Protein AF-0000000083399043 (afdb_homodimer)

Foldseek 3Di:
DPPVCLQLVLLVLQLVVLVVLVVVLVVVVVCCVPPVVCVVPDPLVVVLLVLLVVLSVLLNVLSVVQSCCQVVVCVVPVVSNLQRDLSVLVLLLSLLVLLLSLLLVLLVVLLVLLPPVCVCSNPVLSVVLNVLSVQLNVLSNVLSVVSVVCNVVVPSVCVVVSLVSVLSNLVSSLVSLVSSLVSVLVSLVVVLVVDDDPVVNVVSVVVNVLSCVLSVVLNVLSVVLNCCCVPPVVGNNSVSSSSRNSSSSSRSD/DPPVCLLLVLLVLQLVVLVVLVVVLVVVVVCCVPPVVCVPPDPLVVVLLVLLVVLSVLLNVLSVVQSCCQVVVCVVPVVSNLQRDLSVLVLLLSLLVLLLSLLLVLLVVLLVLLPPVCVCSNPVLSVVLNVLSVQLNVLSNVLSVVSVVCNVVVPSVCVVVNLVSVLSNLVSSLVSLVSSLVSVLVSLVVVLVVDDDPVVNVVSVVVNVLSCVLSVVLNVLSVVLNCCCVPPVVGNNSVSSSSRNSSSSSRSD

pLDDT: mean 84.91, std 11.23, range [43.19, 97.5]

Sequence (506 aa):
MTNFAVLLGPILIGVLMAYLLIGVYMVQLYHYAADDCILAARTRLHILVGFVTVAEVTNIVFITRSSWRILIGGVERPDLILIPPATSVGTPILNGVTACFVQCFFAWRITRLSGTRFKWVRHTIPALVVAIALLQLSAACVTAAKVCFVQLQRQFVLVYRLKLPVTLYLSASLACDSLITISMIYILLNFKAATELSTTKRLLNWLIFHAVENGAITTVCAALNLAFYIGRPQDAIQFTFQFLIGRLYAMTGMTNFAVLLGPILIGVLMAYLLIGVYMVQLYHYAADDCILAARTRLHILVGFVTVAEVTNIVFITRSSWRILIGGVERPDLILIPPATSVGTPILNGVTACFVQCFFAWRITRLSGTRFKWVRHTIPALVVAIALLQLSAACVTAAKVCFVQLQRQFVLVYRLKLPVTLYLSASLACDSLITISMIYILLNFKAATELSTTKRLLNWLIFHAVENGAITTVCAALNLAFYIGRPQDAIQFTFQFLIGRLYAMTG

Structure (mmCIF, N/CA/C/O backbone):
data_AF-0000000083399043-model_v1
#
loop_
_entity.id
_entity.type
_entity.pdbx_description
1 polymer 'DUF6534 domain-containing protein'
#
loop_
_atom_site.group_PDB
_atom_site.id
_atom_site.type_symbol
_atom_site.label_atom_id
_atom_site.label_alt_id
_atom_site.label_comp_id
_atom_site.label_asym_id
_atom_site.label_entity_id
_atom_site.label_seq_id
_atom_site.pdbx_PDB_ins_code
_atom_site.Cartn_x
_atom_site.Cartn_y
_atom_site.Cartn_z
_atom_site.occupancy
_atom_site.B_iso_or_equiv
_atom_site.auth_seq_id
_atom_site.auth_comp_id
_atom_site.auth_asym_id
_atom_site.auth_atom_id
_atom_site.pdbx_PDB_model_num
ATOM 1 N N . MET A 1 1 ? 9.766 32.906 3.203 1 43.25 1 MET A N 1
ATOM 2 C CA . MET A 1 1 ? 8.734 32.125 3.873 1 43.25 1 MET A CA 1
ATOM 3 C C . MET A 1 1 ? 8.906 30.641 3.596 1 43.25 1 MET A C 1
ATOM 5 O O . MET A 1 1 ? 9.156 30.25 2.455 1 43.25 1 MET A O 1
ATOM 9 N N . THR A 1 2 ? 9.406 29.938 4.555 1 57.5 2 THR A N 1
ATOM 10 C CA . THR A 1 2 ? 9.719 28.516 4.406 1 57.5 2 THR A CA 1
ATOM 11 C C . THR A 1 2 ? 8.523 27.766 3.82 1 57.5 2 THR A C 1
ATOM 13 O O . THR A 1 2 ? 7.406 27.875 4.32 1 57.5 2 THR A O 1
ATOM 16 N N . ASN A 1 3 ? 8.562 27.516 2.471 1 74.06 3 ASN A N 1
ATOM 17 C CA . ASN A 1 3 ? 7.52 26.766 1.792 1 74.06 3 ASN A CA 1
ATOM 18 C C . ASN A 1 3 ? 7.414 25.344 2.348 1 74.06 3 ASN A C 1
ATOM 20 O O . ASN A 1 3 ? 8.203 24.469 1.991 1 74.06 3 ASN A O 1
ATOM 24 N N . PHE A 1 4 ? 6.586 25.172 3.322 1 81.44 4 PHE A N 1
ATOM 25 C CA . PHE A 1 4 ? 6.41 23.906 4.02 1 81.44 4 PHE A CA 1
ATOM 26 C C . PHE A 1 4 ? 5.988 22.797 3.047 1 81.44 4 PHE A C 1
ATOM 28 O O . PHE A 1 4 ? 6.227 21.625 3.297 1 81.44 4 PHE A O 1
ATOM 35 N N . ALA A 1 5 ? 5.461 23.25 1.91 1 82.62 5 ALA A N 1
ATOM 36 C CA . ALA A 1 5 ? 5.035 22.25 0.925 1 82.62 5 ALA A CA 1
ATOM 37 C C . ALA A 1 5 ? 6.234 21.531 0.315 1 82.62 5 ALA A C 1
ATOM 39 O O . ALA A 1 5 ? 6.156 20.344 -0.01 1 82.62 5 ALA A O 1
ATOM 40 N N . VAL A 1 6 ? 7.316 22.25 0.272 1 83.25 6 VAL A N 1
ATOM 41 C CA . VAL A 1 6 ? 8.516 21.672 -0.334 1 83.25 6 VAL A CA 1
ATOM 42 C C . VAL A 1 6 ? 9.18 20.703 0.646 1 83.25 6 VAL A C 1
ATOM 44 O O . VAL A 1 6 ? 9.828 19.734 0.234 1 83.25 6 VAL A O 1
ATOM 47 N N . LEU A 1 7 ? 8.93 20.859 1.888 1 83.31 7 LEU A N 1
ATOM 48 C CA . LEU A 1 7 ? 9.539 20.016 2.91 1 83.31 7 LEU A CA 1
ATOM 49 C C . LEU A 1 7 ? 8.609 18.859 3.279 1 83.31 7 LEU A C 1
ATOM 51 O O . LEU A 1 7 ? 9.047 17.703 3.375 1 83.31 7 LEU A O 1
ATOM 55 N N . LEU A 1 8 ? 7.387 19.141 3.332 1 89.88 8 LEU A N 1
ATOM 56 C CA . LEU A 1 8 ? 6.438 18.156 3.848 1 89.88 8 LEU A CA 1
ATOM 57 C C . LEU A 1 8 ? 5.84 17.328 2.713 1 89.88 8 LEU A C 1
ATOM 59 O O . LEU A 1 8 ? 5.477 16.172 2.912 1 89.88 8 LEU A O 1
ATOM 63 N N . GLY A 1 9 ? 5.766 17.906 1.557 1 90.56 9 GLY A N 1
ATOM 64 C CA . GLY A 1 9 ? 5.176 17.219 0.417 1 90.56 9 GLY A CA 1
ATOM 65 C C . GLY A 1 9 ? 5.895 15.93 0.058 1 90.56 9 GLY A C 1
ATOM 66 O O . GLY A 1 9 ? 5.281 14.859 0.03 1 90.56 9 GLY A O 1
ATOM 67 N N . PRO A 1 10 ? 7.133 16.031 -0.157 1 91.81 10 PRO A N 1
ATOM 68 C CA . PRO A 1 10 ? 7.891 14.828 -0.495 1 91.81 10 PRO A CA 1
ATOM 69 C C . PRO A 1 10 ? 7.84 13.773 0.607 1 91.81 10 PRO A C 1
ATOM 71 O O . PRO A 1 10 ? 7.844 12.57 0.32 1 91.81 10 PRO A O 1
ATOM 74 N N . ILE A 1 11 ? 7.77 14.156 1.798 1 91.5 11 ILE A N 1
ATOM 75 C CA . ILE A 1 11 ? 7.691 13.227 2.916 1 91.5 11 ILE A CA 1
ATOM 76 C C . ILE A 1 11 ? 6.359 12.477 2.875 1 91.5 11 ILE A C 1
ATOM 78 O O . ILE A 1 11 ? 6.32 11.258 3.043 1 91.5 11 ILE A O 1
ATOM 82 N N . LEU A 1 12 ? 5.332 13.188 2.613 1 94.06 12 LEU A N 1
ATOM 83 C CA . LEU A 1 12 ? 4.02 12.555 2.529 1 94.06 12 LEU A CA 1
ATOM 84 C C . LEU A 1 12 ? 3.959 11.586 1.352 1 94.06 12 LEU A C 1
ATOM 86 O O . LEU A 1 12 ? 3.535 10.445 1.508 1 94.06 12 LEU A O 1
ATOM 90 N N . ILE A 1 13 ? 4.41 12.031 0.21 1 94.62 13 ILE A N 1
ATOM 91 C CA . ILE A 1 13 ? 4.398 11.172 -0.97 1 94.62 13 ILE A CA 1
ATOM 92 C C . ILE A 1 13 ? 5.258 9.938 -0.72 1 94.62 13 ILE A C 1
ATOM 94 O O . ILE A 1 13 ? 4.891 8.828 -1.107 1 94.62 13 ILE A O 1
ATOM 98 N N . GLY A 1 14 ? 6.344 10.148 -0.095 1 95.25 14 GLY A N 1
ATOM 99 C CA . GLY A 1 14 ? 7.234 9.039 0.21 1 95.25 14 GLY A CA 1
ATOM 100 C C . GLY A 1 14 ? 6.59 7.984 1.096 1 95.25 14 GLY A C 1
ATOM 101 O O . GLY A 1 14 ? 6.691 6.789 0.818 1 95.25 14 GLY A O 1
ATOM 102 N N . VAL A 1 15 ? 5.973 8.422 2.105 1 95.69 15 VAL A N 1
ATOM 103 C CA . VAL A 1 15 ? 5.379 7.465 3.035 1 95.69 15 VAL A CA 1
ATOM 104 C C . VAL A 1 15 ? 4.199 6.762 2.369 1 95.69 15 VAL A C 1
ATOM 106 O O . VAL A 1 15 ? 3.982 5.566 2.582 1 95.69 15 VAL A O 1
ATOM 109 N N . LEU A 1 16 ? 3.461 7.453 1.562 1 96.94 16 LEU A N 1
ATOM 110 C CA . LEU A 1 16 ? 2.357 6.828 0.84 1 96.94 16 LEU A CA 1
ATOM 111 C C . LEU A 1 16 ? 2.869 5.734 -0.09 1 96.94 16 LEU A C 1
ATOM 113 O O . LEU A 1 16 ? 2.336 4.621 -0.096 1 96.94 16 LEU A O 1
ATOM 117 N N . MET A 1 17 ? 3.875 6.039 -0.773 1 95.94 17 MET A N 1
ATOM 118 C CA . MET A 1 17 ? 4.438 5.059 -1.7 1 95.94 17 MET A CA 1
ATOM 119 C C . MET A 1 17 ? 5.062 3.891 -0.946 1 95.94 17 MET A C 1
AT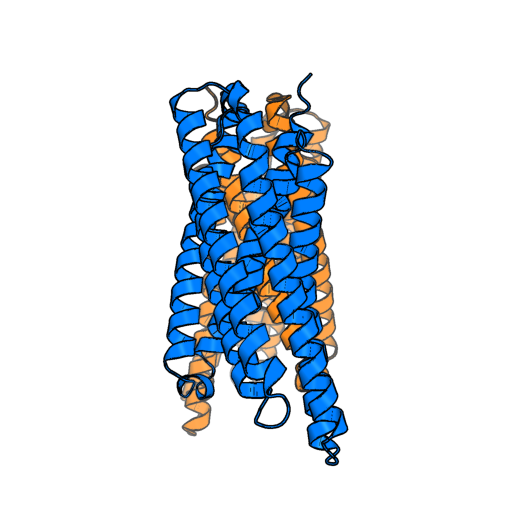OM 121 O O . MET A 1 17 ? 5.027 2.752 -1.418 1 95.94 17 MET A O 1
ATOM 125 N N . ALA A 1 18 ? 5.641 4.207 0.139 1 96.88 18 ALA A N 1
ATOM 126 C CA . ALA A 1 18 ? 6.207 3.143 0.961 1 96.88 18 ALA A CA 1
ATOM 127 C C . ALA A 1 18 ? 5.133 2.139 1.373 1 96.88 18 ALA A C 1
ATOM 129 O O . ALA A 1 18 ? 5.359 0.927 1.328 1 96.88 18 ALA A O 1
ATOM 130 N N . TYR A 1 19 ? 4.035 2.617 1.76 1 96.75 19 TYR A N 1
ATOM 131 C CA . TYR A 1 19 ? 2.945 1.734 2.16 1 96.75 19 TYR A CA 1
ATOM 132 C C . TYR A 1 19 ? 2.402 0.963 0.963 1 96.75 19 TYR A C 1
ATOM 134 O O . TYR A 1 19 ? 2.037 -0.209 1.085 1 96.75 19 TYR A O 1
ATOM 142 N N . LEU A 1 20 ? 2.33 1.598 -0.169 1 96.12 20 LEU A N 1
ATOM 143 C CA . LEU A 1 20 ? 1.941 0.901 -1.391 1 96.12 20 LEU A CA 1
ATOM 144 C C . LEU A 1 20 ? 2.861 -0.287 -1.655 1 96.12 20 LEU A C 1
ATOM 146 O O . LEU A 1 20 ? 2.391 -1.398 -1.906 1 96.12 20 LEU A O 1
ATOM 150 N N . LEU A 1 21 ? 4.098 -0.051 -1.524 1 95.44 21 LEU A N 1
ATOM 151 C CA . LEU A 1 21 ? 5.086 -1.08 -1.826 1 95.44 21 LEU A CA 1
ATOM 152 C C . LEU A 1 21 ? 5.062 -2.182 -0.771 1 95.44 21 LEU A C 1
ATOM 154 O O . LEU A 1 21 ? 5.301 -3.35 -1.083 1 95.44 21 LEU A O 1
ATOM 158 N N . ILE A 1 22 ? 4.812 -1.815 0.451 1 95.06 22 ILE A N 1
ATOM 159 C CA . ILE A 1 22 ? 4.699 -2.826 1.497 1 95.06 22 ILE A CA 1
ATOM 160 C C . ILE A 1 22 ? 3.506 -3.734 1.212 1 95.06 22 ILE A C 1
ATOM 162 O O . ILE A 1 22 ? 3.551 -4.934 1.492 1 95.06 22 ILE A O 1
ATOM 166 N N . GLY A 1 23 ? 2.436 -3.168 0.719 1 93.25 23 GLY A N 1
ATOM 167 C CA . GLY A 1 23 ? 1.309 -3.988 0.3 1 93.25 23 GLY A CA 1
ATOM 168 C C . GLY A 1 23 ? 1.674 -5.008 -0.762 1 93.25 23 GLY A C 1
ATOM 169 O O . GLY A 1 23 ? 1.338 -6.188 -0.639 1 93.25 23 GLY A O 1
ATOM 170 N N . VAL A 1 24 ? 2.383 -4.57 -1.716 1 91.69 24 VAL A N 1
ATOM 171 C CA . VAL A 1 24 ? 2.844 -5.453 -2.781 1 91.69 24 VAL A CA 1
ATOM 172 C C . VAL A 1 24 ? 3.752 -6.535 -2.201 1 91.69 24 VAL A C 1
ATOM 174 O O . VAL A 1 24 ? 3.604 -7.719 -2.521 1 91.69 24 VAL A O 1
ATOM 177 N N . TYR A 1 25 ? 4.582 -6.141 -1.336 1 91.69 25 TYR A N 1
ATOM 178 C CA . TYR A 1 25 ? 5.551 -7.047 -0.728 1 91.69 25 TYR A CA 1
ATOM 179 C C . TYR A 1 25 ? 4.848 -8.125 0.096 1 91.69 25 TYR A C 1
ATOM 181 O O . TYR A 1 25 ? 5.246 -9.289 0.073 1 91.69 25 TYR A O 1
ATOM 189 N N . MET A 1 26 ? 3.834 -7.742 0.732 1 89.69 26 MET A N 1
ATOM 190 C CA . MET A 1 26 ? 3.115 -8.688 1.581 1 89.69 26 MET A CA 1
ATOM 191 C C . MET A 1 26 ? 2.451 -9.773 0.742 1 89.69 26 MET A C 1
ATOM 193 O O . MET A 1 26 ? 2.426 -10.938 1.138 1 89.69 26 MET A O 1
ATOM 197 N N . VAL A 1 27 ? 1.923 -9.422 -0.339 1 87.56 27 VAL A N 1
ATOM 198 C CA . VAL A 1 27 ? 1.309 -10.406 -1.22 1 87.56 27 VAL A CA 1
ATOM 199 C C . VAL A 1 27 ? 2.381 -11.344 -1.777 1 87.56 27 VAL A C 1
ATOM 201 O O . VAL A 1 27 ? 2.174 -12.555 -1.86 1 87.56 27 VAL A O 1
ATOM 204 N N . GLN A 1 28 ? 3.508 -10.766 -2.105 1 84.75 28 GLN A N 1
ATOM 205 C CA . GLN A 1 28 ? 4.617 -11.578 -2.594 1 84.75 28 GLN A CA 1
ATOM 206 C C . GLN A 1 28 ? 5.09 -12.562 -1.526 1 84.75 28 GLN A C 1
ATOM 208 O O . GLN A 1 28 ? 5.391 -13.719 -1.829 1 84.75 28 GLN A O 1
ATOM 213 N N . LEU A 1 29 ? 5.145 -12.055 -0.35 1 84 29 LEU A N 1
ATOM 214 C CA . LEU A 1 29 ? 5.555 -12.898 0.763 1 84 29 LEU A CA 1
ATOM 215 C C . LEU A 1 29 ? 4.559 -14.039 0.977 1 84 29 LEU A C 1
ATOM 217 O O . LEU A 1 29 ? 4.953 -15.172 1.255 1 84 29 LEU A O 1
ATOM 221 N N . TYR A 1 30 ? 3.312 -13.766 0.79 1 81.88 30 TYR A N 1
ATOM 222 C CA . TYR A 1 30 ? 2.26 -14.766 0.935 1 81.88 30 TYR A CA 1
ATOM 223 C C . TYR A 1 30 ? 2.395 -15.859 -0.123 1 81.88 30 TYR A C 1
ATOM 225 O O . TYR A 1 30 ? 2.299 -17.047 0.186 1 81.88 30 TYR A O 1
ATOM 233 N N . HIS A 1 31 ? 2.605 -15.484 -1.342 1 78.56 31 HIS A N 1
ATOM 234 C CA . HIS A 1 31 ? 2.777 -16.453 -2.416 1 78.56 31 HIS A CA 1
ATOM 235 C C . HIS A 1 31 ? 4.051 -17.266 -2.219 1 78.56 31 HIS A C 1
ATOM 237 O O . HIS A 1 31 ? 4.078 -18.469 -2.525 1 78.56 31 HIS A O 1
ATOM 243 N N . TYR A 1 32 ? 5.012 -16.547 -1.741 1 75.75 32 TYR A N 1
ATOM 244 C CA . TYR A 1 32 ? 6.254 -17.25 -1.445 1 75.75 32 TYR A CA 1
ATOM 245 C C . TYR A 1 32 ? 6.043 -18.297 -0.362 1 75.75 32 TYR A C 1
ATOM 247 O O . TYR A 1 32 ? 6.527 -19.422 -0.481 1 75.75 32 TYR A O 1
ATOM 255 N N . ALA A 1 33 ? 5.332 -18.016 0.588 1 73.94 33 ALA A N 1
ATOM 256 C CA . ALA A 1 33 ? 5.082 -18.922 1.701 1 73.94 33 ALA A CA 1
ATOM 257 C C . ALA A 1 33 ? 4.148 -20.062 1.284 1 73.94 33 ALA A C 1
ATOM 259 O O . ALA A 1 33 ? 4.242 -21.172 1.807 1 73.94 33 ALA A O 1
ATOM 260 N N . ALA A 1 34 ? 3.232 -19.828 0.356 1 69.38 34 ALA A N 1
ATOM 261 C CA . ALA A 1 34 ? 2.25 -20.812 -0.091 1 69.38 34 ALA A CA 1
ATOM 262 C C . ALA A 1 34 ? 2.863 -21.781 -1.092 1 69.38 34 ALA A C 1
ATOM 264 O O . ALA A 1 34 ? 2.381 -22.906 -1.248 1 69.38 34 ALA A O 1
ATOM 265 N N . ASP A 1 35 ? 3.727 -21.219 -1.761 1 60.75 35 ASP A N 1
ATOM 266 C CA . ASP A 1 35 ? 4.344 -22.078 -2.771 1 60.75 35 ASP A CA 1
ATOM 267 C C . ASP A 1 35 ? 5.25 -23.125 -2.127 1 60.75 35 ASP A C 1
ATOM 269 O O . ASP A 1 35 ? 6.184 -22.781 -1.401 1 60.75 35 ASP A O 1
ATOM 273 N N . ASP A 1 36 ? 4.734 -24.312 -1.887 1 54.94 36 ASP A N 1
ATOM 274 C CA . ASP A 1 36 ? 5.324 -25.531 -1.336 1 54.94 36 ASP A CA 1
ATOM 275 C C . ASP A 1 36 ? 6.707 -25.781 -1.932 1 54.94 36 ASP A C 1
ATOM 277 O O . ASP A 1 36 ? 7.578 -26.359 -1.27 1 54.94 36 ASP A O 1
ATOM 281 N N . CYS A 1 37 ? 6.832 -25.547 -3.186 1 47.19 37 CYS A N 1
ATOM 282 C CA . CYS A 1 37 ? 8.078 -25.891 -3.861 1 47.19 37 CYS A CA 1
ATOM 283 C C . CYS A 1 37 ? 9.258 -25.125 -3.25 1 47.19 37 CYS A C 1
ATOM 285 O O . CYS A 1 37 ? 10.367 -25.656 -3.195 1 47.19 37 CYS A O 1
ATOM 287 N N . ILE A 1 38 ? 8.992 -23.984 -2.805 1 51 38 ILE A N 1
ATOM 288 C CA . ILE A 1 38 ? 10.023 -23.125 -2.232 1 51 38 ILE A CA 1
ATOM 289 C C . ILE A 1 38 ? 10.391 -23.625 -0.833 1 51 38 ILE A C 1
ATOM 291 O O . ILE A 1 38 ? 11.445 -23.281 -0.304 1 51 38 ILE A O 1
ATOM 295 N N . LEU A 1 39 ? 9.414 -24.281 -0.174 1 50.06 39 LEU A N 1
ATOM 296 C CA . LEU A 1 39 ? 9.797 -24.984 1.042 1 50.06 39 LEU A CA 1
ATOM 297 C C . LEU A 1 39 ? 11.008 -25.891 0.787 1 50.06 39 LEU A C 1
ATOM 299 O O . LEU A 1 39 ? 11.812 -26.125 1.69 1 50.06 39 LEU A O 1
ATOM 303 N N . ALA A 1 40 ? 11.008 -26.266 -0.396 1 47.47 40 ALA A N 1
ATOM 304 C CA . ALA A 1 40 ? 12.195 -27.047 -0.746 1 47.47 40 ALA A CA 1
ATOM 305 C C . ALA A 1 40 ? 13.398 -26.125 -0.99 1 47.47 40 ALA A C 1
ATOM 307 O O . ALA A 1 40 ? 14.516 -26.609 -1.18 1 47.47 40 ALA A O 1
ATOM 308 N N . ALA A 1 41 ? 13.055 -24.922 -1.169 1 52.84 41 ALA A N 1
ATOM 309 C CA . ALA A 1 41 ? 14.188 -24.031 -1.416 1 52.84 41 ALA A CA 1
ATOM 310 C C . ALA A 1 41 ? 15.141 -24.016 -0.221 1 52.84 41 ALA A C 1
ATOM 312 O O . ALA A 1 41 ? 14.758 -24.391 0.891 1 52.84 41 ALA A O 1
ATOM 313 N N . ARG A 1 42 ? 16.422 -23.703 -0.485 1 61.81 42 ARG A N 1
ATOM 314 C CA . ARG A 1 42 ? 17.594 -23.719 0.383 1 61.81 42 ARG A CA 1
ATOM 315 C C . ARG A 1 42 ? 17.391 -22.828 1.597 1 61.81 42 ARG A C 1
ATOM 317 O O . ARG A 1 42 ? 16.75 -21.766 1.499 1 61.81 42 ARG A O 1
ATOM 324 N N . THR A 1 43 ? 17.562 -23.344 2.797 1 61.25 43 THR A N 1
ATOM 325 C CA . THR A 1 43 ? 17.562 -22.734 4.117 1 61.25 43 THR A CA 1
ATOM 326 C C . THR A 1 43 ? 18.031 -21.281 4.039 1 61.25 43 THR A C 1
ATOM 328 O O . THR A 1 43 ? 17.5 -20.422 4.738 1 61.25 43 THR A O 1
ATOM 331 N N . ARG A 1 44 ? 18.891 -20.984 3.057 1 66.56 44 ARG A N 1
ATOM 332 C CA . ARG A 1 44 ? 19.484 -19.656 2.945 1 66.56 44 ARG A CA 1
ATOM 333 C C . ARG A 1 44 ? 18.469 -18.641 2.428 1 66.56 44 ARG A C 1
ATOM 335 O O . ARG A 1 44 ? 18.438 -17.5 2.898 1 66.56 44 ARG A O 1
ATOM 342 N N . LEU A 1 45 ? 17.562 -19.109 1.615 1 74.06 45 LEU A N 1
ATOM 343 C CA . LEU A 1 45 ? 16.562 -18.219 1.051 1 74.06 45 LEU A CA 1
ATOM 344 C C . LEU A 1 45 ? 15.516 -17.828 2.1 1 74.06 45 LEU A C 1
ATOM 346 O O . LEU A 1 45 ? 15.055 -16.688 2.139 1 74.06 45 LEU A O 1
ATOM 350 N N . HIS A 1 46 ? 15.32 -18.75 3.02 1 77.5 46 HIS A N 1
ATOM 351 C CA . HIS A 1 46 ? 14.352 -18.469 4.078 1 77.5 46 HIS A CA 1
ATOM 352 C C . HIS A 1 46 ? 14.898 -17.453 5.078 1 77.5 46 HIS A C 1
ATOM 354 O O . HIS A 1 46 ? 14.164 -16.609 5.57 1 77.5 46 HIS A O 1
ATOM 360 N N . ILE A 1 47 ? 16.141 -17.641 5.258 1 77.19 47 ILE A N 1
ATOM 361 C CA . ILE A 1 47 ? 16.766 -16.734 6.203 1 77.19 47 ILE A CA 1
ATOM 362 C C . ILE A 1 47 ? 16.797 -15.32 5.617 1 77.19 47 ILE A C 1
ATOM 364 O O . ILE A 1 47 ? 16.516 -14.344 6.316 1 77.19 47 ILE A O 1
ATOM 368 N N . LEU A 1 48 ? 17.109 -15.188 4.398 1 82.19 48 LEU A N 1
ATOM 369 C CA . LEU A 1 48 ? 17.141 -13.883 3.742 1 82.19 48 LEU A CA 1
ATOM 370 C C . LEU A 1 48 ? 15.773 -13.219 3.76 1 82.19 48 LEU A C 1
ATOM 372 O O . LEU A 1 48 ? 15.648 -12.055 4.152 1 82.19 48 LEU A O 1
ATOM 376 N N . VAL A 1 49 ? 14.766 -14.039 3.445 1 84.56 49 VAL A N 1
ATOM 377 C CA . VAL A 1 49 ? 13.414 -13.5 3.375 1 84.56 49 VAL A CA 1
ATOM 378 C C . VAL A 1 49 ? 12.945 -13.094 4.77 1 84.56 49 VAL A C 1
ATOM 380 O O . VAL A 1 49 ? 12.328 -12.047 4.945 1 84.56 49 VAL A O 1
ATOM 383 N N . GLY A 1 50 ? 13.281 -13.961 5.727 1 86.38 50 GLY A N 1
ATOM 384 C CA . GLY A 1 50 ? 12.914 -13.641 7.094 1 86.38 50 GLY A CA 1
ATOM 385 C C . GLY A 1 50 ? 13.562 -12.367 7.609 1 86.38 50 GLY A C 1
ATOM 386 O O . GLY A 1 50 ? 12.891 -11.516 8.195 1 86.38 50 GLY A O 1
ATOM 387 N N . PHE A 1 51 ? 14.805 -12.203 7.398 1 88.81 51 PHE A N 1
ATOM 388 C CA . PHE A 1 51 ? 15.547 -11.039 7.855 1 88.81 51 PHE A CA 1
ATOM 389 C C . PHE A 1 51 ? 15.062 -9.773 7.152 1 88.81 51 PHE A C 1
ATOM 391 O O . PHE A 1 51 ? 14.828 -8.75 7.797 1 88.81 51 PHE A O 1
ATOM 398 N N . VAL A 1 52 ? 14.922 -9.836 5.871 1 90.44 52 VAL A N 1
ATOM 399 C CA . VAL A 1 52 ? 14.492 -8.68 5.082 1 90.44 52 VAL A CA 1
ATOM 400 C C . VAL A 1 52 ? 13.086 -8.258 5.52 1 90.44 52 VAL A C 1
ATOM 402 O O . VAL A 1 52 ? 12.797 -7.059 5.609 1 90.44 52 VAL A O 1
ATOM 405 N N . THR A 1 53 ? 12.234 -9.219 5.895 1 91.94 53 THR A N 1
ATOM 406 C CA . THR A 1 53 ? 10.875 -8.914 6.324 1 91.94 53 THR A CA 1
ATOM 407 C C . THR A 1 53 ? 10.883 -8.156 7.648 1 91.94 53 THR A C 1
ATOM 409 O O . THR A 1 53 ? 10.18 -7.156 7.801 1 91.94 53 THR A O 1
ATOM 412 N N . VAL A 1 54 ? 11.695 -8.617 8.531 1 92.81 54 VAL A N 1
ATOM 413 C CA . VAL A 1 54 ? 11.773 -7.965 9.836 1 92.81 54 VAL A CA 1
ATOM 414 C C . VAL A 1 54 ? 12.328 -6.555 9.68 1 92.81 54 VAL A C 1
ATOM 416 O O . VAL A 1 54 ?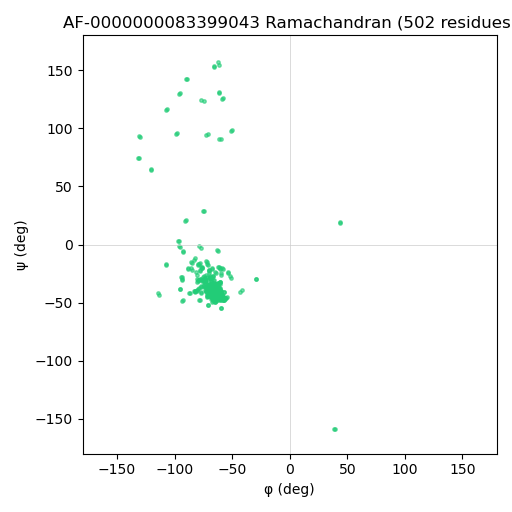 11.828 -5.609 10.289 1 92.81 54 VAL A O 1
ATOM 419 N N . ALA A 1 55 ? 13.32 -6.43 8.906 1 93.62 55 ALA A N 1
ATOM 420 C CA . ALA A 1 55 ? 13.93 -5.125 8.664 1 93.62 55 ALA A CA 1
ATOM 421 C C . ALA A 1 55 ? 12.938 -4.164 8.016 1 93.62 55 ALA A C 1
ATOM 423 O O . ALA A 1 55 ? 12.852 -2.996 8.398 1 93.62 55 ALA A O 1
ATOM 424 N N . GLU A 1 56 ? 12.156 -4.695 7.137 1 93.56 56 GLU A N 1
ATOM 425 C CA . GLU A 1 56 ? 11.219 -3.84 6.414 1 93.56 56 GLU A CA 1
ATOM 426 C C . GLU A 1 56 ? 10.039 -3.436 7.301 1 93.56 56 GLU A C 1
ATOM 428 O O . GLU A 1 56 ? 9.562 -2.303 7.223 1 93.56 56 GLU A O 1
ATOM 433 N N . VAL A 1 57 ? 9.641 -4.316 8.133 1 93 57 VAL A N 1
ATOM 434 C CA . VAL A 1 57 ? 8.555 -3.994 9.055 1 93 57 VAL A CA 1
ATOM 435 C C . VAL A 1 57 ? 9.023 -2.943 10.055 1 93 57 VAL A C 1
ATOM 437 O O . VAL A 1 57 ? 8.305 -1.979 10.336 1 93 57 VAL A O 1
ATOM 440 N N . THR A 1 58 ? 10.172 -3.137 10.516 1 94.94 58 THR A N 1
ATOM 441 C CA . THR A 1 58 ? 10.734 -2.156 11.438 1 94.94 58 THR A CA 1
ATOM 442 C C . THR A 1 58 ? 10.914 -0.806 10.75 1 94.94 58 THR A C 1
ATOM 444 O O . THR A 1 58 ? 10.594 0.237 11.32 1 94.94 58 THR A O 1
ATOM 447 N N . ASN A 1 59 ? 11.359 -0.87 9.57 1 95.69 59 ASN A N 1
ATOM 448 C CA . ASN A 1 59 ? 11.609 0.348 8.805 1 95.69 59 ASN A CA 1
ATOM 449 C C . ASN A 1 59 ? 10.32 1.134 8.57 1 95.69 59 ASN A C 1
ATOM 451 O O . ASN A 1 59 ? 10.305 2.359 8.703 1 95.69 59 ASN A O 1
ATOM 455 N N . ILE A 1 60 ? 9.25 0.415 8.25 1 95.62 60 ILE A N 1
ATOM 456 C CA . ILE A 1 60 ? 7.984 1.093 7.984 1 95.62 60 ILE A CA 1
ATOM 457 C C . ILE A 1 60 ? 7.453 1.721 9.266 1 95.62 60 ILE A C 1
ATOM 459 O O . ILE A 1 60 ? 6.836 2.789 9.234 1 95.62 60 ILE A O 1
ATOM 463 N N . VAL A 1 61 ? 7.676 1.119 10.375 1 95.06 61 VAL A N 1
ATOM 464 C CA . VAL A 1 61 ? 7.27 1.68 11.656 1 95.06 61 VAL A CA 1
ATOM 465 C C . VAL A 1 61 ? 8.055 2.963 11.93 1 95.06 61 VAL A C 1
ATOM 467 O O . VAL A 1 61 ? 7.48 3.963 12.367 1 95.06 61 VAL A O 1
ATOM 470 N N . PHE A 1 62 ? 9.305 2.947 11.648 1 94.88 62 PHE A N 1
ATOM 471 C CA . PHE A 1 62 ? 10.148 4.125 11.852 1 94.88 62 PHE A CA 1
ATOM 472 C C . PHE A 1 62 ? 9.711 5.262 10.938 1 94.88 62 PHE A C 1
ATOM 474 O O . PHE A 1 62 ? 9.602 6.41 11.383 1 94.88 62 PHE A O 1
ATOM 481 N N . ILE A 1 63 ? 9.43 4.941 9.703 1 95.06 63 ILE A N 1
ATOM 482 C CA . ILE A 1 63 ? 9.016 5.941 8.727 1 95.06 63 ILE A CA 1
ATOM 483 C C . ILE A 1 63 ? 7.68 6.551 9.148 1 95.06 63 ILE A C 1
ATOM 485 O O . ILE A 1 63 ? 7.488 7.766 9.055 1 95.06 63 ILE A O 1
ATOM 489 N N . THR A 1 64 ? 6.832 5.691 9.656 1 94.69 64 THR A N 1
ATOM 490 C CA . THR A 1 64 ? 5.52 6.164 10.086 1 94.69 64 THR A CA 1
ATOM 491 C C . THR A 1 64 ? 5.637 7.074 11.305 1 94.69 64 THR A C 1
ATOM 493 O O . THR A 1 64 ? 5.016 8.141 11.352 1 94.69 64 THR A O 1
ATOM 496 N N . ARG A 1 65 ? 6.438 6.68 12.25 1 93.31 65 ARG A N 1
ATOM 497 C CA . ARG A 1 65 ? 6.625 7.484 13.453 1 93.31 65 ARG A CA 1
ATOM 498 C C . ARG A 1 65 ? 7.266 8.828 13.117 1 93.31 65 ARG A C 1
ATOM 500 O O . ARG A 1 65 ? 6.867 9.859 13.656 1 93.31 65 ARG A O 1
ATOM 507 N N . SER A 1 66 ? 8.234 8.836 12.281 1 91.25 66 SER A N 1
ATOM 508 C CA . SER A 1 66 ? 8.898 10.07 11.867 1 91.25 66 SER A CA 1
ATOM 509 C C . SER A 1 66 ? 7.938 10.992 11.125 1 91.25 66 SER A C 1
ATOM 511 O O . SER A 1 66 ? 7.91 12.195 11.367 1 91.25 66 SER A O 1
ATOM 513 N N . SER A 1 67 ? 7.145 10.383 10.227 1 91.88 67 SER A N 1
ATOM 514 C CA . SER A 1 67 ? 6.184 11.172 9.461 1 91.88 67 SER A CA 1
ATOM 515 C C . SER A 1 67 ? 5.082 11.719 10.359 1 91.88 67 SER A C 1
ATOM 517 O O . SER A 1 67 ? 4.629 12.852 10.172 1 91.88 67 SER A O 1
ATOM 519 N N . TRP A 1 68 ? 4.715 10.906 11.344 1 92.06 68 TRP A N 1
ATOM 520 C CA . TRP A 1 68 ? 3.709 11.344 12.305 1 92.06 68 TRP A CA 1
ATOM 521 C C . TRP A 1 68 ? 4.176 12.586 13.055 1 92.06 68 TRP A C 1
ATOM 523 O O . TRP A 1 68 ? 3.434 13.562 13.172 1 92.06 68 TRP A O 1
ATOM 533 N N . ARG A 1 69 ? 5.371 12.586 13.492 1 89.12 69 ARG A N 1
ATOM 534 C CA . ARG A 1 69 ? 5.918 13.703 14.25 1 89.12 69 ARG A CA 1
ATOM 535 C C . ARG A 1 69 ? 5.984 14.969 13.398 1 89.12 69 ARG A C 1
ATOM 537 O O . ARG A 1 69 ? 5.695 16.062 13.875 1 89.12 69 ARG A O 1
ATOM 544 N N . ILE A 1 70 ? 6.266 14.797 12.164 1 88.44 70 ILE A N 1
ATOM 545 C CA . ILE A 1 70 ? 6.496 15.953 11.305 1 88.44 70 ILE A CA 1
ATOM 546 C C . ILE A 1 70 ? 5.168 16.453 10.75 1 88.44 70 ILE A C 1
ATOM 548 O O . ILE A 1 70 ? 4.895 17.656 10.781 1 88.44 70 ILE A O 1
ATOM 552 N N . LEU A 1 71 ? 4.301 15.602 10.352 1 88.81 71 LEU A N 1
ATOM 553 C CA . LEU A 1 71 ? 3.076 16 9.664 1 88.81 71 LEU A CA 1
ATOM 554 C C . LEU A 1 71 ? 2.002 16.406 10.672 1 88.81 71 LEU A C 1
ATOM 556 O O . LEU A 1 71 ? 1.246 17.359 10.43 1 88.81 71 LEU A O 1
ATOM 560 N N . ILE A 1 72 ? 1.917 15.695 11.742 1 89.25 72 ILE A N 1
ATOM 561 C CA . ILE A 1 72 ? 0.886 15.977 12.734 1 89.25 72 ILE A CA 1
ATOM 562 C C . ILE A 1 72 ? 1.444 16.922 13.805 1 89.25 72 ILE A C 1
ATOM 564 O O . ILE A 1 72 ? 0.823 17.922 14.141 1 89.25 72 ILE A O 1
ATOM 568 N N . GLY A 1 73 ? 2.604 16.625 14.336 1 85.69 73 GLY A N 1
ATOM 569 C CA . GLY A 1 73 ? 3.225 17.469 15.344 1 85.69 73 GLY A CA 1
ATOM 570 C C . GLY A 1 73 ? 3.643 18.828 14.812 1 85.69 73 GLY A C 1
ATOM 571 O O . GLY A 1 73 ? 3.701 19.812 15.562 1 85.69 73 GLY A O 1
ATOM 572 N N . GLY A 1 74 ? 3.934 18.938 13.516 1 83.19 74 GLY A N 1
ATOM 573 C CA . GLY A 1 74 ? 4.379 20.172 12.898 1 83.19 74 GLY A CA 1
ATOM 574 C C . GLY A 1 74 ? 3.291 21.219 12.82 1 83.19 74 GLY A C 1
ATOM 575 O O . GLY A 1 74 ? 3.58 22.422 12.742 1 83.19 74 GLY A O 1
ATOM 576 N N . VAL A 1 75 ? 2.057 20.781 12.883 1 81.31 75 VAL A N 1
ATOM 577 C CA . VAL A 1 75 ? 0.94 21.719 12.836 1 81.31 75 VAL A CA 1
ATOM 578 C C . VAL A 1 75 ? 0.874 22.5 14.141 1 81.31 75 VAL A C 1
ATOM 580 O O . VAL A 1 75 ? 0.647 23.719 14.125 1 81.31 75 VAL A O 1
ATOM 583 N N . GLU A 1 76 ? 1.122 21.859 15.188 1 79.44 76 GLU A N 1
ATOM 584 C CA . GLU A 1 76 ? 1.095 22.531 16.484 1 79.44 76 GLU A CA 1
ATOM 585 C C . GLU A 1 76 ? 2.406 23.266 16.75 1 79.44 76 GLU A C 1
ATOM 587 O O . GLU A 1 76 ? 2.404 24.359 17.297 1 79.44 76 GLU A O 1
ATOM 592 N N . ARG A 1 77 ? 3.502 22.688 16.422 1 84.5 77 ARG A N 1
ATOM 593 C CA . ARG A 1 77 ? 4.84 23.234 16.641 1 84.5 77 ARG A CA 1
ATOM 594 C C . ARG A 1 77 ? 5.676 23.172 15.359 1 84.5 77 ARG A C 1
ATOM 596 O O . ARG A 1 77 ? 6.387 22.188 15.133 1 84.5 77 ARG A O 1
ATOM 603 N N . PRO A 1 78 ? 5.605 24.266 14.633 1 80.75 78 PRO A N 1
ATOM 604 C CA . PRO A 1 78 ? 6.324 24.266 13.359 1 80.75 78 PRO A CA 1
ATOM 605 C C . PRO A 1 78 ? 7.828 24.078 13.523 1 80.75 78 PRO A C 1
ATOM 607 O O . PRO A 1 78 ? 8.516 23.672 12.578 1 80.75 78 PRO A O 1
ATOM 610 N N . ASP A 1 79 ? 8.398 24.312 14.695 1 78.69 79 ASP A N 1
ATOM 611 C CA . ASP A 1 79 ? 9.82 24.125 14.953 1 78.69 79 ASP A CA 1
ATOM 612 C C . ASP A 1 79 ? 10.211 22.656 14.82 1 78.69 79 ASP A C 1
ATOM 614 O O . ASP A 1 79 ? 11.367 22.328 14.523 1 78.69 79 ASP A O 1
ATOM 618 N N . LEU A 1 80 ? 9.188 21.75 15.008 1 79.12 80 LEU A N 1
ATOM 619 C CA . LEU A 1 80 ? 9.438 20.312 14.953 1 79.12 80 LEU A CA 1
ATOM 620 C C . LEU A 1 80 ? 9.727 19.859 13.531 1 79.12 80 LEU A C 1
ATOM 622 O O . LEU A 1 80 ? 10.32 18.797 13.32 1 79.12 80 LEU A O 1
ATOM 626 N N . ILE A 1 81 ? 9.352 20.719 12.617 1 80.88 81 ILE A N 1
ATOM 627 C CA . ILE A 1 81 ? 9.547 20.375 11.219 1 80.88 81 ILE A CA 1
ATOM 628 C C . ILE A 1 81 ? 11.031 20.469 10.859 1 80.88 81 ILE A C 1
ATOM 630 O O . ILE A 1 81 ? 11.523 19.703 10.023 1 80.88 81 ILE A O 1
ATOM 634 N N . LEU A 1 82 ? 11.711 21.312 11.547 1 76.25 82 LEU A N 1
ATOM 635 C CA . LEU A 1 82 ? 13.102 21.594 11.195 1 76.25 82 LEU A CA 1
ATOM 636 C C . LEU A 1 82 ? 14.047 20.688 11.977 1 76.25 82 LEU A C 1
ATOM 638 O O . LEU A 1 82 ? 15.242 20.625 11.672 1 76.25 82 LEU A O 1
ATOM 642 N N . ILE A 1 83 ? 13.508 19.922 12.906 1 75.31 83 ILE A N 1
ATOM 643 C CA . ILE A 1 83 ? 14.312 19 13.711 1 75.31 83 ILE A CA 1
ATOM 644 C C . ILE A 1 83 ? 14.047 17.562 13.266 1 75.31 83 ILE A C 1
ATOM 646 O O . ILE A 1 83 ? 12.914 17.078 13.352 1 75.31 83 ILE A O 1
ATOM 650 N N . PRO A 1 84 ? 15.086 16.953 12.773 1 76.25 84 PRO A N 1
ATOM 651 C CA . PRO A 1 84 ? 14.875 15.562 12.375 1 76.25 84 PRO A CA 1
ATOM 652 C C . PRO A 1 84 ? 14.469 14.672 13.539 1 76.25 84 PRO A C 1
ATOM 654 O O . PRO A 1 84 ? 15.07 14.734 14.617 1 76.25 84 PRO A O 1
ATOM 657 N N . PRO A 1 85 ? 13.414 13.906 13.305 1 82.44 85 PRO A N 1
ATOM 658 C CA . PRO A 1 85 ? 12.992 12.992 14.375 1 82.44 85 PRO A CA 1
ATOM 659 C C . PRO A 1 85 ? 14.023 11.898 14.656 1 82.44 85 PRO A C 1
ATOM 661 O O . PRO A 1 85 ? 14.773 11.508 13.758 1 82.44 85 PRO A O 1
ATOM 664 N N . ALA A 1 86 ? 14.078 11.344 15.859 1 79.31 86 ALA A N 1
ATOM 665 C CA . ALA A 1 86 ? 15.023 10.312 16.281 1 79.31 86 ALA A CA 1
ATOM 666 C C . ALA A 1 86 ? 14.859 9.039 15.453 1 79.31 86 ALA A C 1
ATOM 668 O O . ALA A 1 86 ? 15.844 8.375 15.117 1 79.31 86 ALA A O 1
ATOM 669 N N . THR A 1 87 ? 13.664 8.758 15.055 1 84.06 87 THR A N 1
ATOM 670 C CA . THR A 1 87 ? 13.391 7.523 14.32 1 84.06 87 THR A CA 1
ATOM 671 C C . THR A 1 87 ? 13.852 7.645 12.875 1 84.06 87 THR A C 1
ATOM 673 O O . THR A 1 87 ? 14.008 6.637 12.18 1 84.06 87 THR A O 1
ATOM 676 N N . SER A 1 88 ? 14.008 8.852 12.43 1 83.62 88 SER A N 1
ATOM 677 C CA . SER A 1 88 ? 14.477 9.039 11.062 1 83.62 88 SER A CA 1
ATOM 678 C C . SER A 1 88 ? 15.922 8.57 10.906 1 83.62 88 SER A C 1
ATOM 680 O O . SER A 1 88 ? 16.359 8.25 9.797 1 83.62 88 SER A O 1
ATOM 682 N N . VAL A 1 89 ? 16.672 8.469 12.008 1 81.44 89 VAL A N 1
ATOM 683 C CA . VAL A 1 89 ? 18.062 8.047 12.008 1 81.44 89 VAL A CA 1
ATOM 684 C C . VAL A 1 89 ? 18.156 6.551 11.719 1 81.44 89 VAL A C 1
ATOM 686 O O . VAL A 1 89 ? 19.125 6.082 11.117 1 81.44 89 VAL A O 1
ATOM 689 N N . GLY A 1 90 ? 17.109 5.832 12.078 1 87.31 90 GLY A N 1
ATOM 690 C CA . GLY A 1 90 ? 17.125 4.387 11.914 1 87.31 90 GLY A CA 1
ATOM 691 C C . GLY A 1 90 ? 16.828 3.941 10.492 1 87.31 90 GLY A C 1
ATOM 692 O O . GLY A 1 90 ? 17.234 2.854 10.078 1 87.31 90 GLY A O 1
ATOM 693 N N . THR A 1 91 ? 16.281 4.809 9.703 1 89.5 91 THR A N 1
ATOM 694 C CA . THR A 1 91 ? 15.82 4.418 8.375 1 89.5 91 THR A CA 1
ATOM 695 C C . THR A 1 91 ? 17 4.145 7.453 1 89.5 91 THR A C 1
ATOM 697 O O . THR A 1 91 ? 17.047 3.117 6.773 1 89.5 91 THR A O 1
ATOM 700 N N . PRO A 1 92 ? 18.031 5.004 7.457 1 88.06 92 PRO A N 1
ATOM 701 C CA . PRO A 1 92 ? 19.172 4.707 6.586 1 88.06 92 PRO A CA 1
ATOM 702 C C . PRO A 1 92 ? 19.906 3.424 6.977 1 88.06 92 PRO A C 1
ATOM 704 O O . PRO A 1 92 ? 20.391 2.697 6.109 1 88.06 92 PRO A O 1
ATOM 707 N N . ILE A 1 93 ? 19.969 3.121 8.203 1 91.81 93 ILE A N 1
ATOM 708 C CA . ILE A 1 93 ? 20.641 1.91 8.672 1 91.81 93 ILE A CA 1
ATOM 709 C C . ILE A 1 93 ? 19.859 0.68 8.195 1 91.81 93 ILE A C 1
ATOM 711 O O . ILE A 1 93 ? 20.453 -0.261 7.664 1 91.81 93 ILE A O 1
ATOM 715 N N . LEU A 1 94 ? 18.625 0.745 8.359 1 94.06 94 LEU A N 1
ATOM 716 C CA . LEU A 1 94 ? 17.797 -0.396 7.973 1 94.06 94 LEU A CA 1
ATOM 717 C C . LEU A 1 94 ? 17.812 -0.583 6.461 1 94.06 94 LEU A C 1
ATOM 719 O O . LEU A 1 94 ? 17.844 -1.714 5.969 1 94.06 94 LEU A O 1
ATOM 723 N N . ASN A 1 95 ? 17.75 0.503 5.734 1 93.81 95 ASN A N 1
ATOM 724 C CA . ASN A 1 95 ? 17.891 0.42 4.285 1 93.81 95 ASN A CA 1
ATOM 725 C C . ASN A 1 95 ? 19.234 -0.179 3.883 1 93.81 95 ASN A C 1
ATOM 727 O O . ASN A 1 95 ? 19.312 -1.006 2.971 1 93.81 95 ASN A O 1
ATOM 731 N N . GLY A 1 96 ? 20.281 0.309 4.57 1 93.06 96 GLY A N 1
ATOM 732 C CA . GLY A 1 96 ? 21.609 -0.212 4.277 1 93.06 96 GLY A CA 1
ATOM 733 C C . GLY A 1 96 ? 21.734 -1.7 4.543 1 93.06 96 GLY A C 1
ATOM 734 O O . GLY A 1 96 ? 22.359 -2.422 3.766 1 93.06 96 GLY A O 1
ATOM 735 N N . VAL A 1 97 ? 21.141 -2.129 5.59 1 93.19 97 VAL A N 1
ATOM 736 C CA . VAL A 1 97 ? 21.203 -3.537 5.961 1 93.19 97 VAL A CA 1
ATOM 737 C C . VAL A 1 97 ? 20.453 -4.375 4.93 1 93.19 97 VAL A C 1
ATOM 739 O O . VAL A 1 97 ? 20.969 -5.383 4.445 1 93.19 97 VAL A O 1
ATOM 742 N N . THR A 1 98 ? 19.281 -3.941 4.621 1 93.62 98 THR A N 1
ATOM 743 C CA . THR A 1 98 ? 18.484 -4.668 3.643 1 93.62 98 THR A CA 1
ATOM 744 C C . THR A 1 98 ? 19.188 -4.711 2.291 1 93.62 98 THR A C 1
ATOM 746 O O . THR A 1 98 ? 19.281 -5.766 1.663 1 93.62 98 THR A O 1
ATOM 749 N N . ALA A 1 99 ? 19.688 -3.594 1.907 1 94.12 99 ALA A N 1
ATOM 750 C CA . ALA A 1 99 ? 20.391 -3.527 0.63 1 94.12 99 ALA A CA 1
ATOM 751 C C . ALA A 1 99 ? 21.609 -4.453 0.628 1 94.12 99 ALA A C 1
ATOM 753 O O . ALA A 1 99 ? 21.828 -5.199 -0.329 1 94.12 99 ALA A O 1
ATOM 754 N N . CYS A 1 100 ? 22.344 -4.398 1.668 1 94.06 100 CYS A N 1
ATOM 755 C CA . CYS A 1 100 ? 23.531 -5.219 1.769 1 94.06 100 CYS A CA 1
ATOM 756 C C . CYS A 1 100 ? 23.203 -6.699 1.661 1 94.06 100 CYS A C 1
ATOM 758 O O . CYS A 1 100 ? 23.844 -7.441 0.919 1 94.06 100 CYS A O 1
ATOM 760 N N . PHE A 1 101 ? 22.219 -7.105 2.312 1 92.5 101 PHE A N 1
ATOM 761 C CA . PHE A 1 101 ? 21.812 -8.508 2.305 1 92.5 101 PHE A CA 1
ATOM 762 C C . PHE A 1 101 ? 21.375 -8.938 0.912 1 92.5 101 PHE A C 1
ATOM 764 O O . PHE A 1 101 ? 21.766 -9.992 0.423 1 92.5 101 PHE A O 1
ATOM 771 N N . VAL A 1 102 ? 20.578 -8.141 0.308 1 90.94 102 VAL A N 1
ATOM 772 C CA . VAL A 1 102 ? 20.062 -8.461 -1.019 1 90.94 102 VAL A CA 1
ATOM 773 C C . VAL A 1 102 ? 21.219 -8.484 -2.025 1 90.94 102 VAL A C 1
ATOM 775 O O . VAL A 1 102 ? 21.281 -9.367 -2.877 1 90.94 102 VAL A O 1
ATOM 778 N N . GLN A 1 103 ? 22.094 -7.543 -1.908 1 92.88 103 GLN A N 1
ATOM 779 C CA . GLN A 1 103 ? 23.219 -7.465 -2.828 1 92.88 103 GLN A CA 1
ATOM 780 C C . GLN A 1 103 ? 24.156 -8.656 -2.652 1 92.88 103 GLN A C 1
ATOM 782 O O . GLN A 1 103 ? 24.672 -9.188 -3.633 1 92.88 103 GLN A O 1
ATOM 787 N N . CYS A 1 104 ? 24.328 -9.07 -1.437 1 90.88 104 CYS A N 1
ATOM 788 C CA . CYS A 1 104 ? 25.125 -10.266 -1.189 1 90.88 104 CYS A CA 1
ATOM 789 C C . CYS A 1 104 ? 24.469 -11.5 -1.778 1 90.88 104 CYS A C 1
ATOM 791 O O . CYS A 1 104 ? 25.141 -12.391 -2.287 1 90.88 104 CYS A O 1
ATOM 793 N N . PHE A 1 105 ? 23.25 -11.586 -1.736 1 87.75 105 PHE A N 1
ATOM 794 C CA . PHE A 1 105 ? 22.516 -12.688 -2.354 1 87.75 105 PHE A CA 1
ATOM 795 C C . PHE A 1 105 ? 22.75 -12.711 -3.861 1 87.75 105 PHE A C 1
ATOM 797 O O . PHE A 1 105 ? 22.953 -13.773 -4.449 1 87.75 105 PHE A O 1
ATOM 804 N N . PHE A 1 106 ? 22.672 -11.531 -4.383 1 88.88 106 PHE A N 1
ATOM 805 C CA . PHE A 1 106 ? 22.875 -11.469 -5.828 1 88.88 106 PHE A CA 1
ATOM 806 C C . PHE A 1 106 ? 24.312 -11.805 -6.184 1 88.88 106 PHE A C 1
ATOM 808 O O . PHE A 1 106 ? 24.578 -12.391 -7.238 1 88.88 106 PHE A O 1
ATOM 815 N N . ALA A 1 107 ? 25.219 -11.414 -5.309 1 90.75 107 ALA A N 1
ATOM 816 C CA . ALA A 1 107 ? 26.594 -11.828 -5.52 1 90.75 107 ALA A CA 1
ATOM 817 C C . ALA A 1 107 ? 26.719 -13.352 -5.535 1 90.75 107 ALA A C 1
ATOM 819 O O . ALA A 1 107 ? 27.406 -13.914 -6.383 1 90.75 107 ALA A O 1
ATOM 820 N N . TRP A 1 108 ? 26.078 -13.914 -4.637 1 87.62 108 TRP A N 1
ATOM 821 C CA . TRP A 1 108 ? 26.047 -15.375 -4.582 1 87.62 108 TRP A CA 1
ATOM 822 C C . TRP A 1 108 ? 25.422 -15.953 -5.844 1 87.62 108 TRP A C 1
ATOM 824 O O . TRP A 1 108 ? 25.922 -16.922 -6.406 1 87.62 108 TRP A O 1
ATOM 834 N N . ARG A 1 109 ? 24.375 -15.43 -6.285 1 83.5 109 ARG A N 1
ATOM 835 C CA . ARG A 1 109 ? 23.703 -15.875 -7.5 1 83.5 109 ARG A CA 1
ATOM 836 C C . ARG A 1 109 ? 24.625 -15.758 -8.711 1 83.5 109 ARG A C 1
ATOM 838 O O . ARG A 1 109 ? 24.625 -16.641 -9.578 1 83.5 109 ARG A O 1
ATOM 845 N N . ILE A 1 110 ? 25.328 -14.75 -8.758 1 86.44 110 ILE A N 1
ATOM 846 C CA . ILE A 1 110 ? 26.25 -14.531 -9.852 1 86.44 110 ILE A CA 1
ATOM 847 C C . ILE A 1 110 ? 27.328 -15.617 -9.844 1 86.44 110 ILE A C 1
ATOM 849 O O . ILE A 1 110 ? 27.703 -16.141 -10.898 1 86.44 110 ILE A O 1
ATOM 853 N N . THR A 1 111 ? 27.812 -15.945 -8.664 1 86.88 111 THR A N 1
ATOM 854 C CA . THR A 1 111 ? 28.844 -16.984 -8.547 1 86.88 111 THR A CA 1
ATOM 855 C C . THR A 1 111 ? 28.297 -18.328 -9.016 1 86.88 111 THR A C 1
ATOM 857 O O . THR A 1 111 ? 29 -19.078 -9.688 1 86.88 111 THR A O 1
ATOM 860 N N . ARG A 1 112 ? 27.078 -18.562 -8.789 1 82.81 112 ARG A N 1
ATOM 861 C CA . ARG A 1 112 ? 26.469 -19.844 -9.133 1 82.81 112 ARG A CA 1
ATOM 862 C C . ARG A 1 112 ? 26.141 -19.922 -10.617 1 82.81 112 ARG A C 1
ATOM 864 O O . ARG A 1 112 ? 26.266 -20.984 -11.234 1 82.81 112 ARG A O 1
ATOM 871 N N . LEU A 1 113 ? 25.719 -18.875 -11.164 1 80.69 113 LEU A N 1
ATOM 872 C CA . LEU A 1 113 ? 25.297 -18.844 -12.562 1 80.69 113 LEU A CA 1
ATOM 873 C C . LEU A 1 113 ? 26.5 -18.812 -13.492 1 80.69 113 LEU A C 1
ATOM 875 O O . LEU A 1 113 ? 26.422 -19.266 -14.641 1 80.69 113 LEU A O 1
ATOM 879 N N . SER A 1 114 ? 27.594 -18.141 -13.172 1 82.06 114 SER A N 1
ATOM 880 C CA . SER A 1 114 ? 28.766 -17.969 -14.031 1 82.06 114 SER A CA 1
ATOM 881 C C . SER A 1 114 ? 29.422 -19.312 -14.32 1 82.06 114 SER A C 1
ATOM 883 O O . SER A 1 114 ? 30.094 -19.469 -15.344 1 82.06 114 SER A O 1
ATOM 885 N N . GLY A 1 115 ? 28.938 -20.312 -13.727 1 70.56 115 GLY A N 1
ATOM 886 C CA . GLY A 1 115 ? 29.5 -21.609 -14.016 1 70.56 115 GLY A CA 1
ATOM 887 C C . GLY A 1 115 ? 31.016 -21.594 -14.188 1 70.56 115 GLY A C 1
ATOM 888 O O . GLY A 1 115 ? 31.672 -20.656 -13.75 1 70.56 115 GLY A O 1
ATOM 889 N N . THR A 1 116 ? 31.578 -22.641 -14.891 1 66.94 116 THR A N 1
ATOM 890 C CA . THR A 1 116 ? 33 -22.859 -15.086 1 66.94 116 THR A CA 1
ATOM 891 C C . THR A 1 116 ? 33.5 -22.016 -16.25 1 66.94 116 THR A C 1
ATOM 893 O O . THR A 1 116 ? 34.719 -21.844 -16.422 1 66.94 116 THR A O 1
ATOM 896 N N . ARG A 1 117 ? 32.656 -21.453 -17.047 1 66.19 117 ARG A N 1
ATOM 897 C CA . ARG A 1 117 ? 33.094 -20.781 -18.266 1 66.19 117 ARG A CA 1
ATOM 898 C C . ARG A 1 117 ? 33.594 -19.375 -17.984 1 66.19 117 ARG A C 1
ATOM 900 O O . ARG A 1 117 ? 34.469 -18.859 -18.688 1 66.19 117 ARG A O 1
ATOM 907 N N . PHE A 1 118 ? 33.188 -18.703 -16.891 1 74.25 118 PHE A N 1
ATOM 908 C CA . PHE A 1 118 ? 33.531 -17.312 -16.625 1 74.25 118 PHE A CA 1
ATOM 909 C C . PHE A 1 118 ? 34.281 -17.172 -15.312 1 74.25 118 PHE A C 1
ATOM 911 O O . PHE A 1 118 ? 33.812 -16.469 -14.398 1 74.25 118 PHE A O 1
ATOM 918 N N . LYS A 1 119 ? 35.5 -17.781 -15.273 1 73.19 119 LYS A N 1
ATOM 919 C CA . LYS A 1 119 ? 36.25 -17.828 -14.023 1 73.19 119 LYS A CA 1
ATOM 920 C C . LYS A 1 119 ? 36.438 -16.438 -13.438 1 73.19 119 LYS A C 1
ATOM 922 O O . LYS A 1 119 ? 36.281 -16.234 -12.227 1 73.19 119 LYS A O 1
ATOM 927 N N . TRP A 1 120 ? 36.812 -15.43 -14.273 1 75.81 120 TRP A N 1
ATOM 928 C CA . TRP A 1 120 ? 37.062 -14.07 -13.797 1 75.81 120 TRP A CA 1
ATOM 929 C C . TRP A 1 120 ? 35.75 -13.461 -13.25 1 75.81 120 TRP A C 1
ATOM 931 O O . TRP A 1 120 ? 35.75 -12.883 -12.156 1 75.81 120 TRP A O 1
ATOM 941 N N . VAL A 1 121 ? 34.719 -13.609 -13.875 1 77.38 121 VAL A N 1
ATOM 942 C CA . VAL A 1 121 ? 33.438 -13.047 -13.477 1 77.38 121 VAL A CA 1
ATOM 943 C C . VAL A 1 121 ? 32.938 -13.766 -12.227 1 77.38 121 VAL A C 1
ATOM 945 O O . VAL A 1 121 ? 32.281 -13.148 -11.367 1 77.38 121 VAL A O 1
ATOM 948 N N . ARG A 1 122 ? 33.406 -14.984 -12.062 1 82.81 122 ARG A N 1
ATOM 949 C CA . ARG A 1 122 ? 32.906 -15.844 -10.984 1 82.81 122 ARG A CA 1
ATOM 950 C C . ARG A 1 122 ? 33.438 -15.391 -9.633 1 82.81 122 ARG A C 1
ATOM 952 O O . ARG A 1 122 ? 32.781 -15.531 -8.609 1 82.81 122 ARG A O 1
ATOM 959 N N . HIS A 1 123 ? 34.594 -14.852 -9.688 1 87.12 123 HIS A N 1
ATOM 960 C CA . HIS A 1 123 ? 35.188 -14.539 -8.391 1 87.12 123 HIS A CA 1
ATOM 961 C C . HIS A 1 123 ? 35.344 -13.031 -8.211 1 87.12 123 HIS A C 1
ATOM 963 O O . HIS A 1 123 ? 35.062 -12.492 -7.145 1 87.12 123 HIS A O 1
ATOM 969 N N . THR A 1 124 ? 35.75 -12.336 -9.188 1 90.44 124 THR A N 1
ATOM 970 C CA . THR A 1 124 ? 36.094 -10.93 -9.055 1 90.44 124 THR A CA 1
ATOM 971 C C . THR A 1 124 ? 34.844 -10.078 -8.867 1 90.44 124 THR A C 1
ATOM 973 O O . THR A 1 124 ? 34.812 -9.203 -7.996 1 90.44 124 THR A O 1
ATOM 976 N N . ILE A 1 125 ? 33.812 -10.305 -9.625 1 92.38 125 ILE A N 1
ATOM 977 C CA . ILE A 1 125 ? 32.625 -9.461 -9.594 1 92.38 125 ILE A CA 1
ATOM 978 C C . ILE A 1 125 ? 31.891 -9.633 -8.266 1 92.38 125 ILE A C 1
ATOM 980 O O . ILE A 1 125 ? 31.562 -8.648 -7.598 1 92.38 125 ILE A O 1
ATOM 984 N N . PRO A 1 126 ? 31.688 -10.859 -7.836 1 93.38 126 PRO A N 1
ATOM 985 C CA . PRO A 1 126 ? 31.031 -11.016 -6.539 1 93.38 126 PRO A CA 1
ATOM 986 C C . PRO A 1 126 ? 31.844 -10.406 -5.391 1 93.38 126 PRO A C 1
ATOM 988 O O . PRO A 1 126 ? 31.266 -9.836 -4.465 1 93.38 126 PRO A O 1
ATOM 991 N N . ALA A 1 127 ? 33.125 -10.555 -5.492 1 94.25 127 ALA A N 1
ATOM 992 C CA . ALA A 1 127 ? 33.969 -9.961 -4.457 1 94.25 127 ALA A CA 1
ATOM 993 C C . ALA A 1 127 ? 33.812 -8.445 -4.438 1 94.25 127 ALA A C 1
ATOM 995 O O . ALA A 1 127 ? 33.75 -7.832 -3.369 1 94.25 127 ALA A O 1
ATOM 996 N N . LEU A 1 128 ? 33.812 -7.879 -5.559 1 95.44 128 LEU A N 1
ATOM 997 C CA . LEU A 1 128 ? 33.656 -6.434 -5.68 1 95.44 128 LEU A CA 1
ATOM 998 C C . LEU A 1 128 ? 32.281 -6.012 -5.176 1 95.44 128 LEU A C 1
ATOM 1000 O O . LEU A 1 128 ? 32.156 -5.004 -4.477 1 95.44 128 LEU A O 1
ATOM 1004 N N . VAL A 1 129 ? 31.234 -6.762 -5.477 1 95.69 129 VAL A N 1
ATOM 1005 C CA . VAL A 1 129 ? 29.875 -6.477 -5.043 1 95.69 129 VAL A CA 1
ATOM 1006 C C . VAL A 1 129 ? 29.797 -6.496 -3.518 1 95.69 129 VAL A C 1
ATOM 1008 O O . VAL A 1 129 ? 29.266 -5.57 -2.904 1 95.69 129 VAL A O 1
ATOM 1011 N N . VAL A 1 130 ? 30.391 -7.461 -2.945 1 95.94 130 VAL A N 1
ATOM 1012 C CA . VAL A 1 130 ? 30.344 -7.598 -1.493 1 95.94 130 VAL A CA 1
ATOM 1013 C C . VAL A 1 130 ? 31.109 -6.449 -0.841 1 95.94 130 VAL A C 1
ATOM 1015 O O . VAL A 1 130 ? 30.656 -5.871 0.149 1 95.94 130 VAL A O 1
ATOM 1018 N N . ALA A 1 131 ? 32.188 -6.113 -1.422 1 97 131 ALA A N 1
ATOM 1019 C CA . ALA A 1 131 ? 33 -5.023 -0.886 1 97 131 ALA A CA 1
ATOM 1020 C C . ALA A 1 131 ? 32.25 -3.699 -0.945 1 97 131 ALA A C 1
ATOM 1022 O O . ALA A 1 131 ? 32.219 -2.947 0.033 1 97 131 ALA A O 1
ATOM 1023 N N . ILE A 1 132 ? 31.641 -3.418 -2.01 1 97.5 132 ILE A N 1
ATOM 1024 C CA . ILE A 1 132 ? 30.906 -2.174 -2.182 1 97.5 132 ILE A CA 1
ATOM 1025 C C . ILE A 1 132 ? 29.672 -2.182 -1.279 1 97.5 132 ILE A C 1
ATOM 1027 O O . ILE A 1 132 ? 29.297 -1.146 -0.722 1 97.5 132 ILE A O 1
ATOM 1031 N N . ALA A 1 133 ? 29.047 -3.336 -1.161 1 96.69 133 ALA A N 1
ATOM 1032 C CA . ALA A 1 133 ? 27.891 -3.459 -0.289 1 96.69 133 ALA A CA 1
ATOM 1033 C C . ALA A 1 133 ? 28.25 -3.168 1.163 1 96.69 133 ALA A C 1
ATOM 1035 O O . ALA A 1 133 ? 27.5 -2.496 1.877 1 96.69 133 ALA A O 1
ATOM 1036 N N . LEU A 1 134 ? 29.391 -3.635 1.556 1 96.69 134 LEU A N 1
ATOM 1037 C CA . LEU A 1 134 ? 29.844 -3.385 2.916 1 96.69 134 LEU A CA 1
ATOM 1038 C C . LEU A 1 134 ? 30.219 -1.915 3.104 1 96.69 134 LEU A C 1
ATOM 1040 O O . LEU A 1 134 ? 29.984 -1.343 4.168 1 96.69 134 LEU A O 1
ATOM 1044 N N . LEU A 1 135 ? 30.812 -1.365 2.125 1 95.69 135 LEU A N 1
ATOM 1045 C CA . LEU A 1 135 ? 31.109 0.063 2.152 1 95.69 135 LEU A CA 1
ATOM 1046 C C . LEU A 1 135 ? 29.828 0.881 2.297 1 95.69 135 LEU A C 1
ATOM 1048 O O . LEU A 1 135 ? 29.781 1.829 3.084 1 95.69 135 LEU A O 1
ATOM 1052 N N . GLN A 1 136 ? 28.875 0.512 1.58 1 95.94 136 GLN A N 1
ATOM 1053 C CA . GLN A 1 136 ? 27.578 1.187 1.634 1 95.94 136 GLN A CA 1
ATOM 1054 C C . GLN A 1 136 ? 26.953 1.088 3.027 1 95.94 136 GLN A C 1
ATOM 1056 O O . GLN A 1 136 ? 26.422 2.068 3.543 1 95.94 136 GLN A O 1
ATOM 1061 N N . LEU A 1 137 ? 27.031 -0.064 3.58 1 95.88 137 LEU A N 1
ATOM 1062 C CA . LEU A 1 137 ? 26.484 -0.271 4.918 1 95.88 137 LEU A CA 1
ATOM 1063 C C . LEU A 1 137 ? 27.25 0.547 5.949 1 95.88 137 LEU A C 1
ATOM 1065 O O . LEU A 1 137 ? 26.656 1.172 6.824 1 95.88 137 LEU A O 1
ATOM 1069 N N . SER A 1 138 ? 28.5 0.575 5.848 1 95.56 138 SER A N 1
ATOM 1070 C CA . SER A 1 138 ? 29.328 1.362 6.754 1 95.56 138 SER A CA 1
ATOM 1071 C C . SER A 1 138 ? 29.016 2.852 6.633 1 95.56 138 SER A C 1
ATOM 1073 O O . SER A 1 138 ? 28.891 3.549 7.645 1 95.56 138 SER A O 1
ATOM 1075 N N . ALA A 1 139 ? 28.906 3.283 5.453 1 94.38 139 ALA A N 1
ATOM 1076 C CA . ALA A 1 139 ? 28.594 4.688 5.215 1 94.38 139 ALA A CA 1
ATOM 1077 C C . ALA A 1 139 ? 27.203 5.035 5.766 1 94.38 139 ALA A C 1
ATOM 1079 O O . ALA A 1 139 ? 27 6.137 6.273 1 94.38 139 ALA A O 1
ATOM 1080 N N . ALA A 1 140 ? 26.297 4.121 5.633 1 93.31 140 ALA A N 1
ATOM 1081 C CA . ALA A 1 140 ? 24.969 4.32 6.199 1 93.31 140 ALA A CA 1
ATOM 1082 C C . ALA A 1 140 ? 25.031 4.441 7.719 1 93.31 140 ALA A C 1
ATOM 1084 O O . ALA A 1 140 ? 24.344 5.285 8.305 1 93.31 140 ALA A O 1
ATOM 1085 N N . CYS A 1 141 ? 25.828 3.682 8.352 1 93 141 CYS A N 1
ATOM 1086 C CA . CYS A 1 141 ? 26 3.723 9.797 1 93 141 CYS A CA 1
ATOM 1087 C C . CYS A 1 141 ? 26.641 5.031 10.242 1 93 141 CYS A C 1
ATOM 1089 O O . CYS A 1 141 ? 26.219 5.629 11.234 1 93 141 CYS A O 1
ATOM 1091 N N . VAL A 1 142 ? 27.578 5.418 9.523 1 89.94 142 VAL A N 1
ATOM 1092 C CA . VAL A 1 142 ? 28.234 6.68 9.836 1 89.94 142 VAL A CA 1
ATOM 1093 C C . VAL A 1 142 ? 27.25 7.832 9.688 1 89.94 142 VAL A C 1
ATOM 1095 O O . VAL A 1 142 ? 27.219 8.75 10.508 1 89.94 142 VAL A O 1
ATOM 1098 N N . THR A 1 143 ? 26.484 7.781 8.633 1 86.25 143 THR A N 1
ATOM 1099 C CA . THR A 1 143 ? 25.469 8.797 8.414 1 86.25 143 THR A CA 1
ATOM 1100 C C . THR A 1 143 ? 24.5 8.844 9.594 1 86.25 143 THR A C 1
ATOM 1102 O O . THR A 1 143 ? 24.188 9.914 10.109 1 86.25 143 THR A O 1
ATOM 1105 N N . ALA A 1 144 ? 24 7.719 10.039 1 86.19 144 ALA A N 1
ATOM 1106 C CA . ALA A 1 144 ? 23.078 7.645 11.164 1 86.19 144 ALA A CA 1
ATOM 1107 C C . ALA A 1 144 ? 23.703 8.203 12.43 1 86.19 144 ALA A C 1
ATOM 1109 O O . ALA A 1 144 ? 23.062 8.938 13.188 1 86.19 144 ALA A O 1
ATOM 1110 N N . ALA A 1 145 ? 24.969 7.91 12.695 1 84.88 145 ALA A N 1
ATOM 1111 C CA . ALA A 1 145 ? 25.672 8.398 13.867 1 84.88 145 ALA A CA 1
ATOM 1112 C C . ALA A 1 145 ? 25.797 9.914 13.852 1 84.88 145 ALA A C 1
ATOM 1114 O O . ALA A 1 145 ? 25.609 10.578 14.875 1 84.88 145 ALA A O 1
ATOM 1115 N N . LYS A 1 146 ? 26.062 10.438 12.773 1 82.06 146 LYS A N 1
ATOM 1116 C CA . LYS A 1 146 ? 26.219 11.891 12.656 1 82.06 146 LYS A CA 1
ATOM 1117 C C . LYS A 1 146 ? 24.875 12.602 12.836 1 82.06 146 LYS A C 1
ATOM 1119 O O . LYS A 1 146 ? 24.812 13.664 13.453 1 82.06 146 LYS A O 1
ATOM 1124 N N . VAL A 1 147 ? 23.844 12.008 12.289 1 78.5 147 VAL A N 1
ATOM 1125 C CA . VAL A 1 147 ? 22.516 12.586 12.477 1 78.5 147 VAL A CA 1
ATOM 1126 C C . VAL A 1 147 ? 22.141 12.562 13.953 1 78.5 147 VAL A C 1
ATOM 1128 O O . VAL A 1 147 ? 21.578 13.531 14.477 1 78.5 147 VAL A O 1
ATOM 1131 N N . CYS A 1 148 ? 22.438 11.523 14.633 1 80.62 148 CYS A N 1
ATOM 1132 C CA . CYS A 1 148 ? 22.172 11.43 16.062 1 80.62 148 CYS A CA 1
ATOM 1133 C C . CYS A 1 148 ? 22.938 12.508 16.828 1 80.62 148 CYS A C 1
ATOM 1135 O O . CYS A 1 148 ? 22.391 13.117 17.75 1 80.62 148 CYS A O 1
ATOM 1137 N N . PHE A 1 149 ?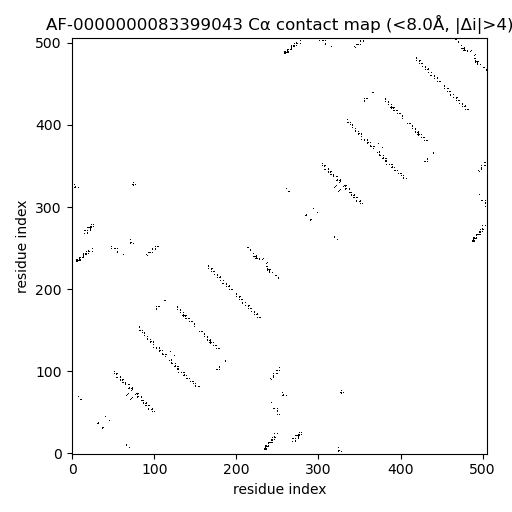 24.094 12.758 16.391 1 77 149 PHE A N 1
ATOM 1138 C CA . PHE A 1 149 ? 24.922 13.766 17.047 1 77 149 PHE A CA 1
ATOM 1139 C C . PHE A 1 149 ? 24.344 15.156 16.828 1 77 149 PHE A C 1
ATOM 1141 O O . PHE A 1 149 ? 24.328 15.977 17.75 1 77 149 PHE A O 1
ATOM 1148 N N . VAL A 1 150 ? 23.828 15.406 15.68 1 72.25 150 VAL A N 1
ATOM 1149 C CA . VAL A 1 150 ? 23.25 16.703 15.359 1 72.25 150 VAL A CA 1
ATOM 1150 C C . VAL A 1 150 ? 21.969 16.906 16.172 1 72.25 150 VAL A C 1
ATOM 1152 O O . VAL A 1 150 ? 21.688 18.016 16.641 1 72.25 150 VAL A O 1
ATOM 1155 N N . GLN A 1 151 ? 21.234 15.914 16.359 1 74.81 151 GLN A N 1
ATOM 1156 C CA . GLN A 1 151 ? 20.016 15.984 17.156 1 74.81 151 GLN A CA 1
ATOM 1157 C C . GLN A 1 151 ? 20.328 16.297 18.609 1 74.81 151 GLN A C 1
ATOM 1159 O O . GLN A 1 151 ? 19.594 17.062 19.25 1 74.81 151 GLN A O 1
ATOM 1164 N N . LEU A 1 152 ? 21.281 15.68 19.031 1 71.56 152 LEU A N 1
ATOM 1165 C CA . LEU A 1 152 ? 21.641 15.859 20.438 1 71.56 152 LEU A CA 1
ATOM 1166 C C . LEU A 1 152 ? 22.172 17.266 20.688 1 71.56 152 LEU A C 1
ATOM 1168 O O . LEU A 1 152 ? 21.922 17.859 21.734 1 71.56 152 LEU A O 1
ATOM 1172 N N . GLN A 1 153 ? 22.828 17.859 19.703 1 64.31 153 GLN A N 1
ATOM 1173 C CA . GLN A 1 153 ? 23.422 19.172 19.922 1 64.31 153 GLN A CA 1
ATOM 1174 C C . GLN A 1 153 ? 22.516 20.281 19.422 1 64.31 153 GLN A C 1
ATOM 1176 O O . GLN A 1 153 ? 22.797 21.469 19.625 1 64.31 153 GLN A O 1
ATOM 1181 N N . ARG A 1 154 ? 21.312 19.891 18.938 1 60.34 154 ARG A N 1
ATOM 1182 C CA . ARG A 1 154 ? 20.328 20.828 18.406 1 60.34 154 ARG A CA 1
ATOM 1183 C C . ARG A 1 154 ? 20.984 21.859 17.516 1 60.34 154 ARG A C 1
ATOM 1185 O O . ARG A 1 154 ? 20.625 23.047 17.547 1 60.34 154 ARG A O 1
ATOM 1192 N N . GLN A 1 155 ? 22.172 21.641 17.016 1 55.53 155 GLN A N 1
ATOM 1193 C CA . GLN A 1 155 ? 22.859 22.578 16.141 1 55.53 155 GLN A CA 1
ATOM 1194 C C . GLN A 1 155 ? 22.688 22.188 14.68 1 55.53 155 GLN A C 1
ATOM 1196 O O . GLN A 1 155 ? 23.297 21.219 14.211 1 55.53 155 GLN A O 1
ATOM 1201 N N . PHE A 1 156 ? 21.766 22.734 13.984 1 53.03 156 PHE A N 1
ATOM 1202 C CA . PHE A 1 156 ? 21.375 22.562 12.594 1 53.03 156 PHE A CA 1
ATOM 1203 C C . PHE A 1 156 ? 22.562 22.75 11.664 1 53.03 156 PHE A C 1
ATOM 1205 O O . PHE A 1 156 ? 22.562 22.266 10.531 1 53.03 156 PHE A O 1
ATOM 1212 N N . VAL A 1 157 ? 23.594 23.547 12.195 1 47.75 157 VAL A N 1
ATOM 1213 C CA . VAL A 1 157 ? 24.719 23.969 11.367 1 47.75 157 VAL A CA 1
ATOM 1214 C C . VAL A 1 157 ? 25.469 22.75 10.844 1 47.75 157 VAL A C 1
ATOM 1216 O O . VAL A 1 157 ? 26.094 22.797 9.781 1 47.75 157 VAL A O 1
ATOM 1219 N N . LEU A 1 158 ? 25.297 21.656 11.516 1 52.19 158 LEU A N 1
ATOM 1220 C CA . LEU A 1 158 ? 26.203 20.562 11.18 1 52.19 158 LEU A CA 1
ATOM 1221 C C . LEU A 1 158 ? 25.625 19.688 10.07 1 52.19 158 LEU A C 1
ATOM 1223 O O . LEU A 1 158 ? 26.141 18.609 9.781 1 52.19 158 LEU A O 1
ATOM 1227 N N . VAL A 1 159 ? 24.703 20.25 9.32 1 57 159 VAL A N 1
ATOM 1228 C CA . VAL A 1 159 ? 24.078 19.594 8.172 1 57 159 VAL A CA 1
ATOM 1229 C C . VAL A 1 159 ? 25.109 19.422 7.059 1 57 159 VAL A C 1
ATOM 1231 O O . VAL A 1 159 ? 25.078 18.422 6.336 1 57 159 VAL A O 1
ATOM 1234 N N . TYR A 1 160 ? 26.094 20.406 7.094 1 55.81 160 TYR A N 1
ATOM 1235 C CA . TYR A 1 160 ? 27.141 20.328 6.074 1 55.81 160 TYR A CA 1
ATOM 1236 C C . TYR A 1 160 ? 28 19.094 6.258 1 55.81 160 TYR A C 1
ATOM 1238 O O . TYR A 1 160 ? 28.516 18.531 5.285 1 55.81 160 TYR A O 1
ATOM 1246 N N . ARG A 1 161 ? 28.156 18.656 7.484 1 62.56 161 ARG A N 1
ATOM 1247 C CA . ARG A 1 161 ? 29 17.5 7.75 1 62.56 161 ARG A CA 1
ATOM 1248 C C . ARG A 1 161 ? 28.297 16.203 7.391 1 62.56 161 ARG A C 1
ATOM 1250 O O . ARG A 1 161 ? 28.938 15.156 7.262 1 62.56 161 ARG A O 1
ATOM 1257 N N . LEU A 1 162 ? 27.078 16.312 6.969 1 77.81 162 LEU A N 1
ATOM 1258 C CA . LEU A 1 162 ? 26.297 15.125 6.629 1 77.81 162 LEU A CA 1
ATOM 1259 C C . LEU A 1 162 ? 26.375 14.836 5.133 1 77.81 162 LEU A C 1
ATOM 1261 O O . LEU A 1 162 ? 26.078 13.727 4.695 1 77.81 162 LEU A O 1
ATOM 1265 N N . LYS A 1 163 ? 27.094 15.742 4.453 1 83.25 163 LYS A N 1
ATOM 1266 C CA . LYS A 1 163 ? 27.031 15.625 3.002 1 83.25 163 LYS A CA 1
ATOM 1267 C C . LYS A 1 163 ? 27.906 14.477 2.502 1 83.25 163 LYS A C 1
ATOM 1269 O O . LYS A 1 163 ? 27.484 13.695 1.648 1 83.25 163 LYS A O 1
ATOM 1274 N N . LEU A 1 164 ? 29.047 14.344 3.059 1 84.56 164 LEU A N 1
ATOM 1275 C CA . LEU A 1 164 ? 29.984 13.359 2.545 1 84.56 164 LEU A CA 1
ATOM 1276 C C . LEU A 1 164 ? 29.516 11.945 2.85 1 84.56 164 LEU A C 1
ATOM 1278 O O . LEU A 1 164 ? 29.406 11.109 1.946 1 84.56 164 LEU A O 1
ATOM 1282 N N . PRO A 1 165 ? 29.203 11.641 4.062 1 87.19 165 PRO A N 1
ATOM 1283 C CA . PRO A 1 165 ? 28.766 10.266 4.336 1 87.19 165 PRO A CA 1
ATOM 1284 C C . PRO A 1 165 ? 27.5 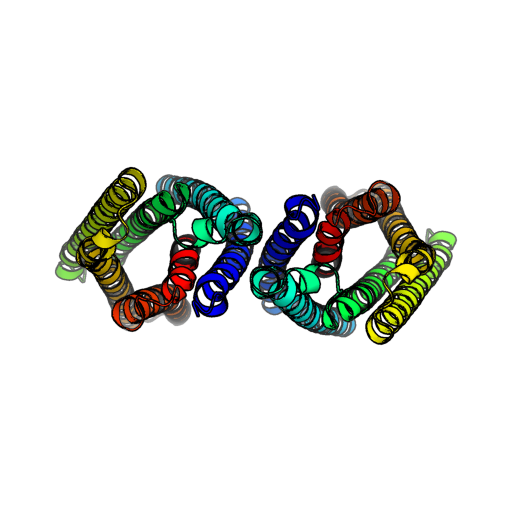9.883 3.594 1 87.19 165 PRO A C 1
ATOM 1286 O O . PRO A 1 165 ? 27.344 8.742 3.152 1 87.19 165 PRO A O 1
ATOM 1289 N N . VAL A 1 166 ? 26.688 10.773 3.414 1 88.5 166 VAL A N 1
ATOM 1290 C CA . VAL A 1 166 ? 25.438 10.484 2.713 1 88.5 166 VAL A CA 1
ATOM 1291 C C . VAL A 1 166 ? 25.719 10.258 1.229 1 88.5 166 VAL A C 1
ATOM 1293 O O . VAL A 1 166 ? 25.188 9.32 0.626 1 88.5 166 VAL A O 1
ATOM 1296 N N . THR A 1 167 ? 26.531 11.07 0.697 1 91.81 167 THR A N 1
ATOM 1297 C CA . THR A 1 167 ? 26.875 10.93 -0.715 1 91.81 167 THR A CA 1
ATOM 1298 C C . THR A 1 167 ? 27.578 9.602 -0.974 1 91.81 167 THR A C 1
ATOM 1300 O O . THR A 1 167 ? 27.328 8.945 -1.984 1 91.81 167 THR A O 1
ATOM 1303 N N . LEU A 1 168 ? 28.359 9.234 -0.102 1 92.06 168 LEU A N 1
ATOM 1304 C CA . LEU A 1 168 ? 29.078 7.961 -0.23 1 92.06 168 LEU A CA 1
ATOM 1305 C C . LEU A 1 168 ? 28.094 6.789 -0.142 1 92.06 168 LEU A C 1
ATOM 1307 O O . LEU A 1 168 ? 28.203 5.836 -0.917 1 92.06 168 LEU A O 1
ATOM 1311 N N . TYR A 1 169 ? 27.25 6.828 0.767 1 93.19 169 TYR A N 1
ATOM 1312 C CA . TYR A 1 169 ? 26.234 5.805 0.953 1 93.19 169 TYR A CA 1
ATOM 1313 C C . TYR A 1 169 ? 25.391 5.645 -0.305 1 93.19 169 TYR A C 1
ATOM 1315 O O . TYR A 1 169 ? 25.25 4.539 -0.832 1 93.19 169 TYR A O 1
ATOM 1323 N N . LEU A 1 170 ? 24.922 6.75 -0.864 1 93.62 170 LEU A N 1
ATOM 1324 C CA . LEU A 1 170 ? 24.031 6.727 -2.016 1 93.62 170 LEU A CA 1
ATOM 1325 C C . LEU A 1 170 ? 24.781 6.328 -3.281 1 93.62 170 LEU A C 1
ATOM 1327 O O . LEU A 1 170 ? 24.266 5.566 -4.102 1 93.62 170 LEU A O 1
ATOM 1331 N N . SER A 1 171 ? 25.969 6.812 -3.436 1 95.19 171 SER A N 1
ATOM 1332 C CA . SER A 1 171 ? 26.766 6.492 -4.621 1 95.19 171 SER A CA 1
ATOM 1333 C C . SER A 1 171 ? 27.172 5.023 -4.637 1 95.19 171 SER A C 1
ATOM 1335 O O . SER A 1 171 ? 27.156 4.379 -5.688 1 95.19 171 SER A O 1
ATOM 1337 N N . ALA A 1 172 ? 27.578 4.562 -3.508 1 96.06 172 ALA A N 1
ATOM 1338 C CA . ALA A 1 172 ? 27.953 3.152 -3.404 1 96.06 172 ALA A CA 1
ATOM 1339 C C . ALA A 1 172 ? 26.75 2.25 -3.713 1 96.06 172 ALA A C 1
ATOM 1341 O O . ALA A 1 172 ? 26.906 1.218 -4.371 1 96.06 172 ALA A O 1
ATOM 1342 N N . SER A 1 173 ? 25.641 2.592 -3.211 1 94.44 173 SER A N 1
ATOM 1343 C CA . SER A 1 173 ? 24.422 1.832 -3.496 1 94.44 173 SER A CA 1
ATOM 1344 C C . SER A 1 173 ? 24.125 1.791 -4.992 1 94.44 173 SER A C 1
ATOM 1346 O O . SER A 1 173 ? 23.859 0.727 -5.547 1 94.44 173 SER A O 1
ATOM 1348 N N . LEU A 1 174 ? 24.234 2.914 -5.59 1 95.44 174 LEU A N 1
ATOM 1349 C CA . LEU A 1 174 ? 24 3.004 -7.027 1 95.44 174 LEU A CA 1
ATOM 1350 C C . LEU A 1 174 ? 25 2.166 -7.801 1 95.44 174 LEU A C 1
ATOM 1352 O O . LEU A 1 174 ? 24.641 1.43 -8.719 1 95.44 174 LEU A O 1
ATOM 1356 N N . ALA A 1 175 ? 26.203 2.291 -7.449 1 96.06 175 ALA A N 1
ATOM 1357 C CA . ALA A 1 175 ? 27.266 1.552 -8.125 1 96.06 175 ALA A CA 1
ATOM 1358 C C . ALA A 1 175 ? 27.062 0.046 -7.988 1 96.06 175 ALA A C 1
ATOM 1360 O O . ALA A 1 175 ? 27.203 -0.699 -8.961 1 96.06 175 ALA A O 1
ATOM 1361 N N . CYS A 1 176 ? 26.75 -0.365 -6.832 1 95.31 176 CYS A N 1
ATOM 1362 C CA . CYS A 1 176 ? 26.547 -1.785 -6.559 1 95.31 176 CYS A CA 1
ATOM 1363 C C . CYS A 1 176 ? 25.375 -2.342 -7.359 1 95.31 176 CYS A C 1
ATOM 1365 O O . CYS A 1 176 ? 25.5 -3.385 -8.008 1 95.31 176 CYS A O 1
ATOM 1367 N N . ASP A 1 177 ? 24.328 -1.636 -7.359 1 93.88 177 ASP A N 1
ATOM 1368 C CA . ASP A 1 177 ? 23.141 -2.072 -8.094 1 93.88 177 ASP A CA 1
ATOM 1369 C C . ASP A 1 177 ? 23.422 -2.137 -9.594 1 93.88 177 ASP A C 1
ATOM 1371 O O . ASP A 1 177 ? 22.969 -3.057 -10.273 1 93.88 177 ASP A O 1
ATOM 1375 N N . SER A 1 178 ? 24.094 -1.206 -10.078 1 93.88 178 SER A N 1
ATOM 1376 C CA . SER A 1 178 ? 24.453 -1.197 -11.492 1 93.88 178 SER A CA 1
ATOM 1377 C C . SER A 1 178 ? 25.344 -2.379 -11.844 1 93.88 178 SER A C 1
ATOM 1379 O O . SER A 1 178 ? 25.125 -3.055 -12.852 1 93.88 178 SER A O 1
ATOM 1381 N N . LEU A 1 179 ? 26.281 -2.594 -11.023 1 93.5 179 LEU A N 1
ATOM 1382 C CA . LEU A 1 179 ? 27.203 -3.701 -11.242 1 93.5 179 LEU A CA 1
ATOM 1383 C C . LEU A 1 179 ? 26.453 -5.031 -11.258 1 93.5 179 LEU A C 1
ATOM 1385 O O . LEU A 1 179 ? 26.688 -5.867 -12.141 1 93.5 179 LEU A O 1
ATOM 1389 N N . ILE A 1 180 ? 25.578 -5.219 -10.359 1 91.94 180 ILE A N 1
ATOM 1390 C CA . ILE A 1 180 ? 24.812 -6.453 -10.258 1 91.94 180 ILE A CA 1
ATOM 1391 C C . ILE A 1 180 ? 23.922 -6.613 -11.492 1 91.94 180 ILE A C 1
ATOM 1393 O O . ILE A 1 180 ? 23.906 -7.68 -12.109 1 91.94 180 ILE A O 1
ATOM 1397 N N . THR A 1 181 ? 23.234 -5.539 -11.844 1 89.81 181 THR A N 1
ATOM 1398 C CA . THR A 1 181 ? 22.312 -5.586 -12.969 1 89.81 181 THR A CA 1
ATOM 1399 C C . THR A 1 181 ? 23.047 -5.887 -14.266 1 89.81 181 THR A C 1
ATOM 1401 O O . THR A 1 181 ? 22.656 -6.789 -15.016 1 89.81 181 THR A O 1
ATOM 1404 N N . ILE A 1 182 ? 24.109 -5.203 -14.5 1 90.31 182 ILE A N 1
ATOM 1405 C CA . ILE A 1 182 ? 24.891 -5.379 -15.727 1 90.31 182 ILE A CA 1
ATOM 1406 C C . ILE A 1 182 ? 25.484 -6.785 -15.758 1 90.31 182 ILE A C 1
ATOM 1408 O O . ILE A 1 182 ? 25.453 -7.453 -16.797 1 90.31 182 ILE A O 1
ATOM 1412 N N . SER A 1 183 ? 26 -7.273 -14.688 1 89.75 183 SER A N 1
ATOM 1413 C CA . SER A 1 183 ? 26.594 -8.602 -14.609 1 89.75 183 SER A CA 1
ATOM 1414 C C . SER A 1 183 ? 25.562 -9.688 -14.859 1 89.75 183 SER A C 1
ATOM 1416 O O . SER A 1 183 ? 25.828 -10.648 -15.594 1 89.75 183 SER A O 1
ATOM 1418 N N . MET A 1 184 ? 24.422 -9.539 -14.281 1 87.5 184 MET A N 1
ATOM 1419 C CA . MET A 1 184 ? 23.375 -10.539 -14.445 1 87.5 184 MET A CA 1
ATOM 1420 C C . MET A 1 184 ? 22.922 -10.609 -15.906 1 87.5 184 MET A C 1
ATOM 1422 O O . MET A 1 184 ? 22.75 -11.703 -16.453 1 87.5 184 MET A O 1
ATOM 1426 N N . ILE A 1 185 ? 22.734 -9.477 -16.5 1 86.81 185 ILE A N 1
ATOM 1427 C CA . ILE A 1 185 ? 22.328 -9.43 -17.906 1 86.81 185 ILE A CA 1
ATOM 1428 C C . ILE A 1 185 ? 23.391 -10.086 -18.766 1 86.81 185 ILE A C 1
ATOM 1430 O O . ILE A 1 185 ? 23.094 -10.867 -19.672 1 86.81 185 ILE A O 1
ATOM 1434 N N . TYR A 1 186 ? 24.609 -9.758 -18.5 1 87.31 186 TYR A N 1
ATOM 1435 C CA . TYR A 1 186 ? 25.734 -10.297 -19.266 1 87.31 186 TYR A CA 1
ATOM 1436 C C . TYR A 1 186 ? 25.781 -11.812 -19.172 1 87.31 186 TYR A C 1
ATOM 1438 O O . TYR A 1 186 ? 25.906 -12.508 -20.188 1 87.31 186 TYR A O 1
ATOM 1446 N N . ILE A 1 187 ? 25.672 -12.359 -18.031 1 86.75 187 ILE A N 1
ATOM 1447 C CA . ILE A 1 187 ? 25.75 -13.805 -17.812 1 86.75 187 ILE A CA 1
ATOM 1448 C C . ILE A 1 187 ? 24.578 -14.5 -18.516 1 86.75 187 ILE A C 1
ATOM 1450 O O . ILE A 1 187 ? 24.781 -15.5 -19.188 1 86.75 187 ILE A O 1
ATOM 1454 N N . LEU A 1 188 ? 23.422 -13.945 -18.375 1 85.06 188 LEU A N 1
ATOM 1455 C CA . LEU A 1 188 ? 22.234 -14.578 -18.938 1 85.06 188 LEU A CA 1
ATOM 1456 C C . LEU A 1 188 ? 22.266 -14.516 -20.469 1 85.06 188 LEU A C 1
ATOM 1458 O O . LEU A 1 188 ? 21.844 -15.469 -21.125 1 85.06 188 LEU A O 1
ATOM 1462 N N . LEU A 1 189 ? 22.781 -13.445 -20.969 1 86.94 189 LEU A N 1
ATOM 1463 C CA . LEU A 1 189 ? 22.906 -13.328 -22.422 1 86.94 189 LEU A CA 1
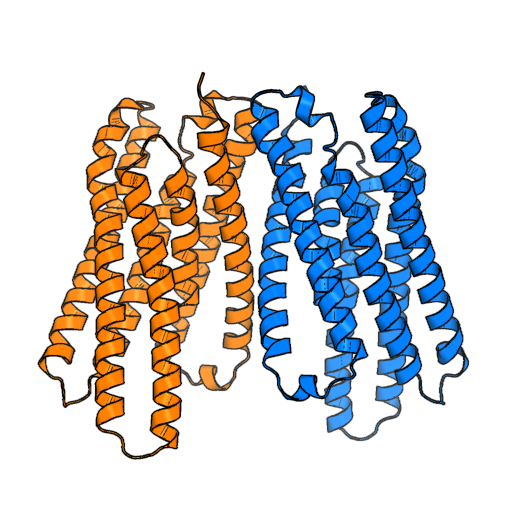ATOM 1464 C C . LEU A 1 189 ? 23.906 -14.352 -22.969 1 86.94 189 LEU A C 1
ATOM 1466 O O . LEU A 1 189 ? 23.703 -14.922 -24.031 1 86.94 189 LEU A O 1
ATOM 1470 N N . ASN A 1 190 ? 24.938 -14.594 -22.297 1 86.69 190 ASN A N 1
ATOM 1471 C CA . ASN A 1 190 ? 25.938 -15.578 -22.719 1 86.69 190 ASN A CA 1
ATOM 1472 C C . ASN A 1 190 ? 25.391 -17 -22.625 1 86.69 190 ASN A C 1
ATOM 1474 O O . ASN A 1 190 ? 25.672 -17.828 -23.484 1 86.69 190 ASN A O 1
ATOM 1478 N N . PHE A 1 191 ? 24.625 -17.234 -21.609 1 85.19 191 PHE A N 1
ATOM 1479 C CA . PHE A 1 191 ? 23.984 -18.531 -21.5 1 85.19 191 PHE A CA 1
ATOM 1480 C C . PHE A 1 191 ? 23.016 -18.75 -22.656 1 85.19 191 PHE A C 1
ATOM 1482 O O . PHE A 1 191 ? 22.906 -19.859 -23.188 1 85.19 191 PHE A O 1
ATOM 1489 N N . LYS A 1 192 ? 22.359 -17.719 -22.922 1 87.5 192 LYS A N 1
ATOM 1490 C CA . LYS A 1 192 ? 21.406 -17.781 -24.016 1 87.5 192 LYS A CA 1
ATOM 1491 C C . LYS A 1 192 ? 22.109 -18.062 -25.344 1 87.5 192 LYS A C 1
ATOM 1493 O O . LYS A 1 192 ? 21.625 -18.844 -26.156 1 87.5 192 LYS A O 1
ATOM 1498 N N . ALA A 1 193 ? 23.188 -17.531 -25.531 1 87.5 193 ALA A N 1
ATOM 1499 C CA . ALA A 1 193 ? 23.969 -17.734 -26.75 1 87.5 193 ALA A CA 1
ATOM 1500 C C . ALA A 1 193 ? 24.5 -19.156 -26.844 1 87.5 193 ALA A C 1
ATOM 1502 O O . ALA A 1 193 ? 24.641 -19.703 -27.938 1 87.5 193 ALA A O 1
ATOM 1503 N N . ALA A 1 194 ? 24.703 -19.734 -25.781 1 85.44 194 ALA A N 1
ATOM 1504 C CA . ALA A 1 194 ? 25.312 -21.062 -25.734 1 85.44 194 ALA A CA 1
ATOM 1505 C C . ALA A 1 194 ? 24.25 -22.156 -25.844 1 85.44 194 ALA A C 1
ATOM 1507 O O . ALA A 1 194 ? 24.562 -23.297 -26.172 1 85.44 194 ALA A O 1
ATOM 1508 N N . THR A 1 195 ? 23.047 -21.797 -25.531 1 85.69 195 THR A N 1
ATOM 1509 C CA . THR A 1 195 ? 21.984 -22.797 -25.516 1 85.69 195 THR A CA 1
ATOM 1510 C C . THR A 1 195 ? 21.328 -22.922 -26.875 1 85.69 195 THR A C 1
ATOM 1512 O O . THR A 1 195 ? 21.141 -21.922 -27.578 1 85.69 195 THR A O 1
ATOM 1515 N N . GLU A 1 196 ? 20.938 -24.172 -27.312 1 86.31 196 GLU A N 1
ATOM 1516 C CA . GLU A 1 196 ? 20.312 -24.406 -28.594 1 86.31 196 GLU A CA 1
ATOM 1517 C C . GLU A 1 196 ? 18.828 -24.734 -28.438 1 86.31 196 GLU A C 1
ATOM 1519 O O . GLU A 1 196 ? 18.047 -24.578 -29.375 1 86.31 196 GLU A O 1
ATOM 1524 N N . LEU A 1 197 ? 18.359 -25.094 -27.312 1 87.69 197 LEU A N 1
ATOM 1525 C CA . LEU A 1 197 ? 16.984 -25.484 -27.078 1 87.69 197 LEU A CA 1
ATOM 1526 C C . LEU A 1 197 ? 16.078 -24.25 -27.016 1 87.69 197 LEU A C 1
ATOM 1528 O O . LEU A 1 197 ? 16.312 -23.328 -26.234 1 87.69 197 LEU A O 1
ATOM 1532 N N . SER A 1 198 ? 15.117 -24.281 -27.844 1 87.5 198 SER A N 1
ATOM 1533 C CA . SER A 1 198 ? 14.219 -23.141 -27.969 1 87.5 198 SER A CA 1
ATOM 1534 C C . SER A 1 198 ? 13.461 -22.891 -26.672 1 87.5 198 SER A C 1
ATOM 1536 O O . SER A 1 198 ? 13.242 -21.734 -26.297 1 87.5 198 SER A O 1
ATOM 1538 N N . THR A 1 199 ? 13.102 -23.875 -26 1 85.12 199 THR A N 1
ATOM 1539 C CA . THR A 1 199 ? 12.391 -23.734 -24.734 1 85.12 199 THR A CA 1
ATOM 1540 C C . THR A 1 199 ? 13.273 -23.047 -23.703 1 85.12 199 THR A C 1
ATOM 1542 O O . THR A 1 199 ? 12.812 -22.156 -22.969 1 85.12 199 THR A O 1
ATOM 1545 N N . THR A 1 200 ? 14.555 -23.453 -23.703 1 84.19 200 THR A N 1
ATOM 1546 C CA . THR A 1 200 ? 15.508 -22.844 -22.781 1 84.19 200 THR A CA 1
ATOM 1547 C C . THR A 1 200 ? 15.773 -21.391 -23.156 1 84.19 200 THR A C 1
ATOM 1549 O O . THR A 1 200 ? 15.914 -20.531 -22.281 1 84.19 200 THR A O 1
ATOM 1552 N N . LYS A 1 201 ? 15.766 -21.109 -24.438 1 86.38 201 LYS A N 1
ATOM 1553 C CA . LYS A 1 201 ? 15.961 -19.734 -24.875 1 86.38 201 LYS A CA 1
ATOM 1554 C C . LYS A 1 201 ? 14.805 -18.844 -24.438 1 86.38 201 LYS A C 1
ATOM 1556 O O . LYS A 1 201 ? 15.016 -17.703 -24.047 1 86.38 201 LYS A O 1
ATOM 1561 N N . ARG A 1 202 ? 13.641 -19.406 -24.469 1 84.56 202 ARG A N 1
ATOM 1562 C CA . ARG A 1 202 ? 12.469 -18.656 -24.047 1 84.56 202 ARG A CA 1
ATOM 1563 C C . ARG A 1 202 ? 12.508 -18.375 -22.547 1 84.56 202 ARG A C 1
ATOM 1565 O O . ARG A 1 202 ? 12.211 -17.266 -22.109 1 84.56 202 ARG A O 1
ATOM 1572 N N . LEU A 1 203 ? 12.859 -19.344 -21.828 1 83.12 203 LEU A N 1
ATOM 1573 C CA . LEU A 1 203 ? 12.984 -19.188 -20.375 1 83.12 203 LEU A CA 1
ATOM 1574 C C . LEU A 1 203 ? 14.055 -18.156 -20.031 1 83.12 203 LEU A C 1
ATOM 1576 O O . LEU A 1 203 ? 13.859 -17.312 -19.156 1 83.12 203 LEU A O 1
ATOM 1580 N N . LEU A 1 204 ? 15.094 -18.188 -20.781 1 84.81 204 LEU A N 1
ATOM 1581 C CA . LEU A 1 204 ? 16.188 -17.25 -20.531 1 84.81 204 LEU A CA 1
ATOM 1582 C C . LEU A 1 204 ? 15.797 -15.828 -20.906 1 84.81 204 LEU A C 1
ATOM 1584 O O . LEU A 1 204 ? 16.172 -14.875 -20.219 1 84.81 204 LEU A O 1
ATOM 1588 N N . ASN A 1 205 ? 15.055 -15.648 -21.906 1 82.56 205 ASN A N 1
ATOM 1589 C CA . ASN A 1 205 ? 14.531 -14.336 -22.25 1 82.56 205 ASN A CA 1
ATOM 1590 C C . ASN A 1 205 ? 13.648 -13.773 -21.141 1 82.56 205 ASN A C 1
ATOM 1592 O O . ASN A 1 205 ? 13.742 -12.586 -20.797 1 82.56 205 ASN A O 1
ATOM 1596 N N . TRP A 1 206 ? 12.93 -14.656 -20.609 1 80.44 206 TRP A N 1
ATOM 1597 C CA . TRP A 1 206 ? 12.062 -14.258 -19.5 1 80.44 206 TRP A CA 1
ATOM 1598 C C . TRP A 1 206 ? 12.883 -13.875 -18.281 1 80.44 206 TRP A C 1
ATOM 1600 O O . TRP A 1 206 ? 12.602 -12.859 -17.641 1 80.44 206 TRP A O 1
ATOM 1610 N N . LEU A 1 207 ? 13.891 -14.539 -18.094 1 76.5 207 LEU A N 1
ATOM 1611 C CA . LEU A 1 207 ? 14.75 -14.273 -16.938 1 76.5 207 LEU A CA 1
ATOM 1612 C C . LEU A 1 207 ? 15.523 -12.977 -17.125 1 76.5 207 LEU A C 1
ATOM 1614 O O . LEU A 1 207 ? 15.711 -12.219 -16.172 1 76.5 207 LEU A O 1
ATOM 1618 N N . ILE A 1 208 ? 15.945 -12.781 -18.219 1 83.31 208 ILE A N 1
ATOM 1619 C CA . ILE A 1 208 ? 16.656 -11.539 -18.531 1 83.31 208 ILE A CA 1
ATOM 1620 C C . ILE A 1 208 ? 15.727 -10.352 -18.344 1 83.31 208 ILE A C 1
ATOM 1622 O O . ILE A 1 208 ? 16.094 -9.359 -17.703 1 83.31 208 ILE A O 1
ATOM 1626 N N . PHE A 1 209 ? 14.594 -10.484 -18.844 1 79.06 209 PHE A N 1
ATOM 1627 C CA . PHE A 1 209 ? 13.625 -9.406 -18.703 1 79.06 209 PHE A CA 1
ATOM 1628 C C . PHE A 1 209 ? 13.312 -9.141 -17.234 1 79.06 209 PHE A C 1
ATOM 1630 O O . PHE A 1 209 ? 13.273 -7.98 -16.812 1 79.06 209 PHE A O 1
ATOM 1637 N N . HIS A 1 210 ? 13.156 -10.117 -16.5 1 76.94 210 HIS A N 1
ATOM 1638 C CA . HIS A 1 210 ? 12.867 -9.984 -15.07 1 76.94 210 HIS A CA 1
ATOM 1639 C C . HIS A 1 210 ? 14.055 -9.383 -14.328 1 76.94 210 HIS A C 1
ATOM 1641 O O . HIS A 1 210 ? 13.875 -8.547 -13.438 1 76.94 210 HIS A O 1
ATOM 1647 N N . ALA A 1 211 ? 15.164 -9.781 -14.664 1 75.81 211 ALA A N 1
ATOM 1648 C CA . ALA A 1 211 ? 16.375 -9.25 -14.047 1 75.81 211 ALA A CA 1
ATOM 1649 C C . ALA A 1 211 ? 16.547 -7.766 -14.359 1 75.81 211 ALA A C 1
ATOM 1651 O O . ALA A 1 211 ? 16.906 -6.98 -13.484 1 75.81 211 ALA A O 1
ATOM 1652 N N . VAL A 1 212 ? 16.359 -7.445 -15.547 1 77.62 212 VAL A N 1
ATOM 1653 C CA . VAL A 1 212 ? 16.438 -6.051 -15.969 1 77.62 212 VAL A CA 1
ATOM 1654 C C . VAL A 1 212 ? 15.383 -5.223 -15.242 1 77.62 212 VAL A C 1
ATOM 1656 O O . VAL A 1 212 ? 15.688 -4.16 -14.688 1 77.62 212 VAL A O 1
ATOM 1659 N N . GLU A 1 213 ? 14.273 -5.73 -15.164 1 74.56 213 GLU A N 1
ATOM 1660 C CA . GLU A 1 213 ? 13.164 -4.996 -14.562 1 74.56 213 GLU A CA 1
ATOM 1661 C C . GLU A 1 213 ? 13.414 -4.742 -13.078 1 74.56 213 GLU A C 1
ATOM 1663 O O . GLU A 1 213 ? 13.336 -3.604 -12.617 1 74.56 213 GLU A O 1
ATOM 1668 N N . ASN A 1 214 ? 13.766 -5.742 -12.398 1 78.19 214 ASN A N 1
ATOM 1669 C CA . ASN A 1 214 ? 13.984 -5.594 -10.969 1 78.19 214 ASN A CA 1
ATOM 1670 C C . ASN A 1 214 ? 15.234 -4.773 -10.672 1 78.19 214 ASN A C 1
ATOM 1672 O O . ASN A 1 214 ? 15.219 -3.887 -9.82 1 78.19 214 ASN A O 1
ATOM 1676 N N . GLY A 1 215 ? 16.266 -5.086 -11.43 1 84.75 215 GLY A N 1
ATOM 1677 C CA . GLY A 1 215 ? 17.516 -4.363 -11.234 1 84.75 215 GLY A CA 1
ATOM 1678 C C . GLY A 1 215 ? 17.422 -2.902 -11.641 1 84.75 215 GLY A C 1
ATOM 1679 O O . GLY A 1 215 ? 17.984 -2.033 -10.977 1 84.75 215 GLY A O 1
ATOM 1680 N N . ALA A 1 216 ? 16.703 -2.678 -12.648 1 87.12 216 ALA A N 1
ATOM 1681 C CA . ALA A 1 216 ? 16.594 -1.315 -13.164 1 87.12 216 ALA A CA 1
ATOM 1682 C C . ALA A 1 216 ? 15.789 -0.438 -12.211 1 87.12 216 ALA A C 1
ATOM 1684 O O . ALA A 1 216 ? 16.109 0.736 -12.016 1 87.12 216 ALA A O 1
ATOM 1685 N N . ILE A 1 217 ? 14.828 -1.01 -11.57 1 89.81 217 ILE A N 1
ATOM 1686 C CA . ILE A 1 217 ? 13.969 -0.225 -10.688 1 89.81 217 ILE A CA 1
ATOM 1687 C C . ILE A 1 217 ? 14.773 0.25 -9.477 1 89.81 217 ILE A C 1
ATOM 1689 O O . ILE A 1 217 ? 14.703 1.423 -9.102 1 89.81 217 ILE A O 1
ATOM 1693 N N . THR A 1 218 ? 15.555 -0.623 -8.93 1 91.94 218 THR A N 1
ATOM 1694 C CA . THR A 1 218 ? 16.359 -0.242 -7.777 1 91.94 218 THR A CA 1
ATOM 1695 C C . THR A 1 218 ? 17.453 0.74 -8.188 1 91.94 218 THR A C 1
ATOM 1697 O O . THR A 1 218 ? 17.75 1.693 -7.461 1 91.94 218 THR A O 1
ATOM 1700 N N . THR A 1 219 ? 17.984 0.556 -9.359 1 93.12 219 THR A N 1
ATOM 1701 C CA . THR A 1 219 ? 19.062 1.423 -9.844 1 93.12 219 THR A CA 1
ATOM 1702 C C . THR A 1 219 ? 18.531 2.826 -10.133 1 93.12 219 THR A C 1
ATOM 1704 O O . THR A 1 219 ? 19.156 3.82 -9.773 1 93.12 219 THR A O 1
ATOM 1707 N N . VAL A 1 220 ? 17.406 2.881 -10.758 1 92.56 220 VAL A N 1
ATOM 1708 C CA . VAL A 1 220 ? 16.812 4.172 -11.07 1 92.56 220 VAL A CA 1
ATOM 1709 C C . VAL A 1 220 ? 16.438 4.898 -9.773 1 92.56 220 VAL A C 1
ATOM 1711 O O . VAL A 1 220 ? 16.672 6.102 -9.641 1 92.56 220 VAL A O 1
ATOM 1714 N N . CYS A 1 221 ? 15.844 4.176 -8.883 1 94.25 221 CYS A N 1
ATOM 1715 C CA . CYS A 1 221 ? 15.484 4.766 -7.598 1 94.25 221 CYS A CA 1
ATOM 1716 C C . CYS A 1 221 ? 16.719 5.297 -6.879 1 94.25 221 CYS A C 1
ATOM 1718 O O . CYS A 1 221 ? 16.719 6.418 -6.363 1 94.25 221 CYS A O 1
ATOM 1720 N N . ALA A 1 222 ? 17.766 4.543 -6.883 1 94 222 ALA A N 1
ATOM 1721 C CA . ALA A 1 222 ? 19.016 4.969 -6.25 1 94 222 ALA A CA 1
ATOM 1722 C C . ALA A 1 222 ? 19.609 6.18 -6.965 1 94 222 ALA A C 1
ATOM 1724 O O . ALA A 1 222 ? 20.125 7.098 -6.32 1 94 222 ALA A O 1
ATOM 1725 N N . ALA A 1 223 ? 19.531 6.203 -8.203 1 94.88 223 ALA A N 1
ATOM 1726 C CA . ALA A 1 223 ? 20.062 7.312 -8.992 1 94.88 223 ALA A CA 1
ATOM 1727 C C . ALA A 1 223 ? 19.297 8.602 -8.703 1 94.88 223 ALA A C 1
ATOM 1729 O O . ALA A 1 223 ? 19.906 9.664 -8.539 1 94.88 223 ALA A O 1
ATOM 1730 N N . LEU A 1 224 ? 18.016 8.469 -8.68 1 94.44 224 LEU A N 1
ATOM 1731 C CA . LEU A 1 224 ? 17.188 9.633 -8.391 1 94.44 224 LEU A CA 1
ATOM 1732 C C . LEU A 1 224 ? 17.438 10.141 -6.973 1 94.44 224 LEU A C 1
ATOM 1734 O O . LEU A 1 224 ? 17.484 11.352 -6.738 1 94.44 224 LEU A O 1
ATOM 1738 N N . ASN A 1 225 ? 17.531 9.18 -6.113 1 94 225 ASN A N 1
ATOM 1739 C CA . ASN A 1 225 ? 17.844 9.555 -4.738 1 94 225 ASN A CA 1
ATOM 1740 C C . ASN A 1 225 ? 19.141 10.367 -4.656 1 94 225 ASN A C 1
ATOM 1742 O O . ASN A 1 225 ? 19.156 11.445 -4.059 1 94 225 ASN A O 1
ATOM 1746 N N . LEU A 1 226 ? 20.172 9.93 -5.305 1 93.38 226 LEU A N 1
ATOM 1747 C CA . LEU A 1 226 ? 21.453 10.609 -5.312 1 93.38 226 LEU A CA 1
ATOM 1748 C C . LEU A 1 226 ? 21.359 11.953 -6.039 1 93.38 226 LEU A C 1
ATOM 1750 O O . LEU A 1 226 ? 21.859 12.961 -5.551 1 93.38 226 LEU A O 1
ATOM 1754 N N . ALA A 1 227 ? 20.703 11.984 -7.148 1 94.12 227 ALA A N 1
ATOM 1755 C CA . ALA A 1 227 ? 20.594 13.195 -7.957 1 94.12 227 ALA A CA 1
ATOM 1756 C C . ALA A 1 227 ? 19.875 14.305 -7.188 1 94.12 227 ALA A C 1
ATOM 1758 O O . ALA A 1 227 ? 20.328 15.453 -7.191 1 94.12 227 ALA A O 1
ATOM 1759 N N . PHE A 1 228 ? 18.844 13.969 -6.5 1 92.12 228 PHE A N 1
ATOM 1760 C CA . PHE A 1 228 ? 18.078 14.969 -5.766 1 92.12 228 PHE A CA 1
ATOM 1761 C C . PHE A 1 228 ? 18.812 15.375 -4.492 1 92.12 228 PHE A C 1
ATOM 1763 O O . PHE A 1 228 ? 18.734 16.531 -4.062 1 92.12 228 PHE A O 1
ATOM 1770 N N . TYR A 1 229 ? 19.531 14.492 -3.941 1 90.75 229 TYR A N 1
ATOM 1771 C CA . TYR A 1 229 ? 20.312 14.852 -2.758 1 90.75 229 TYR A CA 1
ATOM 1772 C C . TYR A 1 229 ? 21.391 15.859 -3.102 1 90.75 229 TYR A C 1
ATOM 1774 O O . TYR A 1 229 ? 21.609 16.828 -2.371 1 90.75 229 TYR A O 1
ATOM 1782 N N . ILE A 1 230 ? 22.031 15.648 -4.227 1 89.44 230 ILE A N 1
ATOM 1783 C CA . ILE A 1 230 ? 23.109 16.531 -4.633 1 89.44 230 ILE A CA 1
ATOM 1784 C C . ILE A 1 230 ? 22.531 17.797 -5.262 1 89.44 230 ILE A C 1
ATOM 1786 O O . ILE A 1 230 ? 23.031 18.906 -5.02 1 89.44 230 ILE A O 1
ATOM 1790 N N . GLY A 1 231 ? 21.5 17.703 -6.023 1 87.88 231 GLY A N 1
ATOM 1791 C CA . GLY A 1 231 ? 20.969 18.812 -6.797 1 87.88 231 GLY A CA 1
ATOM 1792 C C . GLY A 1 231 ? 20.141 19.766 -5.969 1 87.88 231 GLY A C 1
ATOM 1793 O O . GLY A 1 231 ? 20.234 20.984 -6.133 1 87.88 231 GLY A O 1
ATOM 1794 N N . ARG A 1 232 ? 19.25 19.25 -5.184 1 85.62 232 ARG A N 1
ATOM 1795 C CA . ARG A 1 232 ? 18.344 20.062 -4.383 1 85.62 232 ARG A CA 1
ATOM 1796 C C . ARG A 1 232 ? 18.312 19.594 -2.934 1 85.62 232 ARG A C 1
ATOM 1798 O O . ARG A 1 232 ? 17.281 19.125 -2.449 1 85.62 232 ARG A O 1
ATOM 1805 N N . PRO A 1 233 ? 19.438 19.938 -2.184 1 78.88 233 PRO A N 1
ATOM 1806 C CA . PRO A 1 233 ? 19.516 19.422 -0.811 1 78.88 233 PRO A CA 1
ATOM 1807 C C . PRO A 1 233 ? 18.547 20.125 0.134 1 78.88 233 PRO A C 1
ATOM 1809 O O . PRO A 1 233 ? 18.203 19.578 1.188 1 78.88 233 PRO A O 1
ATOM 1812 N N . GLN A 1 234 ? 18.047 21.203 -0.317 1 77.88 234 GLN A N 1
ATOM 1813 C CA . GLN A 1 234 ? 17.141 21.969 0.55 1 77.88 234 GLN A CA 1
ATOM 1814 C C . GLN A 1 234 ? 15.711 21.453 0.451 1 77.88 234 GLN A C 1
ATOM 1816 O O . GLN A 1 234 ? 14.883 21.734 1.317 1 77.88 234 GLN A O 1
ATOM 1821 N N . ASP A 1 235 ? 15.617 20.672 -0.668 1 82.25 235 ASP A N 1
ATOM 1822 C CA . ASP A 1 235 ? 14.281 20.109 -0.864 1 82.25 235 ASP A CA 1
ATOM 1823 C C . ASP A 1 235 ? 14.203 18.703 -0.293 1 82.25 235 ASP A C 1
ATOM 1825 O O . ASP A 1 235 ? 15.195 17.969 -0.262 1 82.25 235 ASP A O 1
ATOM 1829 N N . ALA A 1 236 ? 13.32 18.344 0.441 1 85.62 236 ALA A N 1
ATOM 1830 C CA . ALA A 1 236 ? 13.156 17.031 1.068 1 85.62 236 ALA A CA 1
ATOM 1831 C C . ALA A 1 236 ? 12.672 15.992 0.059 1 85.62 236 ALA A C 1
ATOM 1833 O O . ALA A 1 236 ? 12.055 14.992 0.433 1 85.62 236 ALA A O 1
ATOM 1834 N N . ILE A 1 237 ? 13.078 16.234 -1.275 1 88.38 237 ILE A N 1
ATOM 1835 C CA . ILE A 1 237 ? 12.594 15.344 -2.314 1 88.38 237 ILE A CA 1
ATOM 1836 C C . ILE A 1 237 ? 13.32 14 -2.217 1 88.38 237 ILE A C 1
ATOM 1838 O O . ILE A 1 237 ? 12.742 12.953 -2.518 1 88.38 237 ILE A O 1
ATOM 1842 N N . GLN A 1 238 ? 14.562 14.039 -1.815 1 88.19 238 GLN A N 1
ATOM 1843 C CA . GLN A 1 238 ? 15.352 12.82 -1.718 1 88.19 238 GLN A CA 1
ATOM 1844 C C . GLN A 1 238 ? 14.711 11.828 -0.751 1 88.19 238 GLN A C 1
ATOM 1846 O O . GLN A 1 238 ? 14.867 10.609 -0.912 1 88.19 238 GLN A O 1
ATOM 1851 N N . PHE A 1 239 ? 13.953 12.242 0.194 1 88.12 239 PHE A N 1
ATOM 1852 C CA . PHE A 1 239 ? 13.352 11.375 1.202 1 88.12 239 PHE A CA 1
ATOM 1853 C C . PHE A 1 239 ? 12.281 10.477 0.58 1 88.12 239 PHE A C 1
ATOM 1855 O O . PHE A 1 239 ? 12.039 9.367 1.058 1 88.12 239 PHE A O 1
ATOM 1862 N N . THR A 1 240 ? 11.703 10.969 -0.466 1 91.94 240 THR A N 1
ATOM 1863 C CA . THR A 1 240 ? 10.742 10.133 -1.174 1 91.94 240 THR A CA 1
ATOM 1864 C C . THR A 1 240 ? 11.391 8.836 -1.642 1 91.94 240 THR A C 1
ATOM 1866 O O . THR A 1 240 ? 10.859 7.75 -1.401 1 91.94 240 THR A O 1
ATOM 1869 N N . PHE A 1 241 ? 12.516 8.977 -2.17 1 93.31 241 PHE A N 1
ATOM 1870 C CA . PHE A 1 241 ? 13.203 7.812 -2.729 1 93.31 241 PHE A CA 1
ATOM 1871 C C . PHE A 1 241 ? 13.867 6.992 -1.629 1 93.31 241 PHE A C 1
ATOM 1873 O O . PHE A 1 241 ? 13.953 5.766 -1.729 1 93.31 241 PHE A O 1
ATOM 1880 N N . GLN A 1 242 ? 14.242 7.676 -0.634 1 91.31 242 GLN A N 1
ATOM 1881 C CA . GLN A 1 242 ? 14.828 6.988 0.513 1 91.31 242 GLN A CA 1
ATOM 1882 C C . GLN A 1 242 ? 13.812 6.062 1.176 1 91.31 242 GLN A C 1
ATOM 1884 O O . GLN A 1 242 ? 14.164 4.98 1.646 1 91.31 242 GLN A O 1
ATOM 1889 N N . PHE A 1 243 ? 12.586 6.461 1.173 1 94.62 243 PHE A N 1
ATOM 1890 C CA . PHE A 1 243 ? 11.531 5.672 1.801 1 94.62 243 PHE A CA 1
ATOM 1891 C C . PHE A 1 243 ? 11.156 4.48 0.927 1 94.62 243 PHE A C 1
ATOM 1893 O O . PHE A 1 243 ? 10.609 3.492 1.419 1 94.62 243 PHE A O 1
ATOM 1900 N N . LEU A 1 244 ? 11.5 4.586 -0.323 1 94.5 244 LEU A N 1
ATOM 1901 C CA . LEU A 1 244 ? 11.07 3.561 -1.269 1 94.5 244 LEU A CA 1
ATOM 1902 C C . LEU A 1 244 ? 12.141 2.488 -1.428 1 94.5 244 LEU A C 1
ATOM 1904 O O . LEU A 1 244 ? 11.828 1.317 -1.653 1 94.5 244 LEU A O 1
ATOM 1908 N N . ILE A 1 245 ? 13.336 2.85 -1.276 1 93.19 245 ILE A N 1
ATOM 1909 C CA . ILE A 1 245 ? 14.445 2.031 -1.748 1 93.19 245 ILE A CA 1
ATOM 1910 C C . ILE A 1 245 ? 14.508 0.735 -0.942 1 93.19 245 ILE A C 1
ATOM 1912 O O . ILE A 1 245 ? 14.766 -0.336 -1.496 1 93.19 245 ILE A O 1
ATOM 1916 N N . GLY A 1 246 ? 14.344 0.711 0.325 1 91.81 246 GLY A N 1
ATOM 1917 C CA . GLY A 1 246 ? 14.367 -0.499 1.13 1 91.81 246 GLY A CA 1
ATOM 1918 C C . GLY A 1 246 ? 13.352 -1.53 0.685 1 91.81 246 GLY A C 1
ATOM 1919 O O . GLY A 1 246 ? 13.664 -2.719 0.585 1 91.81 246 GLY A O 1
ATOM 1920 N N . ARG A 1 247 ? 12.211 -1.09 0.353 1 93 247 ARG A N 1
ATOM 1921 C CA . ARG A 1 247 ? 11.125 -1.976 -0.072 1 93 247 ARG A CA 1
ATOM 1922 C C . ARG A 1 247 ? 11.398 -2.537 -1.464 1 93 247 ARG A C 1
ATOM 1924 O O . ARG A 1 247 ? 11.031 -3.674 -1.762 1 93 247 ARG A O 1
ATOM 1931 N N . LEU A 1 248 ? 11.953 -1.696 -2.215 1 92.94 248 LEU A N 1
ATOM 1932 C CA . LEU A 1 248 ? 12.297 -2.162 -3.557 1 92.94 248 LEU A CA 1
ATOM 1933 C C . LEU A 1 248 ? 13.32 -3.289 -3.496 1 92.94 248 LEU A C 1
ATOM 1935 O O . LEU A 1 248 ? 13.203 -4.281 -4.219 1 92.94 248 LEU A O 1
ATOM 1939 N N . TYR A 1 249 ? 14.258 -3.182 -2.623 1 92.25 249 TYR A N 1
ATOM 1940 C CA . TYR A 1 249 ? 15.227 -4.258 -2.422 1 92.25 249 TYR A CA 1
ATOM 1941 C C . TYR A 1 249 ? 14.531 -5.531 -1.947 1 92.25 249 TYR A C 1
ATOM 1943 O O . TYR A 1 249 ? 14.82 -6.625 -2.441 1 92.25 249 TYR A O 1
ATOM 1951 N N . ALA A 1 250 ? 13.648 -5.375 -1.061 1 89.12 250 ALA A N 1
ATOM 1952 C CA . ALA A 1 250 ? 12.953 -6.527 -0.492 1 89.12 250 ALA A CA 1
ATOM 1953 C C . ALA A 1 250 ? 12.133 -7.254 -1.556 1 89.12 250 ALA A C 1
ATOM 1955 O O . ALA A 1 250 ? 12.039 -8.484 -1.543 1 89.12 250 ALA A O 1
ATOM 1956 N N . MET A 1 251 ? 11.617 -6.504 -2.457 1 88.06 251 MET A N 1
ATOM 1957 C CA . MET A 1 251 ? 10.766 -7.082 -3.49 1 88.06 251 MET A CA 1
ATOM 1958 C C . MET A 1 251 ? 11.602 -7.77 -4.562 1 88.06 251 MET A C 1
ATOM 1960 O O . MET A 1 251 ? 11.125 -8.68 -5.246 1 88.06 251 MET A O 1
ATOM 1964 N N . THR A 1 252 ? 12.781 -7.301 -4.793 1 79.19 252 THR A N 1
ATOM 1965 C CA . THR A 1 252 ? 13.625 -7.828 -5.859 1 79.19 252 THR A CA 1
ATOM 1966 C C . THR A 1 252 ? 14.406 -9.047 -5.375 1 79.19 252 THR A C 1
ATOM 1968 O O . THR A 1 252 ? 14.836 -9.875 -6.184 1 79.19 252 THR A O 1
ATOM 1971 N N . GLY A 1 253 ? 14.617 -9.234 -4.105 1 67.25 253 GLY A N 1
ATOM 1972 C CA . GLY A 1 253 ? 15.352 -10.383 -3.594 1 67.25 253 GLY A CA 1
ATOM 1973 C C . GLY A 1 253 ? 14.539 -11.656 -3.604 1 67.25 253 GLY A C 1
ATOM 1974 O O . GLY A 1 253 ? 15.039 -12.719 -3.984 1 67.25 253 GLY A O 1
ATOM 1975 N N . MET B 1 1 ? -8.531 23.531 23.453 1 43.19 1 MET B N 1
ATOM 1976 C CA . MET B 1 1 ? -7.504 23.562 22.422 1 43.19 1 MET B CA 1
ATOM 1977 C C . MET B 1 1 ? -7.68 22.406 21.453 1 43.19 1 MET B C 1
ATOM 1979 O O . MET B 1 1 ? -7.922 21.266 21.859 1 43.19 1 MET B O 1
ATOM 1983 N N . THR B 1 2 ? -8.18 22.688 20.281 1 57.31 2 THR B N 1
ATOM 1984 C CA . THR B 1 2 ? -8.5 21.672 19.281 1 57.31 2 THR B CA 1
ATOM 1985 C C . THR B 1 2 ? -7.32 20.75 19.047 1 57.31 2 THR B C 1
ATOM 1987 O O . THR B 1 2 ? -6.203 21.203 18.812 1 57.31 2 THR B O 1
ATOM 1990 N N . ASN B 1 3 ? -7.344 19.547 19.734 1 74.12 3 ASN B N 1
ATOM 1991 C CA . ASN B 1 3 ? -6.309 18.531 19.562 1 74.12 3 ASN B CA 1
ATOM 1992 C C . ASN B 1 3 ? -6.219 18.062 18.109 1 74.12 3 ASN B C 1
ATOM 1994 O O . ASN B 1 3 ? -7.031 17.25 17.656 1 74.12 3 ASN B O 1
ATOM 1998 N N . PHE B 1 4 ? -5.395 18.688 17.328 1 81.12 4 PHE B N 1
ATOM 1999 C CA . PHE B 1 4 ? -5.227 18.422 15.914 1 81.12 4 PHE B CA 1
ATOM 2000 C C . PHE B 1 4 ? -4.84 16.969 15.672 1 81.12 4 PHE B C 1
ATOM 2002 O O . PHE B 1 4 ? -5.105 16.422 14.602 1 81.12 4 PHE B O 1
ATOM 2009 N N . ALA B 1 5 ? -4.309 16.359 16.734 1 82.44 5 ALA B N 1
ATOM 2010 C CA . ALA B 1 5 ? -3.914 14.969 16.578 1 82.44 5 ALA B CA 1
ATOM 2011 C C . ALA B 1 5 ? -5.137 14.07 16.422 1 82.44 5 ALA B C 1
ATOM 2013 O O . ALA B 1 5 ? -5.09 13.062 15.711 1 82.44 5 ALA B O 1
ATOM 2014 N N . VAL B 1 6 ? -6.195 14.5 17.016 1 83.31 6 VAL B N 1
ATOM 2015 C CA . VAL B 1 6 ? -7.41 13.688 16.969 1 83.31 6 VAL B CA 1
ATOM 2016 C C . VAL B 1 6 ? -8.094 13.859 15.617 1 83.31 6 VAL B C 1
ATOM 2018 O O . VAL B 1 6 ? -8.766 12.945 15.133 1 83.31 6 VAL B O 1
ATOM 2021 N N . LEU B 1 7 ? -7.84 14.906 14.945 1 83.06 7 LEU B N 1
ATOM 2022 C CA . LEU B 1 7 ? -8.461 15.18 13.648 1 83.06 7 LEU B CA 1
ATOM 2023 C C . LEU B 1 7 ? -7.559 14.719 12.508 1 83.06 7 LEU B C 1
ATOM 2025 O O . LEU B 1 7 ? -8.031 14.086 11.562 1 83.06 7 LEU B O 1
ATOM 2029 N N . LEU B 1 8 ? -6.332 14.898 12.68 1 89.88 8 LEU B N 1
ATOM 2030 C CA . LEU B 1 8 ? -5.402 14.656 11.578 1 89.88 8 LEU B CA 1
ATOM 2031 C C . LEU B 1 8 ? -4.84 13.242 11.648 1 89.88 8 LEU B C 1
ATOM 2033 O O . LEU B 1 8 ? -4.504 12.648 10.617 1 89.88 8 LEU B O 1
ATOM 2037 N N . GLY B 1 9 ? -4.762 12.711 12.82 1 90.56 9 GLY B N 1
ATOM 2038 C CA . GLY B 1 9 ? -4.199 11.383 13 1 90.56 9 GLY B CA 1
ATOM 2039 C C . GLY B 1 9 ? -4.949 10.305 12.242 1 90.56 9 GLY B C 1
ATOM 2040 O O . GLY B 1 9 ? -4.363 9.594 11.422 1 90.56 9 GLY B O 1
ATOM 2041 N N . PRO B 1 10 ? -6.184 10.227 12.469 1 91.81 10 PRO B N 1
ATOM 2042 C CA . PRO B 1 10 ? -6.969 9.219 11.75 1 91.81 10 PRO B CA 1
ATOM 2043 C C . PRO B 1 10 ? -6.93 9.406 10.234 1 91.81 10 PRO B C 1
ATOM 2045 O O . PRO B 1 10 ? -6.969 8.43 9.492 1 91.81 10 PRO B O 1
ATOM 2048 N N . ILE B 1 11 ? -6.832 10.57 9.773 1 91.56 11 ILE B N 1
ATOM 2049 C CA . ILE B 1 11 ? -6.762 10.844 8.344 1 91.56 11 ILE B CA 1
ATOM 2050 C C . ILE B 1 11 ? -5.449 10.312 7.777 1 91.56 11 ILE B C 1
ATOM 2052 O O . ILE B 1 11 ? -5.434 9.672 6.727 1 91.56 11 ILE B O 1
ATOM 2056 N N . LEU B 1 12 ? -4.406 10.531 8.492 1 94 12 LEU B N 1
ATOM 2057 C CA . LEU B 1 12 ? -3.109 10.039 8.039 1 94 12 LEU B CA 1
ATOM 2058 C C . LEU B 1 12 ? -3.084 8.516 8.031 1 94 12 LEU B C 1
ATOM 2060 O O . LEU B 1 12 ? -2.686 7.898 7.039 1 94 12 LEU B O 1
ATOM 2064 N N . ILE B 1 13 ? -3.541 7.918 9.094 1 94.62 13 ILE B N 1
ATOM 2065 C CA . ILE B 1 13 ? -3.557 6.461 9.172 1 94.62 13 ILE B CA 1
ATOM 2066 C C . ILE B 1 13 ? -4.445 5.895 8.07 1 94.62 13 ILE B C 1
ATOM 2068 O O . ILE B 1 13 ? -4.109 4.887 7.449 1 94.62 13 ILE B O 1
ATOM 2072 N N . GLY B 1 14 ? -5.52 6.527 7.855 1 95.31 14 GLY B N 1
ATOM 2073 C CA . GLY B 1 14 ? -6.43 6.082 6.812 1 95.31 14 GLY B CA 1
ATOM 2074 C C . GLY B 1 14 ? -5.805 6.094 5.43 1 95.31 14 GLY B C 1
ATOM 2075 O O . GLY B 1 14 ? -5.934 5.125 4.68 1 95.31 14 GLY B O 1
ATOM 2076 N N . VAL B 1 15 ? -5.172 7.141 5.121 1 95.75 15 VAL B N 1
ATOM 2077 C CA . VAL B 1 15 ? -4.586 7.246 3.789 1 95.75 15 VAL B CA 1
ATOM 2078 C C . VAL B 1 15 ? -3.434 6.258 3.648 1 95.75 15 VAL B C 1
ATOM 2080 O O . VAL B 1 15 ? -3.246 5.66 2.586 1 95.75 15 VAL B O 1
ATOM 2083 N N . LEU B 1 16 ? -2.682 6.059 4.684 1 96.94 16 LEU B N 1
ATOM 2084 C CA . LEU B 1 16 ? -1.601 5.082 4.641 1 96.94 16 LEU B CA 1
ATOM 2085 C C . LEU B 1 16 ? -2.145 3.682 4.387 1 96.94 16 LEU B C 1
ATOM 2087 O O . LEU B 1 16 ? -1.639 2.959 3.523 1 96.94 16 LEU B O 1
ATOM 2091 N N . MET B 1 17 ? -3.16 3.369 5.066 1 96 17 MET B N 1
ATOM 2092 C CA . MET B 1 17 ? -3.752 2.043 4.902 1 96 17 MET B CA 1
ATOM 2093 C C . MET B 1 17 ? -4.398 1.903 3.525 1 96 17 MET B C 1
ATOM 2095 O O . MET B 1 17 ? -4.395 0.819 2.941 1 96 17 MET B O 1
ATOM 2099 N N . ALA B 1 18 ? -4.957 2.951 3.088 1 96.94 18 ALA B N 1
ATOM 2100 C CA . ALA B 1 18 ? -5.539 2.93 1.747 1 96.94 18 ALA B CA 1
ATOM 2101 C C . ALA B 1 18 ? -4.484 2.592 0.698 1 96.94 18 ALA B C 1
ATOM 2103 O O . ALA B 1 18 ? -4.734 1.794 -0.209 1 96.94 18 ALA B O 1
ATOM 2104 N N . TYR B 1 19 ? -3.367 3.164 0.817 1 96.69 19 TYR B N 1
ATOM 2105 C CA . TYR B 1 19 ? -2.291 2.895 -0.129 1 96.69 19 TYR B CA 1
ATOM 2106 C C . TYR B 1 19 ? -1.781 1.466 0.02 1 96.69 19 TYR B C 1
ATOM 2108 O O . TYR B 1 19 ? -1.448 0.812 -0.972 1 96.69 19 TYR B O 1
ATOM 2116 N N . LEU B 1 20 ? -1.713 0.997 1.223 1 96.19 20 LEU B N 1
ATOM 2117 C CA . LEU B 1 20 ? -1.352 -0.399 1.446 1 96.19 20 LEU B CA 1
ATOM 2118 C C . LEU B 1 20 ? -2.301 -1.332 0.702 1 96.19 20 LEU B C 1
ATOM 2120 O O . LEU B 1 20 ? -1.858 -2.236 -0.01 1 96.19 20 LEU B O 1
ATOM 2124 N N . LEU B 1 21 ? -3.523 -1.058 0.818 1 95.56 21 LEU B N 1
ATOM 2125 C CA . LEU B 1 21 ? -4.539 -1.917 0.219 1 95.56 21 LEU B CA 1
ATOM 2126 C C . LEU B 1 21 ? -4.527 -1.793 -1.301 1 95.56 21 LEU B C 1
ATOM 2128 O O . LEU B 1 21 ? -4.797 -2.766 -2.01 1 95.56 21 LEU B O 1
ATOM 2132 N N . ILE B 1 22 ? -4.242 -0.623 -1.787 1 95.12 22 ILE B N 1
ATOM 2133 C CA . ILE B 1 22 ? -4.141 -0.447 -3.232 1 95.12 22 ILE B CA 1
ATOM 2134 C C . ILE B 1 22 ? -2.969 -1.268 -3.77 1 95.12 22 ILE B C 1
ATOM 2136 O O . ILE B 1 22 ? -3.037 -1.806 -4.875 1 95.12 22 ILE B O 1
ATOM 2140 N N . GLY B 1 23 ? -1.897 -1.313 -3.029 1 93.25 23 GLY B N 1
ATOM 2141 C CA . GLY B 1 23 ? -0.794 -2.18 -3.412 1 93.25 23 GLY B CA 1
ATOM 2142 C C . GLY B 1 23 ? -1.194 -3.639 -3.529 1 93.25 23 GLY B C 1
ATOM 2143 O O . GLY B 1 23 ? -0.883 -4.293 -4.527 1 93.25 23 GLY B O 1
ATOM 2144 N N . VAL B 1 24 ? -1.899 -4.078 -2.588 1 91.75 24 VAL B N 1
ATOM 2145 C CA . VAL B 1 24 ? -2.391 -5.453 -2.596 1 91.75 24 VAL B CA 1
ATOM 2146 C C . VAL B 1 24 ? -3.318 -5.664 -3.791 1 91.75 24 VAL B C 1
ATOM 2148 O O . VAL B 1 24 ? -3.201 -6.66 -4.508 1 91.75 24 VAL B O 1
ATOM 2151 N N . TYR B 1 25 ? -4.129 -4.738 -4.023 1 92.06 25 TYR B N 1
ATOM 2152 C CA . TYR B 1 25 ? -5.113 -4.812 -5.098 1 92.06 25 TYR B CA 1
ATOM 2153 C C . TYR B 1 25 ? -4.43 -4.863 -6.461 1 92.06 25 TYR B C 1
ATOM 2155 O O . TYR B 1 25 ? -4.852 -5.609 -7.348 1 92.06 25 TYR B O 1
ATOM 2163 N N . MET B 1 26 ? -3.406 -4.156 -6.582 1 89.75 26 MET B N 1
ATOM 2164 C CA . MET B 1 26 ? -2.699 -4.109 -7.859 1 89.75 26 MET B CA 1
ATOM 2165 C C . MET B 1 26 ? -2.066 -5.457 -8.18 1 89.75 26 MET B C 1
ATOM 2167 O O . MET B 1 26 ? -2.062 -5.887 -9.336 1 89.75 26 MET B O 1
ATOM 2171 N N . VAL B 1 27 ? -1.54 -6.074 -7.219 1 87.5 27 VAL B N 1
ATOM 2172 C CA . VAL B 1 27 ? -0.955 -7.395 -7.434 1 87.5 27 VAL B CA 1
ATOM 2173 C C . VAL B 1 27 ? -2.053 -8.391 -7.797 1 87.5 27 VAL B C 1
ATOM 2175 O O . VAL B 1 27 ? -1.872 -9.227 -8.688 1 87.5 27 VAL B O 1
ATOM 2178 N N . GLN B 1 28 ? -3.166 -8.266 -7.145 1 84.94 28 GLN B N 1
ATOM 2179 C CA . GLN B 1 28 ? -4.297 -9.133 -7.457 1 84.94 28 GLN B CA 1
ATOM 2180 C C . GLN B 1 28 ? -4.781 -8.914 -8.891 1 84.94 28 GLN B C 1
ATOM 2182 O O . GLN B 1 28 ? -5.113 -9.867 -9.594 1 84.94 28 GLN B O 1
ATOM 2187 N N . LEU B 1 29 ? -4.812 -7.676 -9.242 1 84.44 29 LEU B N 1
ATOM 2188 C CA . LEU B 1 29 ? -5.23 -7.336 -10.594 1 84.44 29 LEU B CA 1
ATOM 2189 C C . LEU B 1 29 ? -4.254 -7.898 -11.625 1 84.44 29 LEU B C 1
ATOM 2191 O O . LEU B 1 29 ? -4.668 -8.383 -12.68 1 84.44 29 LEU B O 1
ATOM 2195 N N . TYR B 1 30 ? -2.996 -7.898 -11.297 1 81.81 30 TYR B N 1
ATOM 2196 C CA . TYR B 1 30 ? -1.963 -8.438 -12.18 1 81.81 30 TYR B CA 1
ATOM 2197 C C . TYR B 1 30 ? -2.127 -9.938 -12.359 1 81.81 30 TYR B C 1
ATOM 2199 O O . TYR B 1 30 ? -2.053 -10.445 -13.477 1 81.81 30 TYR B O 1
ATOM 2207 N N . HIS B 1 31 ? -2.344 -10.641 -11.297 1 78.62 31 HIS B N 1
ATOM 2208 C CA . HIS B 1 31 ? -2.545 -12.078 -11.375 1 78.62 31 HIS B CA 1
ATOM 2209 C C . HIS B 1 31 ? -3.832 -12.422 -12.125 1 78.62 31 HIS B C 1
ATOM 2211 O O . HIS B 1 31 ? -3.891 -13.406 -12.852 1 78.62 31 HIS B O 1
ATOM 2217 N N . TYR B 1 32 ? -4.781 -11.57 -11.844 1 75.75 32 TYR B N 1
ATOM 2218 C CA . TYR B 1 32 ? -6.039 -11.75 -12.562 1 75.75 32 TYR B CA 1
ATOM 2219 C C . TYR B 1 32 ? -5.848 -11.578 -14.062 1 75.75 32 TYR B C 1
ATOM 2221 O O . TYR B 1 32 ? -6.359 -12.367 -14.859 1 75.75 32 TYR B O 1
ATOM 2229 N N . ALA B 1 33 ? -5.125 -10.672 -14.461 1 73.69 33 ALA B N 1
ATOM 2230 C CA . ALA B 1 33 ? -4.887 -10.391 -15.875 1 73.69 33 ALA B CA 1
ATOM 2231 C C . ALA B 1 33 ? -3.982 -11.445 -16.5 1 73.69 33 ALA B C 1
ATOM 2233 O O . ALA B 1 33 ? -4.094 -11.734 -17.703 1 73.69 33 ALA B O 1
ATOM 2234 N N . ALA B 1 34 ? -3.059 -12.031 -15.742 1 70.25 34 ALA B N 1
ATOM 2235 C CA . ALA B 1 34 ? -2.096 -13.008 -16.234 1 70.25 34 ALA B CA 1
ATOM 2236 C C . ALA B 1 34 ? -2.732 -14.391 -16.359 1 70.25 34 ALA B C 1
ATOM 2238 O O . ALA B 1 34 ? -2.27 -15.234 -17.125 1 70.25 34 ALA B O 1
ATOM 2239 N N . ASP B 1 35 ? -3.604 -14.555 -15.508 1 60.84 35 ASP B N 1
ATOM 2240 C CA . ASP B 1 35 ? -4.242 -15.867 -15.539 1 60.84 35 ASP B CA 1
ATOM 2241 C C . ASP B 1 35 ? -5.172 -16 -16.734 1 60.84 35 ASP B C 1
ATOM 2243 O O . ASP B 1 35 ? -6.117 -15.227 -16.891 1 60.84 35 ASP B O 1
ATOM 2247 N N . ASP B 1 36 ? -4.68 -16.547 -17.828 1 55.22 36 ASP B N 1
ATOM 2248 C CA . ASP B 1 36 ? -5.289 -16.875 -19.109 1 55.22 36 ASP B CA 1
ATOM 2249 C C . ASP B 1 36 ? -6.672 -17.484 -18.922 1 55.22 36 ASP B C 1
ATOM 2251 O O . ASP B 1 36 ? -7.559 -17.312 -19.766 1 55.22 36 ASP B O 1
ATOM 2255 N N . CYS B 1 37 ? -6.82 -18.281 -17.953 1 47.28 37 CYS B N 1
ATOM 2256 C CA . CYS B 1 37 ? -8.078 -19 -17.766 1 47.28 37 CYS B CA 1
ATOM 2257 C C . CYS B 1 37 ? -9.227 -18.047 -17.516 1 47.28 37 CYS B C 1
ATOM 2259 O O . CYS B 1 37 ? -10.359 -18.297 -17.938 1 47.28 37 CYS B O 1
ATOM 2261 N N . ILE B 1 38 ? -8.938 -17 -16.891 1 51.22 38 ILE B N 1
ATOM 2262 C CA . ILE B 1 38 ? -9.945 -15.992 -16.562 1 51.22 38 ILE B CA 1
ATOM 2263 C C . ILE B 1 38 ? -10.297 -15.188 -17.812 1 51.22 38 ILE B C 1
ATOM 2265 O O . ILE B 1 38 ? -11.367 -14.586 -17.875 1 51.22 38 ILE B O 1
ATOM 2269 N N . LEU B 1 39 ? -9.32 -15.047 -18.703 1 50.69 39 LEU B N 1
ATOM 2270 C CA . LEU B 1 39 ? -9.664 -14.477 -20 1 50.69 39 LEU B CA 1
ATOM 2271 C C . LEU B 1 39 ? -10.844 -15.211 -20.625 1 50.69 39 LEU B C 1
ATOM 2273 O O . LEU B 1 39 ? -11.609 -14.617 -21.391 1 50.69 39 LEU B O 1
ATOM 2277 N N . ALA B 1 40 ? -10.906 -16.406 -20.219 1 48.47 40 ALA B N 1
ATOM 2278 C CA . ALA B 1 40 ? -12.094 -17.125 -20.656 1 48.47 40 ALA B CA 1
ATOM 2279 C C . ALA B 1 40 ? -13.32 -16.75 -19.828 1 48.47 40 ALA B C 1
ATOM 2281 O O . ALA B 1 40 ? -14.438 -17.141 -20.141 1 48.47 40 ALA B O 1
ATOM 2282 N N . ALA B 1 41 ? -13.031 -16.156 -18.75 1 53 41 ALA B N 1
ATOM 2283 C CA . ALA B 1 41 ? -14.164 -15.797 -17.906 1 53 41 ALA B CA 1
ATOM 2284 C C . ALA B 1 41 ? -15.094 -14.82 -18.625 1 53 41 ALA B C 1
ATOM 2286 O O . ALA B 1 41 ? -14.695 -14.18 -19.609 1 53 41 ALA B O 1
ATOM 2287 N N . ARG B 1 42 ? -16.375 -14.789 -18.172 1 62.25 42 ARG B N 1
ATOM 2288 C CA . ARG B 1 42 ? -17.547 -14.094 -18.719 1 62.25 42 ARG B CA 1
ATOM 2289 C C . ARG B 1 42 ? -17.297 -12.586 -18.781 1 62.25 42 ARG B C 1
ATOM 2291 O O . ARG B 1 42 ? -16.672 -12.016 -17.891 1 62.25 42 ARG B O 1
ATOM 2298 N N . THR B 1 43 ? -17.453 -11.969 -19.938 1 62.44 43 THR B N 1
ATOM 2299 C CA . THR B 1 43 ? -17.422 -10.555 -20.281 1 62.44 43 THR B CA 1
ATOM 2300 C C . THR B 1 43 ? -17.875 -9.695 -19.094 1 62.44 43 THR B C 1
ATOM 2302 O O . THR B 1 43 ? -17.312 -8.625 -18.859 1 62.44 43 THR B O 1
ATOM 2305 N N . ARG B 1 44 ? -18.75 -10.242 -18.25 1 67.06 44 ARG B N 1
ATOM 2306 C CA . ARG B 1 44 ? -19.312 -9.484 -17.141 1 67.06 44 ARG B CA 1
ATOM 2307 C C . ARG B 1 44 ? -18.297 -9.281 -16.031 1 67.06 44 ARG B C 1
ATOM 2309 O O . ARG B 1 44 ? -18.219 -8.203 -15.445 1 67.06 44 ARG B O 1
ATOM 2316 N N . LEU B 1 45 ? -17.422 -10.234 -15.891 1 74.56 45 LEU B N 1
ATOM 2317 C CA . LEU B 1 45 ? -16.422 -10.148 -14.844 1 74.56 45 LEU B CA 1
ATOM 2318 C C . LEU B 1 45 ? -15.344 -9.133 -15.211 1 74.56 45 LEU B C 1
ATOM 2320 O O . LEU B 1 45 ? -14.852 -8.398 -14.344 1 74.56 45 LEU B O 1
ATOM 2324 N N . HIS B 1 46 ? -15.141 -9 -16.5 1 77.56 46 HIS B N 1
ATOM 2325 C CA . HIS B 1 46 ? -14.133 -8.039 -16.953 1 77.56 46 HIS B CA 1
ATOM 2326 C C . HIS B 1 46 ? -14.633 -6.609 -16.797 1 77.56 46 HIS B C 1
ATOM 2328 O O . HIS B 1 46 ? -13.867 -5.715 -16.438 1 77.56 46 HIS B O 1
ATOM 2334 N N . ILE B 1 47 ? -15.875 -6.562 -17.062 1 77.19 47 ILE B N 1
ATOM 2335 C CA . ILE B 1 47 ? -16.453 -5.23 -16.953 1 77.19 47 ILE B CA 1
ATOM 2336 C C . ILE B 1 47 ? -16.484 -4.797 -15.484 1 77.19 47 ILE B C 1
ATOM 2338 O O . ILE B 1 47 ? -16.156 -3.65 -15.164 1 77.19 47 ILE B O 1
ATOM 2342 N N . LEU B 1 48 ? -16.812 -5.648 -14.625 1 82.31 48 LEU B N 1
ATOM 2343 C CA . LEU B 1 48 ? -16.859 -5.332 -13.203 1 82.31 48 LEU B CA 1
ATOM 2344 C C . LEU B 1 48 ? -15.477 -4.949 -12.68 1 82.31 48 LEU B C 1
ATOM 2346 O O . LEU B 1 48 ? -15.32 -3.918 -12.023 1 82.31 48 LEU B O 1
ATOM 2350 N N . VAL B 1 49 ? -14.508 -5.75 -13.109 1 84.88 49 VAL B N 1
ATOM 2351 C CA . VAL B 1 49 ? -13.148 -5.504 -12.633 1 84.88 49 VAL B CA 1
ATOM 2352 C C . VAL B 1 49 ? -12.633 -4.18 -13.203 1 84.88 49 VAL B C 1
ATOM 2354 O O . VAL B 1 49 ? -11.984 -3.404 -12.5 1 84.88 49 VAL B O 1
ATOM 2357 N N . GLY B 1 50 ? -12.969 -3.959 -14.469 1 86.56 50 GLY B N 1
ATOM 2358 C CA . GLY B 1 50 ? -12.562 -2.705 -15.086 1 86.56 50 GLY B CA 1
ATOM 2359 C C . GLY B 1 50 ? -13.172 -1.488 -14.422 1 86.56 50 GLY B C 1
ATOM 2360 O O . GLY B 1 50 ? -12.469 -0.519 -14.117 1 86.56 50 GLY B O 1
ATOM 2361 N N . PHE B 1 51 ? -14.414 -1.525 -14.156 1 89.06 51 PHE B N 1
ATOM 2362 C CA . PHE B 1 51 ? -15.125 -0.415 -13.531 1 89.06 51 PHE B CA 1
ATOM 2363 C C . PHE B 1 51 ? -14.625 -0.18 -12.109 1 89.06 51 PHE B C 1
ATOM 2365 O O . PHE B 1 51 ? -14.367 0.96 -11.719 1 89.06 51 PHE B O 1
ATOM 2372 N N . VAL B 1 52 ? -14.5 -1.211 -11.352 1 90.69 52 VAL B N 1
ATOM 2373 C CA . VAL B 1 52 ? -14.062 -1.111 -9.961 1 90.69 52 VAL B CA 1
ATOM 2374 C C . VAL B 1 52 ? -12.641 -0.541 -9.914 1 90.69 52 VAL B C 1
ATOM 2376 O O . VAL B 1 52 ? -12.328 0.276 -9.039 1 90.69 52 VAL B O 1
ATOM 2379 N N . THR B 1 53 ? -11.797 -0.877 -10.898 1 92.06 53 THR B N 1
ATOM 2380 C CA . THR B 1 53 ? -10.422 -0.393 -10.938 1 92.06 53 THR B CA 1
ATOM 2381 C C . THR B 1 53 ? -10.391 1.111 -11.195 1 92.06 53 THR B C 1
ATOM 2383 O O . THR B 1 53 ? -9.664 1.844 -10.516 1 92.06 53 THR B O 1
ATOM 2386 N N . VAL B 1 54 ? -11.203 1.521 -12.094 1 93 54 VAL B N 1
ATOM 2387 C CA . VAL B 1 54 ? -11.242 2.945 -12.414 1 93 54 VAL B CA 1
ATOM 2388 C C . VAL B 1 54 ? -11.766 3.729 -11.211 1 93 54 VAL B C 1
ATOM 2390 O O . VAL B 1 54 ? -11.234 4.789 -10.875 1 93 54 VAL B O 1
ATOM 2393 N N . ALA B 1 55 ? -12.766 3.234 -10.625 1 93.75 55 ALA B N 1
ATOM 2394 C CA . ALA B 1 55 ? -13.352 3.883 -9.453 1 93.75 55 ALA B CA 1
ATOM 2395 C C . ALA B 1 55 ? -12.344 3.957 -8.312 1 93.75 55 ALA B C 1
ATOM 2397 O O . ALA B 1 55 ? -12.227 4.988 -7.641 1 93.75 55 ALA B O 1
ATOM 2398 N N . GLU B 1 56 ? -11.586 2.928 -8.172 1 93.69 56 GLU B N 1
ATOM 2399 C CA . GLU B 1 56 ? -10.641 2.881 -7.062 1 93.69 56 GLU B CA 1
ATOM 2400 C C . GLU B 1 56 ? -9.445 3.791 -7.32 1 93.69 56 GLU B C 1
ATOM 2402 O O . GLU B 1 56 ? -8.938 4.434 -6.398 1 93.69 56 GLU B O 1
ATOM 2407 N N . VAL B 1 57 ? -9.055 3.867 -8.523 1 93 57 VAL B N 1
ATOM 2408 C CA . VAL B 1 57 ? -7.953 4.758 -8.867 1 93 57 VAL B CA 1
ATOM 2409 C C . VAL B 1 57 ? -8.383 6.211 -8.68 1 93 57 VAL B C 1
ATOM 2411 O O . VAL B 1 57 ? -7.637 7.016 -8.117 1 93 57 VAL B O 1
ATOM 2414 N N . THR B 1 58 ? -9.531 6.473 -9.117 1 95 58 THR B N 1
ATOM 2415 C CA . THR B 1 58 ? -10.055 7.82 -8.93 1 95 58 THR B CA 1
ATOM 2416 C C . THR B 1 58 ? -10.211 8.141 -7.449 1 95 58 THR B C 1
ATOM 2418 O O . THR B 1 58 ? -9.859 9.234 -7.004 1 95 58 THR B O 1
ATOM 2421 N N . ASN B 1 59 ? -10.664 7.203 -6.742 1 95.75 59 ASN B N 1
ATOM 2422 C CA . ASN B 1 59 ? -10.891 7.387 -5.312 1 95.75 59 ASN B CA 1
ATOM 2423 C C . ASN B 1 59 ? -9.586 7.668 -4.57 1 95.75 59 ASN B C 1
ATOM 2425 O O . ASN B 1 59 ? -9.539 8.547 -3.705 1 95.75 59 ASN B O 1
ATOM 2429 N N . ILE B 1 60 ? -8.547 6.93 -4.938 1 95.56 60 ILE B N 1
ATOM 2430 C CA . ILE B 1 60 ? -7.273 7.121 -4.254 1 95.56 60 ILE B CA 1
ATOM 2431 C C . ILE B 1 60 ? -6.711 8.5 -4.59 1 95.56 60 ILE B C 1
ATOM 2433 O O . ILE B 1 60 ? -6.07 9.133 -3.748 1 95.56 60 ILE B O 1
ATOM 2437 N N . VAL B 1 61 ? -6.945 8.984 -5.754 1 95 61 VAL B N 1
ATOM 2438 C CA . VAL B 1 61 ? -6.512 10.32 -6.137 1 95 61 VAL B CA 1
ATOM 2439 C C . VAL B 1 61 ? -7.258 11.367 -5.305 1 95 61 VAL B C 1
ATOM 2441 O O . VAL B 1 61 ? -6.652 12.32 -4.816 1 95 61 VAL B O 1
ATOM 2444 N N . PHE B 1 62 ? -8.508 11.172 -5.125 1 94.81 62 PHE B N 1
ATOM 2445 C CA . PHE B 1 62 ? -9.312 12.094 -4.332 1 94.81 62 PHE B CA 1
ATOM 2446 C C . PHE B 1 62 ? -8.859 12.094 -2.875 1 94.81 62 PHE B C 1
ATOM 2448 O O . PHE B 1 62 ? -8.719 13.156 -2.264 1 94.81 62 PHE B O 1
ATOM 2455 N N . ILE B 1 63 ? -8.609 10.922 -2.348 1 95 63 ILE B N 1
ATOM 2456 C CA . ILE B 1 63 ? -8.18 10.789 -0.959 1 95 63 ILE B CA 1
ATOM 2457 C C . ILE B 1 63 ? -6.824 11.469 -0.769 1 95 63 ILE B C 1
ATOM 2459 O O . ILE B 1 63 ? -6.602 12.156 0.23 1 95 63 ILE B O 1
ATOM 2463 N N . THR B 1 64 ? -6 11.305 -1.778 1 94.62 64 THR B N 1
ATOM 2464 C CA . THR B 1 64 ? -4.668 11.898 -1.697 1 94.62 64 THR B CA 1
ATOM 2465 C C . THR B 1 64 ? -4.754 13.422 -1.758 1 94.62 64 THR B C 1
ATOM 2467 O O . THR B 1 64 ? -4.109 14.117 -0.971 1 94.62 64 THR B O 1
ATOM 2470 N N . ARG B 1 65 ? -5.559 13.922 -2.643 1 93.44 65 ARG B N 1
ATOM 2471 C CA . ARG B 1 65 ? -5.719 15.367 -2.775 1 93.44 65 ARG B CA 1
ATOM 2472 C C . ARG B 1 65 ? -6.328 15.969 -1.514 1 93.44 65 ARG B C 1
ATOM 2474 O O . ARG B 1 65 ? -5.898 17.031 -1.053 1 93.44 65 ARG B O 1
ATOM 2481 N N . SER B 1 66 ? -7.305 15.352 -0.966 1 91.12 66 SER B N 1
ATOM 2482 C CA . SER B 1 66 ? -7.941 15.82 0.259 1 91.12 66 SER B CA 1
ATOM 2483 C C . SER B 1 66 ? -6.969 15.805 1.432 1 91.12 66 SER B C 1
ATOM 2485 O O . SER B 1 66 ? -6.914 16.75 2.215 1 91.12 66 SER B O 1
ATOM 2487 N N . SER B 1 67 ? -6.195 14.711 1.516 1 91.75 67 SER B N 1
ATOM 2488 C CA . SER B 1 67 ? -5.227 14.602 2.602 1 91.75 67 SER B CA 1
ATOM 2489 C C . SER B 1 67 ? -4.102 15.617 2.451 1 91.75 67 SER B C 1
ATOM 2491 O O . SER B 1 67 ? -3.629 16.172 3.441 1 91.75 67 SER B O 1
ATOM 2493 N N . TRP B 1 68 ? -3.744 15.852 1.195 1 92.06 68 TRP B N 1
ATOM 2494 C CA . TRP B 1 68 ? -2.717 16.844 0.919 1 92.06 68 TRP B CA 1
ATOM 2495 C C . TRP B 1 68 ? -3.15 18.219 1.415 1 92.06 68 TRP B C 1
ATOM 2497 O O . TRP B 1 68 ? -2.383 18.922 2.088 1 92.06 68 TRP B O 1
ATOM 2507 N N . ARG B 1 69 ? -4.328 18.594 1.153 1 89.06 69 ARG B N 1
ATOM 2508 C CA . ARG B 1 69 ? -4.848 19.906 1.546 1 89.06 69 ARG B CA 1
ATOM 2509 C C . ARG B 1 69 ? -4.898 20.047 3.064 1 89.06 69 ARG B C 1
ATOM 2511 O O . ARG B 1 69 ? -4.582 21.094 3.609 1 89.06 69 ARG B O 1
ATOM 2518 N N . ILE B 1 70 ? -5.188 18.984 3.711 1 88.25 70 ILE B N 1
ATOM 2519 C CA . ILE B 1 70 ? -5.406 19.062 5.152 1 88.25 70 ILE B CA 1
ATOM 2520 C C . ILE B 1 70 ? -4.074 18.906 5.883 1 88.25 70 ILE B C 1
ATOM 2522 O O . ILE B 1 70 ? -3.77 19.688 6.793 1 88.25 70 ILE B O 1
ATOM 2526 N N . LEU B 1 71 ? -3.236 18.031 5.469 1 88.88 71 LEU B N 1
ATOM 2527 C CA . LEU B 1 71 ? -2.012 17.719 6.199 1 88.88 71 LEU B CA 1
ATOM 2528 C C . LEU B 1 71 ? -0.917 18.734 5.875 1 88.88 71 LEU B C 1
ATOM 2530 O O . LEU B 1 71 ? -0.142 19.109 6.754 1 88.88 71 LEU B O 1
ATOM 2534 N N .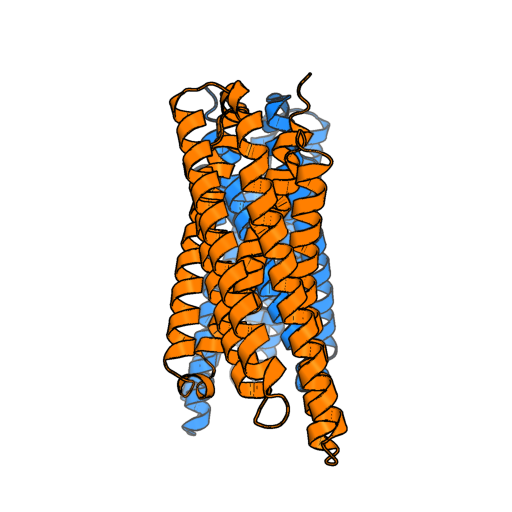 ILE B 1 72 ? -0.825 19.109 4.645 1 89.19 72 ILE B N 1
ATOM 2535 C CA . ILE B 1 72 ? 0.227 20.047 4.234 1 89.19 72 ILE B CA 1
ATOM 2536 C C . ILE B 1 72 ? -0.297 21.469 4.285 1 89.19 72 ILE B C 1
ATOM 2538 O O . ILE B 1 72 ? 0.348 22.359 4.855 1 89.19 72 ILE B O 1
ATOM 2542 N N . GLY B 1 73 ? -1.462 21.734 3.734 1 85.44 73 GLY B N 1
ATOM 2543 C CA . GLY B 1 73 ? -2.055 23.062 3.754 1 85.44 73 GLY B CA 1
ATOM 2544 C C . GLY B 1 73 ? -2.447 23.516 5.145 1 85.44 73 GLY B C 1
ATOM 2545 O O . GLY B 1 73 ? -2.477 24.719 5.426 1 85.44 73 GLY B O 1
ATOM 2546 N N . GLY B 1 74 ? -2.744 22.594 6.055 1 83.12 74 GLY B N 1
ATOM 2547 C CA . GLY B 1 74 ? -3.17 22.906 7.41 1 83.12 74 GLY B CA 1
ATOM 2548 C C . GLY B 1 74 ? -2.059 23.484 8.266 1 83.12 74 GLY B C 1
ATOM 2549 O O . GLY B 1 74 ? -2.322 24.172 9.25 1 83.12 74 GLY B O 1
ATOM 2550 N N . VAL B 1 75 ? -0.846 23.219 7.859 1 81.12 75 VAL B N 1
ATOM 2551 C CA . VAL B 1 75 ? 0.29 23.75 8.609 1 81.12 75 VAL B CA 1
ATOM 2552 C C . VAL B 1 75 ? 0.386 25.25 8.398 1 81.12 75 VAL B C 1
ATOM 2554 O O . VAL B 1 75 ? 0.637 26 9.344 1 81.12 75 VAL B O 1
ATOM 2557 N N . GLU B 1 76 ? 0.138 25.656 7.242 1 79.5 76 GLU B N 1
ATOM 2558 C CA . GLU B 1 76 ? 0.194 27.094 6.945 1 79.5 76 GLU B CA 1
ATOM 2559 C C . GLU B 1 76 ? -1.1 27.797 7.352 1 79.5 76 GLU B C 1
ATOM 2561 O O . GLU B 1 76 ? -1.069 28.906 7.863 1 79.5 76 GLU B O 1
ATOM 2566 N N . ARG B 1 77 ? -2.209 27.203 7.141 1 84.62 77 ARG B N 1
ATOM 2567 C CA . ARG B 1 77 ? -3.533 27.734 7.434 1 84.62 77 ARG B CA 1
ATOM 2568 C C . ARG B 1 77 ? -4.383 26.719 8.195 1 84.62 77 ARG B C 1
ATOM 2570 O O . ARG B 1 77 ? -5.117 25.953 7.59 1 84.62 77 ARG B O 1
ATOM 2577 N N . PRO B 1 78 ? -4.316 26.859 9.516 1 80.81 78 PRO B N 1
ATOM 2578 C CA . PRO B 1 78 ? -5.051 25.891 10.328 1 80.81 78 PRO B CA 1
ATOM 2579 C C . PRO B 1 78 ? -6.559 25.938 10.086 1 80.81 78 PRO B C 1
ATOM 2581 O O . PRO B 1 78 ? -7.27 24.969 10.391 1 80.81 78 PRO B O 1
ATOM 2584 N N . ASP B 1 79 ? -7.09 27 9.531 1 78.5 79 ASP B N 1
ATOM 2585 C CA . ASP B 1 79 ? -8.516 27.109 9.234 1 78.5 79 ASP B CA 1
ATOM 2586 C C . ASP B 1 79 ? -8.945 26.094 8.18 1 78.5 79 ASP B C 1
ATOM 2588 O O . ASP B 1 79 ? -10.109 25.703 8.125 1 78.5 79 ASP B O 1
ATOM 2592 N N . LEU B 1 80 ? -7.938 25.641 7.359 1 79.12 80 LEU B N 1
ATOM 2593 C CA . LEU B 1 80 ? -8.227 24.703 6.277 1 79.12 80 LEU B CA 1
ATOM 2594 C C . LEU B 1 80 ? -8.539 23.312 6.824 1 79.12 80 LEU B C 1
ATOM 2596 O O . LEU B 1 80 ? -9.156 22.5 6.141 1 79.12 80 LEU B O 1
ATOM 2600 N N . ILE B 1 81 ? -8.156 23.156 8.07 1 80.69 81 ILE B N 1
ATOM 2601 C CA . ILE B 1 81 ? -8.375 21.844 8.672 1 80.69 81 ILE B CA 1
ATOM 2602 C C . ILE B 1 81 ? -9.852 21.656 8.992 1 80.69 81 ILE B C 1
ATOM 2604 O O . ILE B 1 81 ? -10.375 20.547 8.93 1 80.69 81 ILE B O 1
ATOM 2608 N N . LEU B 1 82 ? -10.516 22.734 9.219 1 76.31 82 LEU B N 1
ATOM 2609 C CA . LEU B 1 82 ? -11.906 22.656 9.664 1 76.31 82 LEU B CA 1
ATOM 2610 C C . LEU B 1 82 ? -12.859 22.719 8.477 1 76.31 82 LEU B C 1
ATOM 2612 O O . LEU B 1 82 ? -14.055 22.453 8.625 1 76.31 82 LEU B O 1
ATOM 2616 N N . ILE B 1 83 ? -12.328 22.938 7.285 1 75.25 83 ILE B N 1
ATOM 2617 C CA . ILE B 1 83 ? -13.133 22.984 6.07 1 75.25 83 ILE B CA 1
ATOM 2618 C C . ILE B 1 83 ? -12.898 21.734 5.234 1 75.25 83 ILE B C 1
ATOM 2620 O O . ILE B 1 83 ? -11.773 21.469 4.801 1 75.25 83 ILE B O 1
ATOM 2624 N N . PRO B 1 84 ? -13.953 20.984 5.098 1 76.31 84 PRO B N 1
ATOM 2625 C CA . PRO B 1 84 ? -13.773 19.797 4.262 1 76.31 84 PRO B CA 1
ATOM 2626 C C . PRO B 1 84 ? -13.391 20.125 2.824 1 76.31 84 PRO B C 1
ATOM 2628 O O . PRO B 1 84 ? -13.992 21.016 2.209 1 76.31 84 PRO B O 1
ATOM 2631 N N . PRO B 1 85 ? -12.344 19.453 2.359 1 82.12 85 PRO B N 1
ATOM 2632 C CA . PRO B 1 85 ? -11.938 19.703 0.973 1 82.12 85 PRO B CA 1
ATOM 2633 C C . PRO B 1 85 ? -12.992 19.234 -0.036 1 82.12 85 PRO B C 1
ATOM 2635 O O . PRO B 1 85 ? -13.75 18.312 0.24 1 82.12 85 PRO B O 1
ATOM 2638 N N . ALA B 1 86 ? -13.062 19.828 -1.22 1 78.81 86 ALA B N 1
ATOM 2639 C CA . ALA B 1 86 ? -14.031 19.516 -2.271 1 78.81 86 ALA B CA 1
ATOM 2640 C C . ALA B 1 86 ? -13.891 18.062 -2.729 1 78.81 86 ALA B C 1
ATOM 2642 O O . ALA B 1 86 ? -14.891 17.406 -3.018 1 78.81 86 ALA B O 1
ATOM 2643 N N . THR B 1 87 ? -12.711 17.578 -2.723 1 83.62 87 THR B N 1
ATOM 2644 C CA . THR B 1 87 ? -12.461 16.234 -3.215 1 83.62 87 THR B CA 1
ATOM 2645 C C . THR B 1 87 ? -12.922 15.188 -2.197 1 83.62 87 THR B C 1
ATOM 2647 O O . THR B 1 87 ? -13.109 14.023 -2.537 1 83.62 87 THR B O 1
ATOM 2650 N N . SER B 1 88 ? -13.047 15.617 -0.987 1 83.38 88 SER B N 1
ATOM 2651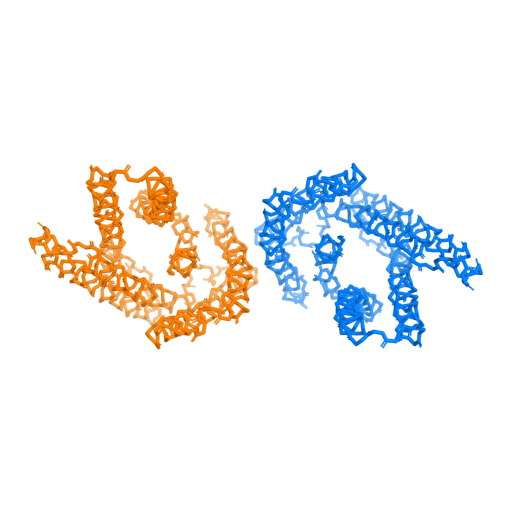 C CA . SER B 1 88 ? -13.516 14.688 0.035 1 83.38 88 SER B CA 1
ATOM 2652 C C . SER B 1 88 ? -14.969 14.289 -0.2 1 83.38 88 SER B C 1
ATOM 2654 O O . SER B 1 88 ? -15.414 13.234 0.254 1 83.38 88 SER B O 1
ATOM 2656 N N . VAL B 1 89 ? -15.719 15.094 -0.958 1 81.25 89 VAL B N 1
ATOM 2657 C CA . VAL B 1 89 ? -17.125 14.859 -1.248 1 81.25 89 VAL B CA 1
ATOM 2658 C C . VAL B 1 89 ? -17.266 13.703 -2.234 1 81.25 89 VAL B C 1
ATOM 2660 O O . VAL B 1 89 ? -18.25 12.969 -2.201 1 81.25 89 VAL B O 1
ATOM 2663 N N . GLY B 1 90 ? -16.234 13.5 -3.027 1 87.19 90 GLY B N 1
ATOM 2664 C CA . GLY B 1 90 ? -16.281 12.469 -4.051 1 87.19 90 GLY B CA 1
ATOM 2665 C C . GLY B 1 90 ? -16.016 11.07 -3.512 1 87.19 90 GLY B C 1
ATOM 2666 O O . GLY B 1 90 ? -16.453 10.078 -4.094 1 87.19 90 GLY B O 1
ATOM 2667 N N . THR B 1 91 ? -15.461 11.008 -2.352 1 89.38 91 THR B N 1
ATOM 2668 C CA . THR B 1 91 ? -15.023 9.719 -1.825 1 89.38 91 THR B CA 1
ATOM 2669 C C . THR B 1 91 ? -16.219 8.859 -1.441 1 89.38 91 THR B C 1
ATOM 2671 O O . THR B 1 91 ? -16.297 7.684 -1.813 1 89.38 91 THR B O 1
ATOM 2674 N N . PRO B 1 92 ? -17.234 9.422 -0.759 1 88.19 92 PRO B N 1
ATOM 2675 C CA . PRO B 1 92 ? -18.391 8.586 -0.426 1 88.19 92 PRO B CA 1
ATOM 2676 C C . PRO B 1 92 ? -19.156 8.102 -1.663 1 88.19 92 PRO B C 1
ATOM 2678 O O . PRO B 1 92 ? -19.656 6.98 -1.675 1 88.19 92 PRO B O 1
ATOM 2681 N N . ILE B 1 93 ? -19.203 8.859 -2.676 1 91.81 93 ILE B N 1
ATOM 2682 C CA . ILE B 1 93 ? -19.891 8.477 -3.904 1 91.81 93 ILE B CA 1
ATOM 2683 C C . ILE B 1 93 ? -19.156 7.316 -4.57 1 91.81 93 ILE B C 1
ATOM 2685 O O . ILE B 1 93 ? -19.781 6.324 -4.953 1 91.81 93 ILE B O 1
ATOM 2689 N N . LEU B 1 94 ? -17.906 7.457 -4.641 1 94.12 94 LEU B N 1
ATOM 2690 C CA . LEU B 1 94 ? -17.109 6.418 -5.293 1 94.12 94 LEU B CA 1
ATOM 2691 C C . LEU B 1 94 ? -17.141 5.125 -4.484 1 94.12 94 LEU B C 1
ATOM 2693 O O . LEU B 1 94 ? -17.219 4.031 -5.051 1 94.12 94 LEU B O 1
ATOM 2697 N N . ASN B 1 95 ? -17.094 5.25 -3.176 1 93.88 95 ASN B N 1
ATOM 2698 C CA . ASN B 1 95 ? -17.25 4.074 -2.324 1 93.88 95 ASN B CA 1
ATOM 2699 C C . ASN B 1 95 ? -18.609 3.418 -2.523 1 93.88 95 ASN B C 1
ATOM 2701 O O . ASN B 1 95 ? -18.703 2.189 -2.586 1 93.88 95 ASN B O 1
ATOM 2705 N N . GLY B 1 96 ? -19.641 4.281 -2.584 1 93.19 96 GLY B N 1
ATOM 2706 C CA . GLY B 1 96 ? -20.969 3.758 -2.793 1 93.19 96 GLY B CA 1
ATOM 2707 C C . GLY B 1 96 ? -21.125 3.029 -4.113 1 93.19 96 GLY B C 1
ATOM 2708 O O . GLY B 1 96 ? -21.781 1.984 -4.18 1 93.19 96 GLY B O 1
ATOM 2709 N N . VAL B 1 97 ? -20.531 3.547 -5.109 1 93.12 97 VAL B N 1
ATOM 2710 C CA . VAL B 1 97 ? -20.609 2.951 -6.441 1 93.12 97 VAL B CA 1
ATOM 2711 C C . VAL B 1 97 ? -19.891 1.604 -6.445 1 93.12 97 VAL B C 1
ATOM 2713 O O . VAL B 1 97 ? -20.438 0.605 -6.922 1 93.12 97 VAL B O 1
ATOM 2716 N N . THR B 1 98 ? -18.719 1.624 -5.926 1 93.69 98 THR B N 1
ATOM 2717 C CA . THR B 1 98 ? -17.938 0.387 -5.883 1 93.69 98 THR B CA 1
ATOM 2718 C C . THR B 1 98 ? -18.672 -0.673 -5.059 1 93.69 98 THR B C 1
ATOM 2720 O O . THR B 1 98 ? -18.781 -1.823 -5.484 1 93.69 98 THR B O 1
ATOM 2723 N N . ALA B 1 99 ? -19.156 -0.261 -3.945 1 94.25 99 ALA B N 1
ATOM 2724 C CA . ALA B 1 99 ? -19.875 -1.196 -3.088 1 94.25 99 ALA B CA 1
ATOM 2725 C C . ALA B 1 99 ? -21.109 -1.751 -3.795 1 94.25 99 ALA B C 1
ATOM 2727 O O . ALA B 1 99 ? -21.359 -2.959 -3.77 1 94.25 99 ALA B O 1
ATOM 2728 N N . CYS B 1 100 ? -21.812 -0.897 -4.414 1 94.12 100 CYS B N 1
ATOM 2729 C CA . CYS B 1 100 ? -23.031 -1.31 -5.109 1 94.12 100 CYS B CA 1
ATOM 2730 C C . CYS B 1 100 ? -22.719 -2.332 -6.195 1 94.12 100 CYS B C 1
ATOM 2732 O O . CYS B 1 100 ? -23.391 -3.361 -6.297 1 94.12 100 CYS B O 1
ATOM 2734 N N . PHE B 1 101 ? -21.734 -2.107 -6.922 1 92.62 101 PHE B N 1
ATOM 2735 C CA . PHE B 1 101 ? -21.359 -3.004 -8.008 1 92.62 101 PHE B CA 1
ATOM 2736 C C . PHE B 1 101 ? -20.938 -4.367 -7.469 1 92.62 101 PHE B C 1
ATOM 2738 O O . PHE B 1 101 ? -21.375 -5.402 -7.98 1 92.62 101 PHE B O 1
ATOM 2745 N N . VAL B 1 102 ? -20.141 -4.34 -6.484 1 91.19 102 VAL B N 1
ATOM 2746 C CA . VAL B 1 102 ? -19.656 -5.59 -5.906 1 91.19 102 VAL B CA 1
ATOM 2747 C C . VAL B 1 102 ? -20.812 -6.355 -5.281 1 91.19 102 VAL B C 1
ATOM 2749 O O . VAL B 1 102 ? -20.922 -7.574 -5.434 1 91.19 102 VAL B O 1
ATOM 2752 N N . GLN B 1 103 ? -21.672 -5.648 -4.621 1 93.06 103 GLN B N 1
ATOM 2753 C CA . GLN B 1 103 ? -22.812 -6.285 -3.977 1 93.06 103 GLN B CA 1
ATOM 2754 C C . GLN B 1 103 ? -23.766 -6.879 -5.012 1 93.06 103 GLN B C 1
ATOM 2756 O O . GLN B 1 103 ? -24.328 -7.957 -4.801 1 93.06 103 GLN B O 1
ATOM 2761 N N . CYS B 1 104 ? -23.922 -6.203 -6.102 1 91.06 104 CYS B N 1
ATOM 2762 C CA . CYS B 1 104 ? -24.75 -6.746 -7.18 1 91.06 104 CYS B CA 1
ATOM 2763 C C . CYS B 1 104 ? -24.109 -7.996 -7.77 1 91.06 104 CYS B C 1
ATOM 2765 O O . CYS B 1 104 ? -24.812 -8.938 -8.141 1 91.06 104 CYS B O 1
ATOM 2767 N N . PHE B 1 105 ? -22.906 -8.047 -7.867 1 88 105 PHE B N 1
ATOM 2768 C CA . PHE B 1 105 ? -22.188 -9.234 -8.328 1 88 105 PHE B CA 1
ATOM 2769 C C . PHE B 1 105 ? -22.453 -10.406 -7.395 1 88 105 PHE B C 1
ATOM 2771 O O . PHE B 1 105 ? -22.672 -11.531 -7.852 1 88 105 PHE B O 1
ATOM 2778 N N . PHE B 1 106 ? -22.375 -10.062 -6.152 1 89.19 106 PHE B N 1
ATOM 2779 C CA . PHE B 1 106 ? -22.594 -11.141 -5.199 1 89.19 106 PHE B CA 1
ATOM 2780 C C . PHE B 1 106 ? -24.047 -11.594 -5.23 1 89.19 106 PHE B C 1
ATOM 2782 O O . PHE B 1 106 ? -24.344 -12.773 -5.012 1 89.19 106 PHE B O 1
ATOM 2789 N N . ALA B 1 107 ? -24.906 -10.648 -5.473 1 91.06 107 ALA B N 1
ATOM 2790 C CA . ALA B 1 107 ? -26.312 -11.039 -5.66 1 91.06 107 ALA B CA 1
ATOM 2791 C C . ALA B 1 107 ? -26.453 -12 -6.832 1 91.06 107 ALA B C 1
ATOM 2793 O O . ALA B 1 107 ? -27.172 -13 -6.734 1 91.06 107 ALA B O 1
ATOM 2794 N N . TRP B 1 108 ? -25.812 -11.68 -7.848 1 87.81 108 TRP B N 1
ATOM 2795 C CA . TRP B 1 108 ? -25.812 -12.555 -9.016 1 87.81 108 TRP B CA 1
ATOM 2796 C C . TRP B 1 108 ? -25.219 -13.914 -8.664 1 87.81 108 TRP B C 1
ATOM 2798 O O . TRP B 1 108 ? -25.75 -14.953 -9.07 1 87.81 108 TRP B O 1
ATOM 2808 N N . ARG B 1 109 ? -24.156 -13.945 -7.98 1 83.88 109 ARG B N 1
ATOM 2809 C CA . ARG B 1 109 ? -23.516 -15.188 -7.562 1 83.88 109 ARG B CA 1
ATOM 2810 C C . ARG B 1 109 ? -24.453 -16.031 -6.711 1 83.88 109 ARG B C 1
ATOM 2812 O O . ARG B 1 109 ? -24.484 -17.25 -6.84 1 83.88 109 ARG B O 1
ATOM 2819 N N . ILE B 1 110 ? -25.141 -15.406 -5.902 1 86.94 110 ILE B N 1
ATOM 2820 C CA . ILE B 1 110 ? -26.094 -16.094 -5.039 1 86.94 110 ILE B CA 1
ATOM 2821 C C . ILE B 1 110 ? -27.188 -16.75 -5.887 1 86.94 110 ILE B C 1
ATOM 2823 O O . ILE B 1 110 ? -27.578 -17.891 -5.633 1 86.94 110 ILE B O 1
ATOM 2827 N N . THR B 1 111 ? -27.656 -16.031 -6.879 1 87.25 111 THR B N 1
ATOM 2828 C CA . THR B 1 111 ? -28.703 -16.562 -7.754 1 87.25 111 THR B CA 1
ATOM 2829 C C . THR B 1 111 ? -28.188 -17.781 -8.516 1 87.25 111 THR B C 1
ATOM 2831 O O . THR B 1 111 ? -28.906 -18.781 -8.672 1 87.25 111 THR B O 1
ATOM 2834 N N . ARG B 1 112 ? -26.969 -17.797 -8.844 1 83.25 112 ARG B N 1
ATOM 2835 C CA . ARG B 1 112 ? -26.391 -18.875 -9.633 1 83.25 112 ARG B CA 1
ATOM 2836 C C . ARG B 1 112 ? -26.094 -20.094 -8.758 1 83.25 112 ARG B C 1
ATOM 2838 O O . ARG B 1 112 ? -26.25 -21.234 -9.188 1 83.25 112 ARG B O 1
ATOM 2845 N N . LEU B 1 113 ? -25.656 -19.859 -7.602 1 81.38 113 LEU B N 1
ATOM 2846 C CA . LEU B 1 113 ? -25.266 -20.953 -6.707 1 81.38 113 LEU B CA 1
ATOM 2847 C C . LEU B 1 113 ? -26.484 -21.625 -6.098 1 81.38 113 LEU B C 1
ATOM 2849 O O . LEU B 1 113 ? -26.422 -22.797 -5.711 1 81.38 113 LEU B O 1
ATOM 2853 N N . SER B 1 114 ? -27.562 -20.906 -5.77 1 82.56 114 SER B N 1
ATOM 2854 C CA . SER B 1 114 ? -28.75 -21.438 -5.109 1 82.56 114 SER B CA 1
ATOM 2855 C C . SER B 1 114 ? -29.438 -22.484 -5.973 1 82.56 114 SER B C 1
ATOM 2857 O O . SER B 1 114 ? -30.125 -23.375 -5.457 1 82.56 114 SER B O 1
ATOM 2859 N N . GLY B 1 115 ? -29 -22.672 -7.109 1 71.06 115 GLY B N 1
ATOM 2860 C CA . GLY B 1 115 ? -29.578 -23.703 -7.953 1 71.06 115 GLY B CA 1
ATOM 2861 C C . GLY B 1 115 ? -31.094 -23.797 -7.82 1 71.06 115 GLY B C 1
ATOM 2862 O O . GLY B 1 115 ? -31.734 -22.844 -7.375 1 71.06 115 GLY B O 1
ATOM 2863 N N . THR B 1 116 ? -31.656 -25 -8.203 1 67.62 116 THR B N 1
ATOM 2864 C CA . THR B 1 116 ? -33.094 -25.266 -8.234 1 67.62 116 THR B CA 1
ATOM 2865 C C . THR B 1 116 ? -33.594 -25.641 -6.848 1 67.62 116 THR B C 1
ATOM 2867 O O . THR B 1 116 ? -34.812 -25.656 -6.605 1 67.62 116 THR B O 1
ATOM 2870 N N . ARG B 1 117 ? -32.75 -25.906 -5.926 1 65.88 117 ARG B N 1
ATOM 2871 C CA . ARG B 1 117 ? -33.156 -26.438 -4.633 1 65.88 117 ARG B CA 1
ATOM 2872 C C . ARG B 1 117 ? -33.656 -25.328 -3.713 1 65.88 117 ARG B C 1
ATOM 2874 O O . ARG B 1 117 ? -34.531 -25.531 -2.871 1 65.88 117 ARG B O 1
ATOM 2881 N N . PHE B 1 118 ? -33.219 -24.062 -3.873 1 74.62 118 PHE B N 1
ATOM 2882 C CA . PHE B 1 118 ? -33.531 -22.984 -2.949 1 74.62 118 PHE B CA 1
ATOM 2883 C C . PHE B 1 118 ? -34.281 -21.859 -3.668 1 74.62 118 PHE B C 1
ATOM 2885 O O . PHE B 1 118 ? -33.781 -20.719 -3.697 1 74.62 118 PHE B O 1
ATOM 2892 N N . LYS B 1 119 ? -35.5 -22.172 -4.137 1 73.19 119 LYS B N 1
ATOM 2893 C CA . LYS B 1 119 ? -36.219 -21.219 -4.953 1 73.19 119 LYS B CA 1
ATOM 2894 C C . LYS B 1 119 ? -36.375 -19.875 -4.23 1 73.19 119 LYS B C 1
ATOM 2896 O O . LYS B 1 119 ? -36.188 -18.812 -4.828 1 73.19 119 LYS B O 1
ATOM 2901 N N . TRP B 1 120 ? -36.781 -19.875 -2.928 1 76.06 120 TRP B N 1
ATOM 2902 C CA . TRP B 1 120 ? -36.969 -18.656 -2.16 1 76.06 120 TRP B CA 1
ATOM 2903 C C . TRP B 1 120 ? -35.656 -17.875 -2.037 1 76.06 120 TRP B C 1
ATOM 2905 O O . TRP B 1 120 ? -35.625 -16.672 -2.256 1 76.06 120 TRP B O 1
ATOM 2915 N N . VAL B 1 121 ? -34.625 -18.484 -1.766 1 77.19 121 VAL B N 1
ATOM 2916 C CA . VAL B 1 121 ? -33.312 -17.859 -1.59 1 77.19 121 VAL B CA 1
ATOM 2917 C C . VAL B 1 121 ? -32.781 -17.344 -2.936 1 77.19 121 VAL B C 1
ATOM 2919 O O . VAL B 1 121 ? -32.125 -16.312 -3.002 1 77.19 121 VAL B O 1
ATOM 2922 N N . ARG B 1 122 ? -33.312 -17.938 -3.982 1 82.94 122 ARG B N 1
ATOM 2923 C CA . ARG B 1 122 ? -32.812 -17.656 -5.328 1 82.94 122 ARG B CA 1
ATOM 2924 C C . ARG B 1 122 ? -33.312 -16.312 -5.82 1 82.94 122 ARG B C 1
ATOM 2926 O O . ARG B 1 122 ? -32.625 -15.609 -6.57 1 82.94 122 ARG B O 1
ATOM 2933 N N . HIS B 1 123 ? -34.469 -15.977 -5.359 1 87.25 123 HIS B N 1
ATOM 2934 C CA . HIS B 1 123 ? -35.062 -14.758 -5.914 1 87.25 123 HIS B CA 1
ATOM 2935 C C . HIS B 1 123 ? -35.156 -13.672 -4.852 1 87.25 123 HIS B C 1
ATOM 2937 O O . HIS B 1 123 ? -34.844 -12.508 -5.105 1 87.25 123 HIS B O 1
ATOM 2943 N N . THR B 1 124 ? -35.562 -14 -3.699 1 90.5 124 THR B N 1
ATOM 2944 C CA . THR B 1 124 ? -35.875 -13.008 -2.68 1 90.5 124 THR B CA 1
ATOM 2945 C C . THR B 1 124 ? -34.594 -12.359 -2.141 1 90.5 124 THR B C 1
ATOM 2947 O O . THR B 1 124 ? -34.531 -11.133 -2.006 1 90.5 124 THR B O 1
ATOM 2950 N N . ILE B 1 125 ? -33.594 -13.117 -1.85 1 92.38 125 ILE B N 1
ATOM 2951 C CA . ILE B 1 125 ? -32.375 -12.602 -1.218 1 92.38 125 ILE B CA 1
ATOM 2952 C C . ILE B 1 125 ? -31.641 -11.688 -2.195 1 92.38 125 ILE B C 1
ATOM 2954 O O . ILE B 1 125 ? -31.266 -10.562 -1.848 1 92.38 125 ILE B O 1
ATOM 2958 N N . PRO B 1 126 ? -31.422 -12.133 -3.42 1 93.44 126 PRO B N 1
ATOM 2959 C CA . PRO B 1 126 ? -30.75 -11.234 -4.359 1 93.44 126 PRO B CA 1
ATOM 2960 C C . PRO B 1 126 ? -31.516 -9.938 -4.609 1 93.44 126 PRO B C 1
ATOM 2962 O O . PRO B 1 126 ? -30.906 -8.875 -4.746 1 93.44 126 PRO B O 1
ATOM 2965 N N . ALA B 1 127 ? -32.812 -10.078 -4.648 1 94.25 127 ALA B N 1
ATOM 2966 C CA . ALA B 1 127 ? -33.625 -8.875 -4.832 1 94.25 127 ALA B CA 1
ATOM 2967 C C . ALA B 1 127 ? -33.438 -7.914 -3.664 1 94.25 127 ALA B C 1
ATOM 2969 O O . ALA B 1 127 ? -33.344 -6.699 -3.859 1 94.25 127 ALA B O 1
ATOM 2970 N N . LEU B 1 128 ? -33.469 -8.43 -2.518 1 95.44 128 LEU B N 1
ATOM 2971 C CA . LEU B 1 128 ? -33.281 -7.621 -1.32 1 95.44 128 LEU B CA 1
ATOM 2972 C C . LEU B 1 128 ? -31.875 -7 -1.31 1 95.44 128 LEU B C 1
ATOM 2974 O O . LEU B 1 128 ? -31.719 -5.824 -0.963 1 95.44 128 LEU B O 1
ATOM 2978 N N . VAL B 1 129 ? -30.875 -7.727 -1.708 1 95.75 129 VAL B N 1
ATOM 2979 C CA . VAL B 1 129 ? -29.5 -7.246 -1.763 1 95.75 129 VAL B CA 1
ATOM 2980 C C . VAL B 1 129 ? -29.391 -6.074 -2.74 1 95.75 129 VAL B C 1
ATOM 2982 O O . VAL B 1 129 ? -28.828 -5.031 -2.412 1 95.75 129 VAL B O 1
ATOM 2985 N N . VAL B 1 130 ? -29.984 -6.219 -3.857 1 95.94 130 VAL B N 1
ATOM 2986 C CA . VAL B 1 130 ? -29.922 -5.18 -4.879 1 95.94 130 VAL B CA 1
ATOM 2987 C C . VAL B 1 130 ? -30.641 -3.93 -4.395 1 95.94 130 VAL B C 1
ATOM 2989 O O . VAL B 1 130 ? -30.156 -2.811 -4.57 1 95.94 130 VAL B O 1
ATOM 2992 N N . ALA B 1 131 ? -31.734 -4.148 -3.75 1 97 131 ALA B N 1
ATOM 2993 C CA . ALA B 1 131 ? -32.5 -3.021 -3.236 1 97 131 ALA B CA 1
ATOM 2994 C C . ALA B 1 131 ? -31.734 -2.256 -2.174 1 97 131 ALA B C 1
ATOM 2996 O O . ALA B 1 131 ? -31.672 -1.023 -2.205 1 97 131 ALA B O 1
ATOM 2997 N N . ILE B 1 132 ? -31.141 -2.924 -1.286 1 97.44 132 ILE B N 1
ATOM 2998 C CA . ILE B 1 132 ? -30.375 -2.295 -0.216 1 97.44 132 ILE B CA 1
ATOM 2999 C C . ILE B 1 132 ? -29.125 -1.628 -0.798 1 97.44 132 ILE B C 1
ATOM 3001 O O . ILE B 1 132 ? -28.734 -0.554 -0.346 1 97.44 132 ILE B O 1
ATOM 3005 N N . ALA B 1 133 ? -28.531 -2.275 -1.776 1 96.75 133 ALA B N 1
ATOM 3006 C CA . ALA B 1 133 ? -27.359 -1.704 -2.43 1 96.75 133 ALA B CA 1
ATOM 3007 C C . ALA B 1 133 ? -27.703 -0.382 -3.111 1 96.75 133 ALA B C 1
ATOM 3009 O O . ALA B 1 133 ? -26.922 0.577 -3.041 1 96.75 133 ALA B O 1
ATOM 3010 N N . LEU B 1 134 ? -28.828 -0.352 -3.715 1 96.62 134 LEU B N 1
ATOM 3011 C CA . LEU B 1 134 ? -29.266 0.875 -4.375 1 96.62 134 LEU B CA 1
ATOM 3012 C C . LEU B 1 134 ? -29.609 1.952 -3.35 1 96.62 134 LEU B C 1
ATOM 3014 O O . LEU B 1 134 ? -29.344 3.135 -3.574 1 96.62 134 LEU B O 1
ATOM 3018 N N . LEU B 1 135 ? -30.203 1.554 -2.295 1 95.56 135 LEU B N 1
ATOM 3019 C CA . LEU B 1 135 ? -30.484 2.482 -1.204 1 95.56 135 LEU B CA 1
ATOM 3020 C C . LEU B 1 135 ? -29.188 3.08 -0.664 1 95.56 135 LEU B C 1
ATOM 3022 O O . LEU B 1 135 ? -29.109 4.285 -0.42 1 95.56 135 LEU B O 1
ATOM 3026 N N . GLN B 1 136 ? -28.25 2.266 -0.502 1 95.88 136 GLN B N 1
ATOM 3027 C CA . GLN B 1 136 ? -26.938 2.703 -0.017 1 95.88 136 GLN B CA 1
ATOM 3028 C C . GLN B 1 136 ? -26.297 3.709 -0.973 1 95.88 136 GLN B C 1
ATOM 3030 O O . GLN B 1 136 ? -25.734 4.715 -0.54 1 95.88 136 GLN B O 1
ATOM 3035 N N . LEU B 1 137 ? -26.406 3.412 -2.217 1 95.75 137 LEU B N 1
ATOM 3036 C CA . LEU B 1 137 ? -25.844 4.309 -3.223 1 95.75 137 LEU B CA 1
ATOM 3037 C C . LEU B 1 137 ? -26.578 5.645 -3.23 1 95.75 137 LEU B C 1
ATOM 3039 O O . LEU B 1 137 ? -25.953 6.703 -3.297 1 95.75 137 LEU B O 1
ATOM 3043 N N . SER B 1 138 ? -27.812 5.609 -3.115 1 95.5 138 SER B N 1
ATOM 3044 C CA . SER B 1 138 ? -28.609 6.828 -3.07 1 95.5 138 SER B CA 1
ATOM 3045 C C . SER B 1 138 ? -28.281 7.664 -1.839 1 95.5 138 SER B C 1
ATOM 3047 O O . SER B 1 138 ? -28.141 8.883 -1.931 1 95.5 138 SER B O 1
ATOM 3049 N N . ALA B 1 139 ? -28.188 7.02 -0.77 1 94.38 139 ALA B N 1
ATOM 3050 C CA . ALA B 1 139 ? -27.844 7.711 0.471 1 94.38 139 ALA B CA 1
ATOM 3051 C C . ALA B 1 139 ? -26.453 8.328 0.388 1 94.38 139 ALA B C 1
ATOM 3053 O O . ALA B 1 139 ? -26.219 9.414 0.925 1 94.38 139 ALA B O 1
ATOM 3054 N N . ALA B 1 140 ? -25.562 7.629 -0.25 1 93.25 140 ALA B N 1
ATOM 3055 C CA . ALA B 1 140 ? -24.219 8.164 -0.452 1 93.25 140 ALA B CA 1
ATOM 3056 C C . ALA B 1 140 ? -24.25 9.422 -1.314 1 93.25 140 ALA B C 1
ATOM 3058 O O . ALA B 1 140 ? -23.562 10.398 -1.03 1 93.25 140 ALA B O 1
ATOM 3059 N N . CYS B 1 141 ? -25.062 9.445 -2.305 1 93.06 141 CYS B N 1
ATOM 3060 C CA . CYS B 1 141 ? -25.203 10.602 -3.186 1 93.06 141 CYS B CA 1
ATOM 3061 C C . CYS B 1 141 ? -25.812 11.781 -2.441 1 93.06 141 CYS B C 1
ATOM 3063 O O . CYS B 1 141 ? -25.375 12.922 -2.605 1 93.06 141 CYS B O 1
ATOM 3065 N N . VAL B 1 142 ? -26.75 11.484 -1.671 1 90 142 VAL B N 1
ATOM 3066 C CA . VAL B 1 142 ? -27.391 12.539 -0.884 1 90 142 VAL B CA 1
ATOM 3067 C C . VAL B 1 142 ? -26.391 13.125 0.102 1 90 142 VAL B C 1
ATOM 3069 O O . VAL B 1 142 ? -26.328 14.344 0.292 1 90 142 VAL B O 1
ATOM 3072 N N . THR B 1 143 ? -25.641 12.258 0.72 1 86.25 143 THR B N 1
ATOM 3073 C CA . THR B 1 143 ? -24.609 12.711 1.637 1 86.25 143 THR B CA 1
ATOM 3074 C C . THR B 1 143 ? -23.625 13.633 0.926 1 86.25 143 THR B C 1
ATOM 3076 O O . THR B 1 143 ? -23.297 14.711 1.438 1 86.25 143 THR B O 1
ATOM 3079 N N . ALA B 1 144 ? -23.141 13.258 -0.231 1 86.44 144 ALA B N 1
ATOM 3080 C CA . ALA B 1 144 ? -22.188 14.062 -1.002 1 86.44 144 ALA B CA 1
ATOM 3081 C C . ALA B 1 144 ? -22.797 15.414 -1.363 1 86.44 144 ALA B C 1
ATOM 3083 O O . ALA B 1 144 ? -22.141 16.453 -1.27 1 86.44 144 ALA B O 1
ATOM 3084 N N . ALA B 1 145 ? -24.062 15.461 -1.751 1 84.88 145 ALA B N 1
ATOM 3085 C CA . ALA B 1 145 ? -24.75 16.688 -2.115 1 84.88 145 ALA B CA 1
ATOM 3086 C C . ALA B 1 145 ? -24.844 17.641 -0.922 1 84.88 145 ALA B C 1
ATOM 3088 O O . ALA B 1 145 ? -24.641 18.844 -1.06 1 84.88 145 ALA B O 1
ATOM 3089 N N . LYS B 1 146 ? -25.125 17.141 0.17 1 82.25 146 LYS B N 1
ATOM 3090 C CA . LYS B 1 146 ? -25.266 17.969 1.365 1 82.25 146 LYS B CA 1
ATOM 3091 C C . LYS B 1 146 ? -23.906 18.516 1.801 1 82.25 146 LYS B C 1
ATOM 3093 O O . LYS B 1 146 ? -23.812 19.672 2.244 1 82.25 146 LYS B O 1
ATOM 3098 N N . VAL B 1 147 ? -22.891 17.703 1.688 1 78.62 147 VAL B N 1
ATOM 3099 C CA . VAL B 1 147 ? -21.547 18.172 2.023 1 78.62 147 VAL B CA 1
ATOM 3100 C C . VAL B 1 147 ? -21.156 19.297 1.073 1 78.62 147 VAL B C 1
ATOM 3102 O O . VAL B 1 147 ? -20.578 20.312 1.498 1 78.62 147 VAL B O 1
ATOM 3105 N N . CYS B 1 148 ? -21.438 19.188 -0.178 1 80.44 148 CYS B N 1
ATOM 3106 C CA . CYS B 1 148 ? -21.156 20.234 -1.157 1 80.44 148 CYS B CA 1
ATOM 3107 C C . CYS B 1 148 ? -21.891 21.516 -0.799 1 80.44 148 CYS B C 1
ATOM 3109 O O . CYS B 1 148 ? -21.312 22.609 -0.907 1 80.44 148 CYS B O 1
ATOM 3111 N N . PHE B 1 149 ? -23.062 21.359 -0.327 1 77.12 149 PHE B N 1
ATOM 3112 C CA . PHE B 1 149 ? -23.875 22.516 0.042 1 77.12 149 PHE B CA 1
ATOM 3113 C C . PHE B 1 149 ? -23.281 23.219 1.259 1 77.12 149 PHE B C 1
ATOM 3115 O O . PHE B 1 149 ? -23.219 24.453 1.309 1 77.12 149 PHE B O 1
ATOM 3122 N N . VAL B 1 150 ? -22.781 22.469 2.184 1 72.44 150 VAL B N 1
ATOM 3123 C CA . VAL B 1 150 ? -22.172 23.031 3.393 1 72.44 150 VAL B CA 1
ATOM 3124 C C . VAL B 1 150 ? -20.891 23.766 3.037 1 72.44 150 VAL B C 1
ATOM 3126 O O . VAL B 1 150 ? -20.594 24.812 3.602 1 72.44 150 VAL B O 1
ATOM 3129 N N . GLN B 1 151 ? -20.156 23.266 2.146 1 74.69 151 GLN B N 1
ATOM 3130 C CA . GLN B 1 151 ? -18.922 23.906 1.699 1 74.69 151 GLN B CA 1
ATOM 3131 C C . GLN B 1 151 ? -19.203 25.234 1.025 1 74.69 151 GLN B C 1
ATOM 3133 O O . GLN B 1 151 ? -18.469 26.203 1.213 1 74.69 151 GLN B O 1
ATOM 3138 N N . LEU B 1 152 ? -20.172 25.188 0.264 1 71.31 152 LEU B N 1
ATOM 3139 C CA . LEU B 1 152 ? -20.5 26.406 -0.485 1 71.31 152 LEU B CA 1
ATOM 3140 C C . LEU B 1 152 ? -21.016 27.484 0.446 1 71.31 152 LEU B C 1
ATOM 3142 O O . LEU B 1 152 ? -20.719 28.672 0.249 1 71.31 152 LEU B O 1
ATOM 3146 N N . GLN B 1 153 ? -21.688 27.094 1.532 1 64.31 153 GLN B N 1
ATOM 3147 C CA . GLN B 1 153 ? -22.266 28.109 2.406 1 64.31 153 GLN B CA 1
ATOM 3148 C C . GLN B 1 153 ? -21.359 28.422 3.588 1 64.31 153 GLN B C 1
ATOM 3150 O O . GLN B 1 153 ? -21.625 29.328 4.367 1 64.31 153 GLN B O 1
ATOM 3155 N N . ARG B 1 154 ? -20.156 27.766 3.594 1 60.34 154 ARG B N 1
ATOM 3156 C CA . ARG B 1 154 ? -19.172 27.938 4.648 1 60.34 154 ARG B CA 1
ATOM 3157 C C . ARG B 1 154 ? -19.828 27.922 6.027 1 60.34 154 ARG B C 1
ATOM 3159 O O . ARG B 1 154 ? -19.438 28.688 6.914 1 60.34 154 ARG B O 1
ATOM 3166 N N . GLN B 1 155 ? -21.031 27.391 6.176 1 55.53 155 GLN B N 1
ATOM 3167 C CA . GLN B 1 155 ? -21.703 27.312 7.461 1 55.53 155 GLN B CA 1
ATOM 3168 C C . GLN B 1 155 ? -21.562 25.938 8.086 1 55.53 155 GLN B C 1
ATOM 3170 O O . GLN B 1 155 ? -22.188 24.969 7.648 1 55.53 155 GLN B O 1
ATOM 3175 N N . PHE B 1 156 ? -20.609 25.734 8.93 1 53.12 156 PHE B N 1
ATOM 3176 C CA . PHE B 1 156 ? -20.234 24.531 9.664 1 53.12 156 PHE B CA 1
ATOM 3177 C C . PHE B 1 156 ? -21.422 23.969 10.43 1 53.12 156 PHE B C 1
ATOM 3179 O O . PHE B 1 156 ? -21.438 22.781 10.773 1 53.12 156 PHE B O 1
ATOM 3186 N N . VAL B 1 157 ? -22.438 24.891 10.734 1 47.72 157 VAL B N 1
ATOM 3187 C CA . VAL B 1 157 ? -23.562 24.516 11.594 1 47.72 157 VAL B CA 1
ATOM 3188 C C . VAL B 1 157 ? -24.344 23.359 10.969 1 47.72 157 VAL B C 1
ATOM 3190 O O . VAL B 1 157 ? -24.984 22.578 11.672 1 47.72 157 VAL B O 1
ATOM 3193 N N . LEU B 1 158 ? -24.156 23.203 9.695 1 52.28 158 LEU B N 1
ATOM 3194 C CA . LEU B 1 158 ? -25.094 22.281 9.047 1 52.28 158 LEU B CA 1
ATOM 3195 C C . LEU B 1 158 ? -24.547 20.859 9.055 1 52.28 158 LEU B C 1
ATOM 3197 O O . LEU B 1 158 ? -25.094 19.969 8.398 1 52.28 158 LEU B O 1
ATOM 3201 N N . VAL B 1 159 ? -23.609 20.594 9.938 1 57.19 159 VAL B N 1
ATOM 3202 C CA . VAL B 1 159 ? -23.031 19.281 10.148 1 57.19 159 VAL B CA 1
ATOM 3203 C C . VAL B 1 159 ? -24.078 18.344 10.734 1 57.19 159 VAL B C 1
ATOM 3205 O O . VAL B 1 159 ? -24.094 17.141 10.414 1 57.19 159 VAL B O 1
ATOM 3208 N N . TYR B 1 160 ? -25.047 19 11.469 1 55.91 160 TYR B N 1
ATOM 3209 C CA . TYR B 1 160 ? -26.109 18.203 12.078 1 55.91 160 TYR B CA 1
ATOM 3210 C C . TYR B 1 160 ? -27 17.578 11.008 1 55.91 160 TYR B C 1
ATOM 3212 O O . TYR B 1 160 ? -27.562 16.5 11.203 1 55.91 160 TYR B O 1
ATOM 3220 N N . ARG B 1 161 ? -27.125 18.266 9.883 1 63.38 161 ARG B N 1
ATOM 3221 C CA . ARG B 1 161 ? -28.016 17.766 8.836 1 63.38 161 ARG B CA 1
ATOM 3222 C C . ARG B 1 161 ? -27.344 16.641 8.047 1 63.38 161 ARG B C 1
ATOM 3224 O O . ARG B 1 161 ? -28.016 15.906 7.316 1 63.38 161 ARG B O 1
ATOM 3231 N N . LEU B 1 162 ? -26.125 16.344 8.398 1 78.75 162 LEU B N 1
ATOM 3232 C CA . LEU B 1 162 ? -25.375 15.305 7.684 1 78.75 162 LEU B CA 1
ATOM 3233 C C . LEU B 1 162 ? -25.469 13.969 8.406 1 78.75 162 LEU B C 1
ATOM 3235 O O . LEU B 1 162 ? -25.188 12.922 7.824 1 78.75 162 LEU B O 1
ATOM 3239 N N . LYS B 1 163 ? -26.188 14.039 9.547 1 83.5 163 LYS B N 1
ATOM 3240 C CA . LYS B 1 163 ? -26.141 12.836 10.375 1 83.5 163 LYS B CA 1
ATOM 3241 C C . LYS B 1 163 ? -27.047 11.742 9.805 1 83.5 163 LYS B C 1
ATOM 3243 O O . LYS B 1 163 ? -26.641 10.57 9.742 1 83.5 163 LYS B O 1
ATOM 3248 N N . LEU B 1 164 ? -28.188 12.102 9.352 1 84.69 164 LEU B N 1
ATOM 3249 C CA . LEU B 1 164 ? -29.141 11.094 8.914 1 84.69 164 LEU B CA 1
ATOM 3250 C C . LEU B 1 164 ? -28.688 10.438 7.617 1 84.69 164 LEU B C 1
ATOM 3252 O O . LEU B 1 164 ? -28.609 9.203 7.535 1 84.69 164 LEU B O 1
ATOM 3256 N N . PRO B 1 165 ? -28.375 11.18 6.613 1 87.31 165 PRO B N 1
ATOM 3257 C CA . PRO B 1 165 ? -27.969 10.516 5.371 1 87.31 165 PRO B CA 1
ATOM 3258 C C . PRO B 1 165 ? -26.703 9.672 5.535 1 87.31 165 PRO B C 1
ATOM 3260 O O . PRO B 1 165 ? -26.578 8.609 4.93 1 87.31 165 PRO B O 1
ATOM 3263 N N . VAL B 1 166 ? -25.859 10.086 6.332 1 88.62 166 VAL B N 1
ATOM 3264 C CA . VAL B 1 166 ? -24.625 9.336 6.543 1 88.62 166 VAL B CA 1
ATOM 3265 C C . VAL B 1 166 ? -24.938 8.047 7.301 1 88.62 166 VAL B C 1
ATOM 3267 O O . VAL B 1 166 ? -24.422 6.984 6.953 1 88.62 166 VAL B O 1
ATOM 3270 N N . THR B 1 167 ? -25.766 8.164 8.273 1 91.88 167 THR B N 1
ATOM 3271 C CA . THR B 1 167 ? -26.125 6.988 9.055 1 91.88 167 THR B CA 1
ATOM 3272 C C . THR B 1 167 ? -26.844 5.961 8.188 1 91.88 167 THR B C 1
ATOM 3274 O O . THR B 1 167 ? -26.609 4.758 8.312 1 91.88 167 THR B O 1
ATOM 3277 N N . LEU B 1 168 ? -27.609 6.422 7.348 1 92.19 168 LEU B N 1
ATOM 3278 C CA . LEU B 1 168 ? -28.344 5.531 6.445 1 92.19 168 LEU B CA 1
ATOM 3279 C C . LEU B 1 168 ? -27.391 4.844 5.477 1 92.19 168 LEU B C 1
ATOM 3281 O O . LEU B 1 168 ? -27.5 3.643 5.227 1 92.19 168 LEU B O 1
ATOM 3285 N N . TYR B 1 169 ? -26.531 5.555 4.93 1 93.19 169 TYR B N 1
ATOM 3286 C CA . TYR B 1 169 ? -25.516 5.035 4.012 1 93.19 169 TYR B CA 1
ATOM 3287 C C . TYR B 1 169 ? -24.688 3.939 4.676 1 93.19 169 TYR B C 1
ATOM 3289 O O . TYR B 1 169 ? -24.578 2.83 4.148 1 93.19 169 TYR B O 1
ATOM 3297 N N . LEU B 1 170 ? -24.219 4.199 5.895 1 93.6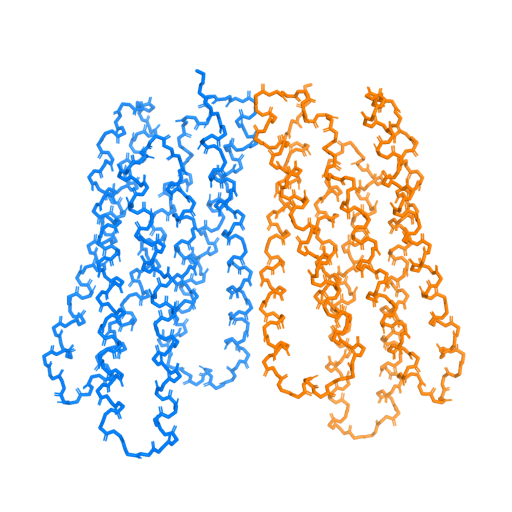9 170 LEU B N 1
ATOM 3298 C CA . LEU B 1 170 ? -23.344 3.271 6.598 1 93.69 170 LEU B CA 1
ATOM 3299 C C . LEU B 1 170 ? -24.109 2.055 7.094 1 93.69 170 LEU B C 1
ATOM 3301 O O . LEU B 1 170 ? -23.625 0.926 7.012 1 93.69 170 LEU B O 1
ATOM 3305 N N . SER B 1 171 ? -25.297 2.266 7.566 1 95.06 171 SER B N 1
ATOM 3306 C CA . SER B 1 171 ? -26.109 1.162 8.07 1 95.06 171 SER B CA 1
ATOM 3307 C C . SER B 1 171 ? -26.547 0.234 6.941 1 95.06 171 SER B C 1
ATOM 3309 O O . SER B 1 171 ? -26.547 -0.988 7.105 1 95.06 171 SER B O 1
ATOM 3311 N N . ALA B 1 172 ? -26.938 0.817 5.875 1 96.12 172 ALA B N 1
ATOM 3312 C CA . ALA B 1 172 ? -27.328 0.017 4.715 1 96.12 172 ALA B CA 1
ATOM 3313 C C . ALA B 1 172 ? -26.156 -0.817 4.203 1 96.12 172 ALA B C 1
ATOM 3315 O O . ALA B 1 172 ? -26.328 -1.977 3.82 1 96.12 172 ALA B O 1
ATOM 3316 N N . SER B 1 173 ? -25.031 -0.237 4.141 1 94.44 173 SER B N 1
ATOM 3317 C CA . SER B 1 173 ? -23.828 -0.963 3.721 1 94.44 173 SER B CA 1
ATOM 3318 C C . SER B 1 173 ? -23.562 -2.158 4.629 1 94.44 173 SER B C 1
ATOM 3320 O O . SER B 1 173 ? -23.312 -3.266 4.148 1 94.44 173 SER B O 1
ATOM 3322 N N . LEU B 1 174 ? -23.656 -1.916 5.883 1 95.38 174 LEU B N 1
ATOM 3323 C CA . LEU B 1 174 ? -23.422 -2.98 6.855 1 95.38 174 LEU B CA 1
ATOM 3324 C C . LEU B 1 174 ? -24.469 -4.086 6.699 1 95.38 174 LEU B C 1
ATOM 3326 O O . LEU B 1 174 ? -24.125 -5.27 6.699 1 95.38 174 LEU B O 1
ATOM 3330 N N . ALA B 1 175 ? -25.656 -3.699 6.582 1 96 175 ALA B N 1
ATOM 3331 C CA . ALA B 1 175 ? -26.734 -4.664 6.441 1 96 175 ALA B CA 1
ATOM 3332 C C . ALA B 1 175 ? -26.562 -5.504 5.18 1 96 175 ALA B C 1
ATOM 3334 O O . ALA B 1 175 ? -26.734 -6.727 5.211 1 96 175 ALA B O 1
ATOM 3335 N N . CYS B 1 176 ? -26.234 -4.879 4.125 1 95.38 176 CYS B N 1
ATOM 3336 C CA . CYS B 1 176 ? -26.078 -5.559 2.846 1 95.38 176 CYS B CA 1
ATOM 3337 C C . CYS B 1 176 ? -24.938 -6.562 2.904 1 95.38 176 CYS B C 1
ATOM 3339 O O . CYS B 1 176 ? -25.094 -7.715 2.498 1 95.38 176 CYS B O 1
ATOM 3341 N N . ASP B 1 177 ? -23.859 -6.141 3.445 1 93.94 177 ASP B N 1
ATOM 3342 C CA . ASP B 1 177 ? -22.703 -7.02 3.553 1 93.94 177 ASP B CA 1
ATOM 3343 C C . ASP B 1 177 ? -23 -8.219 4.449 1 93.94 177 ASP B C 1
ATOM 3345 O O . ASP B 1 177 ? -22.578 -9.336 4.16 1 93.94 177 ASP B O 1
ATOM 3349 N N . SER B 1 178 ? -23.672 -7.98 5.473 1 94.06 178 SER B N 1
ATOM 3350 C CA . SER B 1 178 ? -24.031 -9.07 6.375 1 94.06 178 SER B CA 1
ATOM 3351 C C . SER B 1 178 ? -24.969 -10.062 5.688 1 94.06 178 SER B C 1
ATOM 3353 O O . SER B 1 178 ? -24.781 -11.273 5.789 1 94.06 178 SER B O 1
ATOM 3355 N N . LEU B 1 179 ? -25.891 -9.531 5.004 1 93.62 179 LEU B N 1
ATOM 3356 C CA . LEU B 1 179 ? -26.844 -10.367 4.289 1 93.62 179 LEU B CA 1
ATOM 3357 C C . LEU B 1 179 ? -26.141 -11.242 3.256 1 93.62 179 LEU B C 1
ATOM 3359 O O . LEU B 1 179 ? -26.406 -12.438 3.16 1 93.62 179 LEU B O 1
ATOM 3363 N N . ILE B 1 180 ? -25.25 -10.68 2.547 1 92.25 180 ILE B N 1
ATOM 3364 C CA . ILE B 1 180 ? -24.5 -11.391 1.515 1 92.25 180 ILE B CA 1
ATOM 3365 C C . ILE B 1 180 ? -23.656 -12.484 2.156 1 92.25 180 ILE B C 1
ATOM 3367 O O . ILE B 1 180 ? -23.672 -13.633 1.713 1 92.25 180 ILE B O 1
ATOM 3371 N N . THR B 1 181 ? -22.938 -12.102 3.209 1 90.12 181 THR B N 1
ATOM 3372 C CA . THR B 1 181 ? -22.031 -13.031 3.865 1 90.12 181 THR B CA 1
ATOM 3373 C C . THR B 1 181 ? -22.797 -14.211 4.457 1 90.12 181 THR B C 1
ATOM 3375 O O . THR B 1 181 ? -22.453 -15.367 4.215 1 90.12 181 THR B O 1
ATOM 3378 N N . ILE B 1 182 ? -23.844 -13.938 5.137 1 90.69 182 ILE B N 1
ATOM 3379 C CA . ILE B 1 182 ? -24.656 -14.977 5.773 1 90.69 182 ILE B CA 1
ATOM 3380 C C . ILE B 1 182 ? -25.281 -15.867 4.703 1 90.69 182 ILE B C 1
ATOM 3382 O O . ILE B 1 182 ? -25.281 -17.094 4.836 1 90.69 182 ILE B O 1
ATOM 3386 N N . SER B 1 183 ? -25.781 -15.328 3.66 1 90 183 SER B N 1
ATOM 3387 C CA . SER B 1 183 ? -26.406 -16.078 2.58 1 90 183 SER B CA 1
ATOM 3388 C C . SER B 1 183 ? -25.406 -16.984 1.878 1 90 183 SER B C 1
ATOM 3390 O O . SER B 1 183 ? -25.703 -18.156 1.595 1 90 183 SER B O 1
ATOM 3392 N N . MET B 1 184 ? -24.25 -16.453 1.618 1 88.06 184 MET B N 1
ATOM 3393 C CA . MET B 1 184 ? -23.219 -17.25 0.938 1 88.06 184 MET B CA 1
ATOM 3394 C C . MET B 1 184 ? -22.797 -18.438 1.792 1 88.06 184 MET B C 1
ATOM 3396 O O . MET B 1 184 ? -22.656 -19.547 1.286 1 88.06 184 MET B O 1
ATOM 3400 N N . ILE B 1 185 ? -22.594 -18.203 3.057 1 87.19 185 ILE B N 1
ATOM 3401 C CA . ILE B 1 185 ? -22.219 -19.281 3.965 1 87.19 185 ILE B CA 1
ATOM 3402 C C . ILE B 1 185 ? -23.312 -20.344 4.004 1 87.19 185 ILE B C 1
ATOM 3404 O O . ILE B 1 185 ? -23.047 -21.547 3.951 1 87.19 185 ILE B O 1
ATOM 3408 N N . TYR B 1 186 ? -24.516 -19.891 4.086 1 87.62 186 TYR B N 1
ATOM 3409 C CA . TYR B 1 186 ? -25.656 -20.797 4.148 1 87.62 186 TYR B CA 1
ATOM 3410 C C . TYR B 1 186 ? -25.734 -21.672 2.904 1 87.62 186 TYR B C 1
ATOM 3412 O O . TYR B 1 186 ? -25.906 -22.891 3.002 1 87.62 186 TYR B O 1
ATOM 3420 N N . ILE B 1 187 ? -25.625 -21.125 1.771 1 87.06 187 ILE B N 1
ATOM 3421 C CA . ILE B 1 187 ? -25.734 -21.844 0.508 1 87.06 187 ILE B CA 1
ATOM 3422 C C . ILE B 1 187 ? -24.594 -22.859 0.393 1 87.06 187 ILE B C 1
ATOM 3424 O O . ILE B 1 187 ? -24.828 -24.016 0.039 1 87.06 187 ILE B O 1
ATOM 3428 N N . LEU B 1 188 ? -23.422 -22.438 0.723 1 85.44 188 LEU B N 1
ATOM 3429 C CA . LEU B 1 188 ? -22.25 -23.297 0.572 1 85.44 188 LEU B CA 1
ATOM 3430 C C . LEU B 1 188 ? -22.297 -24.453 1.572 1 85.44 188 LEU B C 1
ATOM 3432 O O . LEU B 1 188 ? -21.906 -25.578 1.252 1 85.44 188 LEU B O 1
ATOM 3436 N N . LEU B 1 189 ? -22.797 -24.172 2.74 1 87.38 189 LEU B N 1
ATOM 3437 C CA . LEU B 1 189 ? -22.953 -25.234 3.736 1 87.38 189 LEU B CA 1
ATOM 3438 C C . LEU B 1 189 ? -23.969 -26.266 3.287 1 87.38 189 LEU B C 1
ATOM 3440 O O . LEU B 1 189 ? -23.797 -27.469 3.504 1 87.38 189 LEU B O 1
ATOM 3444 N N . ASN B 1 190 ? -25 -25.891 2.688 1 86.75 190 ASN B N 1
ATOM 3445 C CA . ASN B 1 190 ? -26.016 -26.797 2.186 1 86.75 190 ASN B CA 1
ATOM 3446 C C . ASN B 1 190 ? -25.5 -27.625 1.01 1 86.75 190 ASN B C 1
ATOM 3448 O O . ASN B 1 190 ? -25.812 -28.812 0.898 1 86.75 190 ASN B O 1
ATOM 3452 N N . PHE B 1 191 ? -24.734 -27 0.182 1 85.5 191 PHE B N 1
ATOM 3453 C CA . PHE B 1 191 ? -24.125 -27.734 -0.912 1 85.5 191 PHE B CA 1
ATOM 3454 C C . PHE B 1 191 ? -23.156 -28.797 -0.376 1 85.5 191 PHE B C 1
ATOM 3456 O O . PHE B 1 191 ? -23.094 -29.906 -0.9 1 85.5 191 PHE B O 1
ATOM 3463 N N . LYS B 1 192 ? -22.469 -28.375 0.6 1 87.75 192 LYS B N 1
ATOM 3464 C CA . LYS B 1 192 ? -21.531 -29.297 1.225 1 87.75 192 LYS B CA 1
ATOM 3465 C C . LYS B 1 192 ? -22.25 -30.5 1.835 1 87.75 192 LYS B C 1
ATOM 3467 O O . LYS B 1 192 ? -21.781 -31.625 1.734 1 87.75 192 LYS B O 1
ATOM 3472 N N . ALA B 1 193 ? -23.328 -30.297 2.389 1 87.69 193 ALA B N 1
ATOM 3473 C CA . ALA B 1 193 ? -24.109 -31.359 3.008 1 87.69 193 ALA B CA 1
ATOM 3474 C C . ALA B 1 193 ? -24.688 -32.312 1.957 1 87.69 193 ALA B C 1
ATOM 3476 O O . ALA B 1 193 ? -24.844 -33.5 2.213 1 87.69 193 ALA B O 1
ATOM 3477 N N . ALA B 1 194 ? -24.891 -31.828 0.833 1 85.56 194 ALA B N 1
ATOM 3478 C CA . ALA B 1 194 ? -25.516 -32.625 -0.223 1 85.56 194 ALA B CA 1
ATOM 3479 C C . ALA B 1 194 ? -24.484 -33.406 -1.023 1 85.56 194 ALA B C 1
ATOM 3481 O O . ALA B 1 194 ? -24.812 -34.375 -1.708 1 85.56 194 ALA B O 1
ATOM 3482 N N . THR B 1 195 ? -23.25 -32.969 -0.949 1 86.06 195 THR B N 1
ATOM 3483 C CA . THR B 1 195 ? -22.219 -33.594 -1.757 1 86.06 195 THR B CA 1
ATOM 3484 C C . THR B 1 195 ? -21.578 -34.75 -1.007 1 86.06 195 THR B C 1
ATOM 3486 O O . THR B 1 195 ? -21.375 -34.688 0.206 1 86.06 195 THR B O 1
ATOM 3489 N N . GLU B 1 196 ? -21.234 -35.875 -1.71 1 86.44 196 GLU B N 1
ATOM 3490 C CA . GLU B 1 196 ? -20.625 -37.062 -1.103 1 86.44 196 GLU B CA 1
ATOM 3491 C C . GLU B 1 196 ? -19.156 -37.188 -1.471 1 86.44 196 GLU B C 1
ATOM 3493 O O . GLU B 1 196 ? -18.391 -37.844 -0.771 1 86.44 196 GLU B O 1
ATOM 3498 N N . LEU B 1 197 ? -18.688 -36.531 -2.457 1 87.75 197 LEU B N 1
ATOM 3499 C CA . LEU B 1 197 ? -17.297 -36.594 -2.92 1 87.75 197 LEU B CA 1
ATOM 3500 C C . LEU B 1 197 ? -16.375 -35.844 -2 1 87.75 197 LEU B C 1
ATOM 3502 O O . LEU B 1 197 ? -16.578 -34.625 -1.761 1 87.75 197 LEU B O 1
ATOM 3506 N N . SER B 1 198 ? -15.414 -36.531 -1.517 1 87.94 198 SER B N 1
ATOM 3507 C CA . SER B 1 198 ? -14.492 -35.938 -0.554 1 87.94 198 SER B CA 1
ATOM 3508 C C . SER B 1 198 ? -13.719 -34.781 -1.165 1 87.94 198 SER B C 1
ATOM 3510 O O . SER B 1 198 ? -13.469 -33.781 -0.497 1 87.94 198 SER B O 1
ATOM 3512 N N . THR B 1 199 ? -13.359 -34.875 -2.365 1 85.5 199 THR B N 1
ATOM 3513 C CA . THR B 1 199 ? -12.633 -33.812 -3.043 1 85.5 199 THR B CA 1
ATOM 3514 C C . THR B 1 199 ? -13.484 -32.531 -3.135 1 85.5 199 THR B C 1
ATOM 3516 O O . THR B 1 199 ? -12.992 -31.438 -2.895 1 85.5 199 THR B O 1
ATOM 3519 N N . THR B 1 200 ? -14.773 -32.781 -3.451 1 84.44 200 THR B N 1
ATOM 3520 C CA . THR B 1 200 ? -15.703 -31.641 -3.537 1 84.44 200 THR B CA 1
ATOM 3521 C C . THR B 1 200 ? -15.945 -31.031 -2.16 1 84.44 200 THR B C 1
ATOM 3523 O O . THR B 1 200 ? -16.047 -29.812 -2.025 1 84.44 200 THR B O 1
ATOM 3526 N N . LYS B 1 201 ? -15.945 -31.859 -1.157 1 86.62 201 LYS B N 1
ATOM 3527 C CA . LYS B 1 201 ? -16.109 -31.344 0.201 1 86.62 201 LYS B CA 1
ATOM 3528 C C . LYS B 1 201 ? -14.93 -30.484 0.619 1 86.62 201 LYS B C 1
ATOM 3530 O O . LYS B 1 201 ? -15.109 -29.453 1.267 1 86.62 201 LYS B O 1
ATOM 3535 N N . ARG B 1 202 ? -13.781 -30.891 0.198 1 85.06 202 ARG B N 1
ATOM 3536 C CA . ARG B 1 202 ? -12.586 -30.109 0.515 1 85.06 202 ARG B CA 1
ATOM 3537 C C . ARG B 1 202 ? -12.602 -28.766 -0.197 1 85.06 202 ARG B C 1
ATOM 3539 O O . ARG B 1 202 ? -12.273 -27.734 0.401 1 85.06 202 ARG B O 1
ATOM 3546 N N . LEU B 1 203 ? -12.969 -28.766 -1.391 1 83.56 203 LEU B N 1
ATOM 3547 C CA . LEU B 1 203 ? -13.07 -27.531 -2.162 1 83.56 203 LEU B CA 1
ATOM 3548 C C . LEU B 1 203 ? -14.117 -26.609 -1.559 1 83.56 203 LEU B C 1
ATOM 3550 O O . LEU B 1 203 ? -13.891 -25.391 -1.461 1 83.56 203 LEU B O 1
ATOM 3554 N N . LEU B 1 204 ? -15.164 -27.172 -1.117 1 84.81 204 LEU B N 1
ATOM 3555 C CA . LEU B 1 204 ? -16.234 -26.375 -0.538 1 84.81 204 LEU B CA 1
ATOM 3556 C C . LEU B 1 204 ? -15.82 -25.797 0.809 1 84.81 204 LEU B C 1
ATOM 3558 O O . LEU B 1 204 ? -16.172 -24.656 1.137 1 84.81 204 LEU B O 1
ATOM 3562 N N . ASN B 1 205 ? -15.094 -26.469 1.56 1 82.75 205 ASN B N 1
ATOM 3563 C CA . ASN B 1 205 ? -14.539 -25.938 2.801 1 82.75 205 ASN B CA 1
ATOM 3564 C C . ASN B 1 205 ? -13.641 -24.734 2.543 1 82.75 205 ASN B C 1
ATOM 3566 O O . ASN B 1 205 ? -13.711 -23.734 3.262 1 82.75 205 ASN B O 1
ATOM 3570 N N . TRP B 1 206 ? -12.93 -24.891 1.52 1 80.75 206 TRP B N 1
ATOM 3571 C CA . TRP B 1 206 ? -12.047 -23.797 1.13 1 80.75 206 TRP B CA 1
ATOM 3572 C C . TRP B 1 206 ? -12.844 -22.594 0.678 1 80.75 206 TRP B C 1
ATOM 3574 O O . TRP B 1 206 ? -12.539 -21.453 1.067 1 80.75 206 TRP B O 1
ATOM 3584 N N . LEU B 1 207 ? -13.867 -22.828 0.055 1 76.94 207 LEU B N 1
ATOM 3585 C CA . LEU B 1 207 ? -14.703 -21.734 -0.446 1 76.94 207 LEU B CA 1
ATOM 3586 C C . LEU B 1 207 ? -15.445 -21.062 0.696 1 76.94 207 LEU B C 1
ATOM 3588 O O . LEU B 1 207 ? -15.609 -19.828 0.695 1 76.94 207 LEU B O 1
ATOM 3592 N N . ILE B 1 208 ? -15.883 -21.766 1.524 1 83.62 208 ILE B N 1
ATOM 3593 C CA . ILE B 1 208 ? -16.562 -21.219 2.691 1 83.62 208 ILE B CA 1
ATOM 3594 C C . ILE B 1 208 ? -15.609 -20.344 3.498 1 83.62 208 ILE B C 1
ATOM 3596 O O . ILE B 1 208 ? -15.945 -19.219 3.865 1 83.62 208 ILE B O 1
ATOM 3600 N N . PHE B 1 209 ? -14.492 -20.859 3.689 1 79.06 209 PHE B N 1
ATOM 3601 C CA . PHE B 1 209 ? -13.492 -20.109 4.445 1 79.06 209 PHE B CA 1
ATOM 3602 C C . PHE B 1 209 ? -13.156 -18.812 3.742 1 79.06 209 PHE B C 1
ATOM 3604 O O . PHE B 1 209 ? -13.086 -17.75 4.379 1 79.06 209 PHE B O 1
ATOM 3611 N N . HIS B 1 210 ? -13.008 -18.844 2.529 1 77.69 210 HIS B N 1
ATOM 3612 C CA . HIS B 1 210 ? -12.695 -17.656 1.744 1 77.69 210 HIS B CA 1
ATOM 3613 C C . HIS B 1 210 ? -13.859 -16.656 1.752 1 77.69 210 HIS B C 1
ATOM 3615 O O . HIS B 1 210 ? -13.641 -15.453 1.853 1 77.69 210 HIS B O 1
ATOM 3621 N N . ALA B 1 211 ? -14.984 -17.141 1.66 1 75.38 211 ALA B N 1
ATOM 3622 C CA . ALA B 1 211 ? -16.172 -16.297 1.694 1 75.38 211 ALA B CA 1
ATOM 3623 C C . ALA B 1 211 ? -16.328 -15.609 3.049 1 75.38 211 ALA B C 1
ATOM 3625 O O . ALA B 1 211 ? -16.641 -14.422 3.117 1 75.38 211 ALA B O 1
ATOM 3626 N N . VAL B 1 212 ? -16.141 -16.328 4.035 1 78.19 212 VAL B N 1
ATOM 3627 C CA . VAL B 1 212 ? -16.203 -15.789 5.391 1 78.19 212 VAL B CA 1
ATOM 3628 C C . VAL B 1 212 ? -15.125 -14.727 5.582 1 78.19 212 VAL B C 1
ATOM 3630 O O . VAL B 1 212 ? -15.398 -13.633 6.074 1 78.19 212 VAL B O 1
ATOM 3633 N N . GLU B 1 213 ? -14.031 -15.023 5.133 1 75.62 213 GLU B N 1
ATOM 3634 C CA . GLU B 1 213 ? -12.898 -14.125 5.332 1 75.62 213 GLU B CA 1
ATOM 3635 C C . GLU B 1 213 ? -13.109 -12.805 4.602 1 75.62 213 GLU B C 1
ATOM 3637 O O . GLU B 1 213 ? -13 -11.734 5.203 1 75.62 213 GLU B O 1
ATOM 3642 N N . ASN B 1 214 ? -13.461 -12.883 3.4 1 78.94 214 ASN B N 1
ATOM 3643 C CA . ASN B 1 214 ? -13.656 -11.664 2.621 1 78.94 214 ASN B CA 1
ATOM 3644 C C . ASN B 1 214 ? -14.883 -10.883 3.09 1 78.94 214 ASN B C 1
ATOM 3646 O O . ASN B 1 214 ? -14.828 -9.664 3.24 1 78.94 214 ASN B O 1
ATOM 3650 N N . GLY B 1 215 ? -15.922 -11.641 3.342 1 85.31 215 GLY B N 1
ATOM 3651 C CA . GLY B 1 215 ? -17.141 -11 3.801 1 85.31 215 GLY B CA 1
ATOM 3652 C C . GLY B 1 215 ? -17.016 -10.398 5.188 1 85.31 215 GLY B C 1
ATOM 3653 O O . GLY B 1 215 ? -17.562 -9.328 5.457 1 85.31 215 GLY B O 1
ATOM 3654 N N . ALA B 1 216 ? -16.297 -11.055 5.977 1 87.81 216 ALA B N 1
ATOM 3655 C CA . ALA B 1 216 ? -16.141 -10.602 7.355 1 87.81 216 ALA B CA 1
ATOM 3656 C C . ALA B 1 216 ? -15.312 -9.32 7.414 1 87.81 216 ALA B C 1
ATOM 3658 O O . ALA B 1 216 ? -15.609 -8.414 8.203 1 87.81 216 ALA B O 1
ATOM 3659 N N . ILE B 1 217 ? -14.359 -9.219 6.551 1 90.12 217 ILE B N 1
ATOM 3660 C CA . ILE B 1 217 ? -13.484 -8.055 6.586 1 90.12 217 ILE B CA 1
ATOM 3661 C C . ILE B 1 217 ? -14.266 -6.801 6.199 1 90.12 217 ILE B C 1
ATOM 3663 O O . ILE B 1 217 ? -14.172 -5.77 6.871 1 90.12 217 ILE B O 1
ATOM 3667 N N . THR B 1 218 ? -15.07 -6.906 5.18 1 92.12 218 THR B N 1
ATOM 3668 C CA . THR B 1 218 ? -15.859 -5.758 4.754 1 92.12 218 THR B CA 1
ATOM 3669 C C . THR B 1 218 ? -16.938 -5.43 5.785 1 92.12 218 THR B C 1
ATOM 3671 O O . THR B 1 218 ? -17.188 -4.258 6.066 1 92.12 218 THR B O 1
ATOM 3674 N N . THR B 1 219 ? -17.469 -6.43 6.395 1 93.12 219 THR B N 1
ATOM 3675 C CA . THR B 1 219 ? -18.516 -6.234 7.391 1 93.12 219 THR B CA 1
ATOM 3676 C C . THR B 1 219 ? -17.953 -5.586 8.648 1 93.12 219 THR B C 1
ATOM 3678 O O . THR B 1 219 ? -18.578 -4.672 9.211 1 93.12 219 THR B O 1
ATOM 3681 N N . VAL B 1 220 ? -16.859 -6.059 9.07 1 92.62 220 VAL B N 1
ATOM 3682 C CA . VAL B 1 220 ? -16.219 -5.496 10.258 1 92.62 220 VAL B CA 1
ATOM 3683 C C . VAL B 1 220 ? -15.836 -4.043 10 1 92.62 220 VAL B C 1
ATOM 3685 O O . VAL B 1 220 ? -16.031 -3.178 10.852 1 92.62 220 VAL B O 1
ATOM 3688 N N . CYS B 1 221 ? -15.25 -3.828 8.867 1 94.38 221 CYS B N 1
ATOM 3689 C CA . CYS B 1 221 ? -14.875 -2.465 8.508 1 94.38 221 CYS B CA 1
ATOM 3690 C C . CYS B 1 221 ? -16.094 -1.549 8.484 1 94.38 221 CYS B C 1
ATOM 3692 O O . CYS B 1 221 ? -16.047 -0.443 9.023 1 94.38 221 CYS B O 1
ATOM 3694 N N . ALA B 1 222 ? -17.156 -2 7.918 1 94.06 222 ALA B N 1
ATOM 3695 C CA . ALA B 1 222 ? -18.391 -1.219 7.863 1 94.06 222 ALA B CA 1
ATOM 3696 C C . ALA B 1 222 ? -18.953 -0.994 9.266 1 94.06 222 ALA B C 1
ATOM 3698 O O . ALA B 1 222 ? -19.453 0.095 9.578 1 94.06 222 ALA B O 1
ATOM 3699 N N . ALA B 1 223 ? -18.891 -1.946 10.062 1 94.94 223 ALA B N 1
ATOM 3700 C CA . ALA B 1 223 ? -19.406 -1.844 11.43 1 94.94 223 ALA B CA 1
ATOM 3701 C C . ALA B 1 223 ? -18.609 -0.823 12.234 1 94.94 223 ALA B C 1
ATOM 3703 O O . ALA B 1 223 ? -19.188 -0.013 12.961 1 94.94 223 ALA B O 1
ATOM 3704 N N . LEU B 1 224 ? -17.328 -0.927 12.102 1 94.44 224 LEU B N 1
ATOM 3705 C CA . LEU B 1 224 ? -16.469 0.019 12.812 1 94.44 224 LEU B CA 1
ATOM 3706 C C . LEU B 1 224 ? -16.703 1.44 12.312 1 94.44 224 LEU B C 1
ATOM 3708 O O . LEU B 1 224 ? -16.719 2.387 13.102 1 94.44 224 LEU B O 1
ATOM 3712 N N . ASN B 1 225 ? -16.828 1.506 11.016 1 94.12 225 ASN B N 1
ATOM 3713 C CA . ASN B 1 225 ? -17.109 2.816 10.445 1 94.12 225 ASN B CA 1
ATOM 3714 C C . ASN B 1 225 ? -18.391 3.416 11.039 1 94.12 225 ASN B C 1
ATOM 3716 O O . ASN B 1 225 ? -18.375 4.559 11.492 1 94.12 225 ASN B O 1
ATOM 3720 N N . LEU B 1 226 ? -19.422 2.654 11.125 1 93.44 226 LEU B N 1
ATOM 3721 C CA . LEU B 1 226 ? -20.703 3.104 11.672 1 93.44 226 LEU B CA 1
ATOM 3722 C C . LEU B 1 226 ? -20.594 3.381 13.164 1 93.44 226 LEU B C 1
ATOM 3724 O O . LEU B 1 226 ? -21.062 4.41 13.648 1 93.44 226 LEU B O 1
ATOM 3728 N N . ALA B 1 227 ? -19.938 2.539 13.883 1 94.06 227 ALA B N 1
ATOM 3729 C CA . ALA B 1 227 ? -19.797 2.672 15.328 1 94.06 227 ALA B CA 1
ATOM 3730 C C . ALA B 1 227 ? -19.047 3.955 15.695 1 94.06 227 ALA B C 1
ATOM 3732 O O . ALA B 1 227 ? -19.469 4.688 16.594 1 94.06 227 ALA B O 1
ATOM 3733 N N . PHE B 1 228 ? -18.016 4.25 14.977 1 92.12 228 PHE B N 1
ATOM 3734 C CA . PHE B 1 228 ? -17.234 5.441 15.281 1 92.12 228 PHE B CA 1
ATOM 3735 C C . PHE B 1 228 ? -17.938 6.699 14.797 1 92.12 228 PHE B C 1
ATOM 3737 O O . PHE B 1 228 ? -17.828 7.758 15.422 1 92.12 228 PHE B O 1
ATOM 3744 N N . TYR B 1 229 ? -18.688 6.586 13.789 1 90.94 229 TYR B N 1
ATOM 3745 C CA . TYR B 1 229 ? -19.438 7.742 13.328 1 90.94 229 TYR B CA 1
ATOM 3746 C C . TYR B 1 229 ? -20.5 8.141 14.344 1 90.94 229 TYR B C 1
ATOM 3748 O O . TYR B 1 229 ? -20.672 9.32 14.641 1 90.94 229 TYR B O 1
ATOM 3756 N N . ILE B 1 230 ? -21.156 7.152 14.898 1 89.62 230 ILE B N 1
ATOM 3757 C CA . ILE B 1 230 ? -22.234 7.422 15.852 1 89.62 230 ILE B CA 1
ATOM 3758 C C . ILE B 1 230 ? -21.625 7.723 17.219 1 89.62 230 ILE B C 1
ATOM 3760 O O . ILE B 1 230 ? -22.094 8.617 17.938 1 89.62 230 ILE B O 1
ATOM 3764 N N . GLY B 1 231 ? -20.609 7.035 17.609 1 88 231 GLY B N 1
ATOM 3765 C CA . GLY B 1 231 ? -20.047 7.125 18.953 1 88 231 GLY B CA 1
ATOM 3766 C C . GLY B 1 231 ? -19.188 8.352 19.156 1 88 231 GLY B C 1
ATOM 3767 O O . GLY B 1 231 ? -19.25 8.992 20.203 1 88 231 GLY B O 1
ATOM 3768 N N . ARG B 1 232 ? -18.297 8.625 18.25 1 85.56 232 ARG B N 1
ATOM 3769 C CA . ARG B 1 232 ? -17.359 9.742 18.359 1 85.56 232 ARG B CA 1
ATOM 3770 C C . ARG B 1 232 ? -17.328 10.562 17.078 1 85.56 232 ARG B C 1
ATOM 3772 O O . ARG B 1 232 ? -16.312 10.625 16.391 1 85.56 232 ARG B O 1
ATOM 3779 N N . PRO B 1 233 ? -18.438 11.375 16.891 1 78.81 233 PRO B N 1
ATOM 3780 C CA . PRO B 1 233 ? -18.516 12.133 15.633 1 78.81 233 PRO B CA 1
ATOM 3781 C C . PRO B 1 233 ? -17.516 13.281 15.57 1 78.81 233 PRO B C 1
ATOM 3783 O O . PRO B 1 233 ? -17.172 13.75 14.477 1 78.81 233 PRO B O 1
ATOM 3786 N N . GLN B 1 234 ? -17 13.594 16.688 1 78 234 GLN B N 1
ATOM 3787 C CA . GLN B 1 234 ? -16.078 14.727 16.719 1 78 234 GLN B CA 1
ATOM 3788 C C . GLN B 1 234 ? -14.656 14.297 16.375 1 78 234 GLN B C 1
ATOM 3790 O O . GLN B 1 234 ? -13.812 15.125 16.047 1 78 234 GLN B O 1
ATOM 3795 N N . ASP B 1 235 ? -14.586 12.93 16.469 1 82.62 235 ASP B N 1
ATOM 3796 C CA . ASP B 1 235 ? -13.266 12.391 16.141 1 82.62 235 ASP B CA 1
ATOM 3797 C C . ASP B 1 235 ? -13.195 11.938 14.688 1 82.62 235 ASP B C 1
ATOM 3799 O O . ASP B 1 235 ? -14.203 11.516 14.117 1 82.62 235 ASP B O 1
ATOM 3803 N N . ALA B 1 236 ? -12.32 12.273 13.93 1 85.56 236 ALA B N 1
ATOM 3804 C CA . ALA B 1 236 ? -12.172 11.938 12.516 1 85.56 236 ALA B CA 1
ATOM 3805 C C . ALA B 1 236 ? -11.719 10.484 12.344 1 85.56 236 ALA B C 1
ATOM 3807 O O . ALA B 1 236 ? -11.109 10.133 11.336 1 85.56 236 ALA B O 1
ATOM 3808 N N . ILE B 1 237 ? -12.148 9.633 13.383 1 88.38 237 ILE B N 1
ATOM 3809 C CA . ILE B 1 237 ? -11.688 8.25 13.336 1 88.38 237 ILE B CA 1
ATOM 3810 C C . ILE B 1 237 ? -12.445 7.488 12.25 1 88.38 237 ILE B C 1
ATOM 3812 O O . ILE B 1 237 ? -11.891 6.586 11.617 1 88.38 237 ILE B O 1
ATOM 3816 N N . GLN B 1 238 ? -13.68 7.852 12.039 1 88.31 238 GLN B N 1
ATOM 3817 C CA . GLN B 1 238 ? -14.5 7.172 11.039 1 88.31 238 GLN B CA 1
ATOM 3818 C C . GLN B 1 238 ? -13.875 7.281 9.648 1 88.31 238 GLN B C 1
ATOM 3820 O O . GLN B 1 238 ? -14.047 6.391 8.812 1 88.31 238 GLN B O 1
ATOM 3825 N N . PHE B 1 239 ? -13.086 8.25 9.375 1 88.19 239 PHE B N 1
ATOM 3826 C CA . PHE B 1 239 ? -12.492 8.477 8.062 1 88.19 239 PHE B CA 1
ATOM 3827 C C . PHE B 1 239 ? -11.453 7.398 7.75 1 88.19 239 PHE B C 1
ATOM 3829 O O . PHE B 1 239 ? -11.242 7.062 6.586 1 88.19 239 PHE B O 1
ATOM 3836 N N . THR B 1 240 ? -10.867 6.887 8.789 1 92 240 THR B N 1
ATOM 3837 C CA . THR B 1 240 ? -9.93 5.785 8.578 1 92 240 THR B CA 1
ATOM 3838 C C . THR B 1 240 ? -10.617 4.621 7.871 1 92 240 THR B C 1
ATOM 3840 O O . THR B 1 240 ? -10.117 4.113 6.863 1 92 240 THR B O 1
ATOM 3843 N N . PHE B 1 241 ? -11.758 4.328 8.32 1 93.38 241 PHE B N 1
ATOM 3844 C CA . PHE B 1 241 ? -12.469 3.18 7.777 1 93.38 241 PHE B CA 1
ATOM 3845 C C . PHE B 1 241 ? -13.141 3.531 6.457 1 93.38 241 PHE B C 1
ATOM 3847 O O . PHE B 1 241 ? -13.266 2.682 5.57 1 93.38 241 PHE B O 1
ATOM 3854 N N . GLN B 1 242 ? -13.484 4.738 6.359 1 91.5 242 GLN B N 1
ATOM 3855 C CA . GLN B 1 242 ? -14.07 5.211 5.109 1 91.5 242 GLN B CA 1
ATOM 3856 C C . GLN B 1 242 ? -13.07 5.121 3.961 1 91.5 242 GLN B C 1
ATOM 3858 O O . GLN B 1 242 ? -13.445 4.816 2.826 1 91.5 242 GLN B O 1
ATOM 3863 N N . PHE B 1 243 ? -11.828 5.332 4.27 1 94.62 243 PHE B N 1
ATOM 3864 C CA . PHE B 1 243 ? -10.789 5.293 3.248 1 94.62 243 PHE B CA 1
ATOM 3865 C C . PHE B 1 243 ? -10.445 3.854 2.877 1 94.62 243 PHE B C 1
ATOM 3867 O O . PHE B 1 243 ? -9.922 3.596 1.792 1 94.62 243 PHE B O 1
ATOM 3874 N N . LEU B 1 244 ? -10.805 2.965 3.752 1 94.56 244 LEU B N 1
ATOM 3875 C CA . LEU B 1 244 ? -10.414 1.575 3.553 1 94.56 244 LEU B CA 1
ATOM 3876 C C . LEU B 1 244 ? -11.508 0.797 2.832 1 94.56 244 LEU B C 1
ATOM 3878 O O . LEU B 1 244 ? -11.219 -0.122 2.062 1 94.56 244 LEU B O 1
ATOM 3882 N N . ILE B 1 245 ? -12.695 1.173 3.01 1 93.25 245 ILE B N 1
ATOM 3883 C CA . ILE B 1 245 ? -13.828 0.314 2.682 1 93.25 245 ILE B CA 1
ATOM 3884 C C . ILE B 1 245 ? -13.914 0.126 1.168 1 93.25 245 ILE B C 1
ATOM 3886 O O . ILE B 1 245 ? -14.203 -0.971 0.687 1 93.25 245 ILE B O 1
ATOM 3890 N N . GLY B 1 246 ? -13.727 1.088 0.346 1 92.06 246 GLY B N 1
ATOM 3891 C CA . GLY B 1 246 ? -13.766 0.952 -1.102 1 92.06 246 GLY B CA 1
ATOM 3892 C C . GLY B 1 246 ? -12.773 -0.068 -1.631 1 92.06 246 GLY B C 1
ATOM 3893 O O . GLY B 1 246 ? -13.117 -0.885 -2.488 1 92.06 246 GLY B O 1
ATOM 3894 N N . ARG B 1 247 ? -11.625 -0.068 -1.088 1 93.06 247 ARG B N 1
ATOM 3895 C CA . ARG B 1 247 ? -10.57 -0.981 -1.517 1 93.06 247 ARG B CA 1
ATOM 3896 C C . ARG B 1 247 ? -10.867 -2.41 -1.074 1 93.06 247 ARG B C 1
ATOM 3898 O O . ARG B 1 247 ? -10.531 -3.365 -1.776 1 93.06 247 ARG B O 1
ATOM 3905 N N . LEU B 1 248 ? -11.43 -2.449 0.065 1 93.06 248 LEU B N 1
ATOM 3906 C CA . LEU B 1 248 ? -11.797 -3.775 0.55 1 93.06 248 LEU B CA 1
ATOM 3907 C C . LEU B 1 248 ? -12.844 -4.414 -0.355 1 93.06 248 LEU B C 1
ATOM 3909 O O . LEU B 1 248 ? -12.75 -5.602 -0.671 1 93.06 248 LEU B O 1
ATOM 3913 N N . TYR B 1 249 ? -13.766 -3.656 -0.825 1 92.56 249 TYR B N 1
ATOM 3914 C CA . TYR B 1 249 ? -14.75 -4.156 -1.776 1 92.56 249 TYR B CA 1
ATOM 3915 C C . TYR B 1 249 ? -14.078 -4.605 -3.07 1 92.56 249 TYR B C 1
ATOM 3917 O O . TYR B 1 249 ? -14.398 -5.672 -3.602 1 92.56 249 TYR B O 1
ATOM 3925 N N . ALA B 1 250 ? -13.18 -3.836 -3.521 1 89.31 250 ALA B N 1
ATOM 3926 C CA . ALA B 1 250 ? -12.508 -4.141 -4.781 1 89.31 250 ALA B CA 1
ATOM 3927 C C . ALA B 1 250 ? -11.711 -5.438 -4.676 1 89.31 250 ALA B C 1
ATOM 3929 O O . ALA B 1 250 ? -11.648 -6.211 -5.633 1 89.31 250 ALA B O 1
ATOM 3930 N N . MET B 1 251 ? -11.195 -5.668 -3.523 1 88.31 251 MET B N 1
ATOM 3931 C CA . MET B 1 251 ? -10.359 -6.852 -3.324 1 88.31 251 MET B CA 1
ATOM 3932 C C . MET B 1 251 ? -11.219 -8.102 -3.158 1 88.31 251 MET B C 1
ATOM 3934 O O . MET B 1 251 ? -10.766 -9.211 -3.434 1 88.31 251 MET B O 1
ATOM 3938 N N . THR B 1 252 ? -12.375 -7.969 -2.627 1 79.25 252 THR B N 1
ATOM 3939 C CA . THR B 1 252 ? -13.234 -9.109 -2.338 1 79.25 252 THR B CA 1
ATOM 3940 C C . THR B 1 252 ? -14.055 -9.492 -3.564 1 79.25 252 THR B C 1
ATOM 3942 O O . THR B 1 252 ? -14.516 -10.633 -3.678 1 79.25 252 THR B O 1
ATOM 3945 N N . GLY B 1 253 ? -14.25 -8.641 -4.531 1 66.94 253 GLY B N 1
ATOM 3946 C CA . GLY B 1 253 ? -15 -8.969 -5.73 1 66.94 253 GLY B CA 1
ATOM 3947 C C . GLY B 1 253 ? -14.219 -9.828 -6.711 1 66.94 253 GLY B C 1
ATOM 3948 O O . GLY B 1 253 ? -14.75 -10.797 -7.262 1 66.94 253 GLY B O 1
#

Solvent-accessible surface area (backbone atoms only — not comparable to full-atom values): 24978 Å² total; per-residue (Å²): 126,88,60,57,58,52,48,47,43,27,44,52,55,11,52,37,49,30,28,18,46,48,21,37,41,51,53,51,50,50,52,52,69,64,38,62,72,52,71,67,44,60,72,65,59,53,50,52,52,52,52,42,49,52,44,48,52,52,36,51,51,29,52,49,54,32,47,44,46,36,52,55,45,18,51,80,38,60,70,45,57,79,45,79,47,78,41,54,39,52,42,49,39,40,32,24,50,42,43,30,54,42,50,44,50,49,25,51,49,45,39,64,68,35,48,86,84,32,60,66,61,29,49,53,50,31,52,49,41,45,51,35,31,50,51,17,33,51,26,20,45,52,37,27,52,51,51,52,50,35,57,73,62,70,42,75,78,55,56,68,72,48,49,60,37,43,50,49,19,37,50,32,47,27,50,37,37,46,51,52,38,52,50,51,47,52,52,50,52,52,50,42,70,71,51,82,51,65,69,59,42,52,53,43,51,52,48,43,51,51,45,50,52,47,32,46,52,50,29,50,43,32,46,50,24,42,48,32,46,72,72,40,65,87,38,33,53,26,48,23,36,60,48,34,49,42,52,46,41,61,64,60,99,126,86,60,56,58,53,48,48,44,27,45,52,55,10,52,37,51,30,29,20,46,49,20,38,41,50,52,52,50,50,52,52,68,65,37,64,72,52,70,67,44,59,71,64,59,53,50,51,52,50,52,42,48,52,43,49,52,52,37,52,51,28,52,49,53,31,45,44,47,35,50,54,44,17,50,80,37,59,70,44,56,80,45,78,48,78,44,52,39,50,42,50,38,41,32,23,50,42,43,29,53,42,50,43,49,48,25,51,48,46,39,63,68,34,50,86,83,32,59,65,60,30,50,54,49,30,51,51,40,45,51,37,32,50,50,18,32,50,25,19,45,50,36,28,52,52,52,51,50,34,59,73,62,69,41,75,79,54,55,68,72,47,49,60,38,45,50,48,20,37,49,34,48,29,52,40,38,46,51,50,39,54,50,52,47,52,52,50,51,51,51,44,71,71,52,82,50,65,70,58,44,52,53,44,53,51,48,44,51,50,45,48,53,47,32,47,52,52,29,51,43,33,46,50,28,42,49,33,44,71,71,40,66,87,39,34,52,28,48,23,36,61,49,35,49,42,53,46,41,61,64,61,99

Organism: Coprinellus micaceus (NCBI:txid71717)

Secondary structure (DSSP, 8-state):
---HHHHHHHHHHHHHHHHHHHHHHHHHHHHHHH-GGGGGS-HHHHHHHHHHHHHHHHHHHHHHHHHHHHHTHHHH-THHHHS--GGGGHHHHHHHHHHHHHHHHHHHHHHHHSTTT-HHHHHHHHHHHHHHHHHHHHHHHHHHHHHHHHHHHT-GGGGGGGHHHHHHHHHHHHHHHHHHHHHHHHHHHHHHHH---HHHHHHHHHHHHHHHHHHHHHHHHHHHHHHHHHH-TTSTTHHHHHHHHHHHHHHH-/---HHHHHHHHHHHHHHHHHHHHHHHHHHHHHHH-HHHHTS-HHHHHHHHHHHHHHHHHHHHHHHHHHHHHTHHHH-GGGGSS--GGGGHHHHHHHHHHHHHHHHHHHHHHHHSTTT-HHHHHHHHHHHHHHHHHHHHHHHHHHHHHHHHHHHT-GGGGGGGHHHHHHHHHHHHHHHHHHHHHHHHHHHHHHHH---HHHHHHHHHHHHHHHHHHHHHHHHHHHHHHHHHH-TTSTTHHHHHHHHHHHHHHH-

Radius of gyration: 26.17 Å; Cα contacts (8 Å, |Δi|>4): 622; chains: 2; bounding box: 74×69×51 Å

InterPro domains:
  IPR045339 Domain of unknown function DUF6534 [PF20152] (173-252)

Nearest PDB structures (foldseek):
  8wu1-assembly1_R  TM=4.963E-01  e=8.833E-01  Homo sapiens
  7wv9-assembly1_R  TM=4.969E-01  e=2.232E+00  Homo sapiens
  3mac-assembly1_A  TM=4.107E-01  e=6.727E+00  Human immunodeficiency virus 1
  8wu1-assembly1_R  TM=4.968E-01  e=4.968E-01  Homo sapiens
  7wv9-assembly1_R  TM=4.923E-01  e=1.312E+00  Homo sapiens